Protein AF-C7N8B3-F1 (afdb_monomer_lite)

Structure (mmCIF, N/CA/C/O backbone):
data_AF-C7N8B3-F1
#
_entry.id   AF-C7N8B3-F1
#
loop_
_atom_site.group_PDB
_atom_site.id
_atom_site.type_symbol
_atom_site.label_atom_id
_atom_site.label_alt_id
_atom_site.label_comp_id
_atom_site.label_asym_id
_atom_site.label_entity_id
_atom_site.label_seq_id
_atom_site.pdbx_PDB_ins_code
_atom_site.Cartn_x
_atom_site.Cartn_y
_atom_site.Cartn_z
_atom_site.occupancy
_atom_site.B_iso_or_equiv
_atom_site.auth_seq_id
_atom_site.auth_comp_id
_atom_site.auth_asym_id
_atom_site.auth_atom_id
_atom_site.pdbx_PDB_model_num
ATOM 1 N N . MET A 1 1 ? -10.077 21.447 42.966 1.00 84.06 1 MET A N 1
ATOM 2 C CA . MET A 1 1 ? -11.022 21.024 44.030 1.00 84.06 1 MET A CA 1
ATOM 3 C C . MET A 1 1 ? -11.261 19.522 43.947 1.00 84.06 1 MET A C 1
ATOM 5 O O . MET A 1 1 ? -11.443 19.021 42.843 1.00 84.06 1 MET A O 1
ATOM 9 N N . PHE A 1 2 ? -11.291 18.834 45.088 1.00 90.62 2 PHE A N 1
ATOM 10 C CA . PHE A 1 2 ? -11.513 17.386 45.203 1.00 90.62 2 PHE A CA 1
ATOM 11 C C . PHE A 1 2 ? -12.181 17.050 46.548 1.00 90.62 2 PHE A C 1
ATOM 13 O O . PHE A 1 2 ? -12.388 17.957 47.366 1.00 90.62 2 PHE A O 1
ATOM 20 N N . PHE A 1 3 ? -12.588 15.799 46.755 1.00 92.62 3 PHE A N 1
ATOM 21 C CA . PHE A 1 3 ? -13.233 15.376 47.999 1.00 92.62 3 PHE A CA 1
ATOM 22 C C . PHE A 1 3 ? -12.246 15.286 49.170 1.00 92.62 3 PHE A C 1
ATOM 24 O O . PHE A 1 3 ? -11.036 15.208 48.999 1.00 92.62 3 PHE A O 1
ATOM 31 N N . ASN A 1 4 ? -12.758 15.326 50.403 1.00 94.12 4 ASN A N 1
ATOM 32 C CA . ASN A 1 4 ? -11.918 15.017 51.561 1.00 94.12 4 ASN A CA 1
ATOM 33 C C . ASN A 1 4 ? -11.632 13.504 51.626 1.00 94.12 4 ASN A C 1
ATOM 35 O O . ASN A 1 4 ? -12.292 12.709 50.957 1.00 94.12 4 ASN A O 1
ATOM 39 N N . GLU A 1 5 ? -10.670 13.106 52.456 1.00 93.75 5 GLU A N 1
ATOM 40 C CA . GLU A 1 5 ? -10.237 11.707 52.588 1.00 93.75 5 GLU A CA 1
ATOM 41 C C . GLU A 1 5 ? -11.397 10.752 52.919 1.00 93.75 5 GLU A C 1
ATOM 43 O O . GLU A 1 5 ? -11.528 9.698 52.307 1.00 93.75 5 GLU A O 1
ATOM 48 N N . HIS A 1 6 ? -12.301 11.151 53.820 1.00 95.31 6 HIS A N 1
ATOM 49 C CA . HIS A 1 6 ? -13.446 10.325 54.205 1.00 95.31 6 HIS A CA 1
ATOM 50 C C . HIS A 1 6 ? -14.384 10.026 53.026 1.00 95.31 6 HIS A C 1
ATOM 52 O O . HIS A 1 6 ? -14.780 8.880 52.828 1.00 95.31 6 HIS A O 1
ATOM 58 N N . LEU A 1 7 ? -14.724 11.046 52.236 1.00 95.56 7 LEU A N 1
ATOM 59 C CA . LEU A 1 7 ? -15.580 10.892 51.061 1.00 95.56 7 LEU A CA 1
ATOM 60 C C . LEU A 1 7 ? -14.865 10.171 49.912 1.00 95.56 7 LEU A C 1
ATOM 62 O O . LEU A 1 7 ? -15.511 9.429 49.181 1.00 95.56 7 LEU A O 1
ATOM 66 N N . SER A 1 8 ? -13.550 10.355 49.775 1.00 94.00 8 SER A N 1
ATOM 67 C CA . SER A 1 8 ? -12.739 9.649 48.774 1.00 94.00 8 SER A CA 1
ATOM 68 C C . SER A 1 8 ? -12.709 8.147 49.053 1.00 94.00 8 SER A C 1
ATOM 70 O O . SER A 1 8 ? -12.985 7.357 48.157 1.00 94.00 8 SER A O 1
ATOM 72 N N . ASN A 1 9 ? -12.469 7.753 50.308 1.00 93.31 9 ASN A N 1
ATOM 73 C CA . ASN A 1 9 ? -12.498 6.346 50.714 1.00 93.31 9 ASN A CA 1
ATOM 74 C C . ASN A 1 9 ? -13.894 5.749 50.514 1.00 93.31 9 ASN A C 1
ATOM 76 O O . ASN A 1 9 ? -14.025 4.698 49.901 1.00 93.31 9 ASN A O 1
ATOM 80 N N . LYS A 1 10 ? -14.948 6.475 50.917 1.00 95.38 10 LYS A N 1
ATOM 81 C CA . LYS A 1 10 ? -16.336 6.052 50.683 1.00 95.38 10 LYS A CA 1
ATOM 82 C C . LYS A 1 10 ? -16.644 5.853 49.194 1.00 95.38 10 LYS A C 1
ATOM 84 O O . LYS A 1 10 ? -17.394 4.945 48.852 1.00 95.38 10 LYS A O 1
ATOM 89 N N . PHE A 1 11 ? -16.103 6.697 48.311 1.00 95.31 11 PHE A N 1
ATOM 90 C CA . PHE A 1 11 ? -16.275 6.534 46.868 1.00 95.31 11 PHE A CA 1
ATOM 91 C C . PHE A 1 11 ? -15.678 5.208 46.391 1.00 95.31 11 PHE A C 1
ATOM 93 O O . PHE A 1 11 ? -16.400 4.433 45.771 1.00 95.31 11 PHE A O 1
ATOM 100 N N . PHE A 1 12 ? -14.408 4.935 46.709 1.00 91.75 12 PHE A N 1
ATOM 101 C CA . PHE A 1 12 ? -13.728 3.705 46.285 1.00 91.75 12 PHE A CA 1
ATOM 102 C C . PHE A 1 12 ? -14.323 2.451 46.927 1.00 91.75 12 PHE A C 1
ATOM 104 O O . PHE A 1 12 ? -14.577 1.489 46.214 1.00 91.75 12 PHE A O 1
ATOM 111 N N . ASP A 1 13 ? -14.689 2.489 48.213 1.00 91.88 13 ASP A N 1
ATOM 112 C CA . ASP A 1 13 ? -15.360 1.367 48.885 1.00 91.88 13 ASP A CA 1
ATOM 113 C C . ASP A 1 13 ? -16.636 0.942 48.136 1.00 91.88 13 ASP A C 1
ATOM 115 O O . ASP A 1 13 ? -16.902 -0.248 47.956 1.00 91.88 13 ASP A O 1
ATOM 119 N N . ILE A 1 14 ? -17.430 1.910 47.664 1.00 94.88 14 ILE A N 1
ATOM 120 C CA . ILE A 1 14 ? -18.652 1.639 46.897 1.00 94.88 14 ILE A CA 1
ATOM 121 C C . ILE A 1 14 ? -18.320 1.250 45.450 1.00 94.88 14 ILE A C 1
ATOM 123 O O . ILE A 1 14 ? -18.903 0.300 44.925 1.00 94.88 14 ILE A O 1
ATOM 127 N N . PHE A 1 15 ? -17.421 1.994 44.800 1.00 92.44 15 PHE A N 1
ATOM 128 C CA . PHE A 1 15 ? -17.077 1.828 43.390 1.00 92.44 15 PHE A CA 1
ATOM 129 C C . PHE A 1 15 ? -16.398 0.484 43.133 1.00 92.44 15 PHE A C 1
ATOM 131 O O . PHE A 1 15 ? -16.897 -0.290 42.321 1.00 92.44 15 PHE A O 1
ATOM 138 N N . ASP A 1 16 ? -15.335 0.165 43.868 1.00 89.62 16 ASP A N 1
ATOM 139 C CA . ASP A 1 16 ? -14.557 -1.062 43.688 1.00 89.62 16 ASP A CA 1
ATOM 140 C C . ASP A 1 16 ? -15.414 -2.297 43.984 1.00 89.62 16 ASP A C 1
ATOM 142 O O . ASP A 1 16 ? -15.449 -3.236 43.193 1.00 89.62 16 ASP A O 1
ATOM 146 N N . THR A 1 17 ? -16.225 -2.256 45.046 1.00 92.00 17 THR A N 1
ATOM 147 C CA . THR A 1 17 ? -17.174 -3.336 45.364 1.00 92.00 17 THR A CA 1
ATOM 148 C C . THR A 1 17 ? -18.197 -3.563 44.246 1.00 92.00 17 THR A C 1
ATOM 150 O O . THR A 1 17 ? -18.572 -4.703 43.954 1.00 92.00 17 THR A O 1
ATOM 153 N N . LEU A 1 18 ? -18.683 -2.486 43.618 1.00 93.06 18 LEU A N 1
ATOM 154 C CA . LEU A 1 18 ? -19.597 -2.591 42.484 1.00 93.06 18 LEU A CA 1
ATOM 155 C C . LEU A 1 18 ? -18.888 -3.172 41.253 1.00 93.06 18 LEU A C 1
ATOM 157 O O . LEU A 1 18 ? -19.474 -4.019 40.578 1.00 93.06 18 LEU A O 1
ATOM 161 N N . MET A 1 19 ? -17.648 -2.755 40.981 1.00 91.12 19 MET A N 1
ATOM 162 C CA . MET A 1 19 ? -16.834 -3.290 39.884 1.00 91.12 19 MET A CA 1
ATOM 163 C C . MET A 1 19 ? -16.545 -4.781 40.069 1.00 91.12 19 MET A C 1
ATOM 165 O O . MET A 1 19 ? -16.698 -5.549 39.123 1.00 91.12 19 MET A O 1
ATOM 169 N N . ASP A 1 20 ? -16.234 -5.220 41.287 1.00 88.94 20 ASP A N 1
ATOM 170 C CA . ASP A 1 20 ? -16.000 -6.632 41.606 1.00 88.94 20 ASP A CA 1
ATOM 171 C C . ASP A 1 20 ? -17.229 -7.485 41.337 1.00 88.94 20 ASP A C 1
ATOM 173 O O . ASP A 1 20 ? -17.157 -8.531 40.685 1.00 88.94 20 ASP A O 1
ATOM 177 N N . TYR A 1 21 ? -18.386 -7.016 41.806 1.00 92.19 21 TYR A N 1
ATOM 178 C CA . TYR A 1 21 ? -19.643 -7.693 41.540 1.00 92.19 21 TYR A CA 1
ATOM 179 C C . TYR A 1 21 ? -19.945 -7.743 40.040 1.00 92.19 21 TYR A C 1
ATOM 181 O O . TYR A 1 21 ? -20.316 -8.797 39.523 1.00 92.19 21 TYR A O 1
ATOM 189 N N . ALA A 1 22 ? -19.778 -6.620 39.339 1.00 91.50 22 ALA A N 1
ATOM 190 C CA . ALA A 1 22 ? -20.023 -6.504 37.908 1.00 91.50 22 ALA A CA 1
ATOM 191 C C . ALA A 1 22 ? -19.121 -7.452 37.101 1.00 91.50 22 ALA A C 1
ATOM 193 O O . ALA A 1 22 ? -19.606 -8.186 36.240 1.00 91.50 22 ALA A O 1
ATOM 194 N N . ASN A 1 23 ? -17.837 -7.514 37.443 1.00 90.06 23 ASN A N 1
ATOM 195 C CA . ASN A 1 23 ? -16.858 -8.401 36.829 1.00 90.06 23 ASN A CA 1
ATOM 196 C C . ASN A 1 23 ? -17.221 -9.884 36.988 1.00 90.06 23 ASN A C 1
ATOM 198 O O . ASN A 1 23 ? -17.173 -10.638 36.014 1.00 90.06 23 ASN A O 1
ATOM 202 N N . VAL A 1 24 ? -17.639 -10.296 38.191 1.00 89.06 24 VAL A N 1
ATOM 203 C CA . VAL A 1 24 ? -18.102 -11.670 38.452 1.00 89.06 24 VAL A CA 1
ATOM 204 C C . VAL A 1 24 ? -19.410 -11.958 37.714 1.00 89.06 24 VAL A C 1
ATOM 206 O O . VAL A 1 24 ? -19.554 -13.020 37.111 1.00 89.06 24 VAL A O 1
ATOM 209 N N . ALA A 1 25 ? -20.360 -11.020 37.731 1.00 88.38 25 ALA A N 1
ATOM 210 C CA . ALA A 1 25 ? -21.661 -11.182 37.086 1.00 88.38 25 ALA A CA 1
ATOM 211 C C . ALA A 1 25 ? -21.559 -11.285 35.554 1.00 88.38 25 ALA A C 1
ATOM 213 O O . ALA A 1 25 ? -22.333 -12.019 34.941 1.00 88.38 25 ALA A O 1
ATOM 214 N N . MET A 1 26 ? -20.605 -10.574 34.944 1.00 88.62 26 MET A N 1
ATOM 215 C CA . MET A 1 26 ? -20.376 -10.557 33.493 1.00 88.62 26 MET A CA 1
ATOM 216 C C . MET A 1 26 ? -19.276 -11.524 33.035 1.00 88.62 26 MET A C 1
ATOM 218 O O . MET A 1 26 ? -19.086 -11.696 31.834 1.00 88.62 26 MET A O 1
ATOM 222 N N . ASN A 1 27 ? -18.588 -12.190 33.970 1.00 88.25 27 ASN A N 1
ATOM 223 C CA . ASN A 1 27 ? -17.526 -13.162 33.705 1.00 88.25 27 ASN A CA 1
ATOM 224 C C . ASN A 1 27 ? -16.408 -12.602 32.797 1.00 88.25 27 ASN A C 1
ATOM 226 O O . ASN A 1 27 ? -16.045 -13.220 31.796 1.00 88.25 27 ASN A O 1
ATOM 230 N N . MET A 1 28 ? -15.893 -11.416 33.134 1.00 86.19 28 MET A N 1
ATOM 231 C CA . MET A 1 28 ? -14.891 -10.713 32.320 1.00 86.19 28 MET A CA 1
ATOM 232 C C . MET A 1 28 ? -13.458 -11.135 32.664 1.00 86.19 28 MET A C 1
ATOM 234 O O . MET A 1 28 ? -12.797 -11.795 31.863 1.00 86.19 28 MET A O 1
ATOM 238 N N . TYR A 1 29 ? -12.984 -10.800 33.866 1.00 84.19 29 TYR A N 1
ATOM 239 C CA . TYR A 1 29 ? -11.612 -11.059 34.300 1.00 84.19 29 TYR A CA 1
ATOM 240 C C . TYR A 1 29 ? -11.585 -11.969 35.534 1.00 84.19 29 TYR A C 1
ATOM 242 O O . TYR A 1 29 ? -12.135 -11.598 36.571 1.00 84.19 29 TYR A O 1
ATOM 250 N N . PRO A 1 30 ? -10.922 -13.142 35.480 1.00 72.00 30 PRO A N 1
ATOM 251 C CA . PRO A 1 30 ? -10.812 -14.033 36.638 1.00 72.00 30 PRO A CA 1
ATOM 252 C C . PRO A 1 30 ? -10.072 -13.388 37.822 1.00 72.00 30 PRO A C 1
ATOM 254 O O . PRO A 1 30 ? -10.420 -13.647 38.969 1.00 72.00 30 PRO A O 1
ATOM 257 N N . ASP A 1 31 ? -9.103 -12.515 37.522 1.00 70.19 31 ASP A N 1
ATOM 258 C CA . ASP A 1 31 ? -8.183 -11.888 38.477 1.00 70.19 31 ASP A CA 1
ATOM 259 C C . ASP A 1 31 ? -8.236 -10.349 38.359 1.00 70.19 31 ASP A C 1
ATOM 261 O O . ASP A 1 31 ? -7.214 -9.702 38.129 1.00 70.19 31 ASP A O 1
ATOM 265 N N . LEU A 1 32 ? -9.435 -9.746 38.415 1.00 69.50 32 LEU A N 1
ATOM 266 C CA . LEU A 1 32 ? -9.564 -8.276 38.363 1.00 69.50 32 LEU A CA 1
ATOM 267 C C . LEU A 1 32 ? -8.854 -7.608 39.552 1.00 69.50 32 LEU A C 1
ATOM 269 O O . LEU A 1 32 ? -8.137 -6.627 39.368 1.00 69.50 32 LEU A O 1
ATOM 273 N N . ASN A 1 33 ? -9.013 -8.196 40.739 1.00 62.41 33 ASN A N 1
ATOM 274 C CA . ASN A 1 33 ? -8.334 -7.779 41.958 1.00 62.41 33 ASN A CA 1
ATOM 275 C C . ASN A 1 33 ? -7.364 -8.870 42.401 1.00 62.41 33 ASN A C 1
ATOM 277 O O . ASN A 1 33 ? -7.749 -10.034 42.539 1.00 62.41 33 ASN A O 1
ATOM 281 N N . ASP A 1 34 ? -6.113 -8.491 42.662 1.00 56.97 34 ASP A N 1
ATOM 282 C CA . ASP A 1 34 ? -5.147 -9.390 43.286 1.00 56.97 34 ASP A CA 1
ATOM 283 C C . ASP A 1 34 ? -5.683 -9.830 44.669 1.00 56.97 34 ASP A C 1
ATOM 285 O O . ASP A 1 34 ? -5.981 -8.968 45.504 1.00 56.97 34 ASP A O 1
ATOM 289 N N . PRO A 1 35 ? -5.783 -11.140 44.973 1.00 48.25 35 PRO A N 1
ATOM 290 C CA . PRO A 1 35 ? -6.189 -11.627 46.293 1.00 48.25 35 PRO A CA 1
ATOM 291 C C . PRO A 1 35 ? -5.292 -11.150 47.454 1.00 48.25 35 PRO A C 1
ATOM 293 O O . PRO A 1 35 ? -5.669 -11.316 48.615 1.00 48.25 35 PRO A O 1
ATOM 296 N N . THR A 1 36 ? -4.122 -10.555 47.182 1.00 52.69 36 THR A N 1
ATOM 297 C CA . THR A 1 36 ? -3.272 -9.901 48.194 1.00 52.69 36 THR A CA 1
ATOM 298 C C . THR A 1 36 ? -3.659 -8.446 48.508 1.00 52.69 36 THR A C 1
ATOM 300 O O . THR A 1 36 ? -3.164 -7.893 49.494 1.00 52.69 36 THR A O 1
ATOM 303 N N . GLY A 1 37 ? -4.542 -7.825 47.714 1.00 52.91 37 GLY A N 1
ATOM 304 C CA . GLY A 1 37 ? -5.018 -6.448 47.894 1.00 52.91 37 GLY A CA 1
ATOM 305 C C . GLY A 1 37 ? -3.982 -5.356 47.595 1.00 52.91 37 GLY A C 1
ATOM 306 O O . GLY A 1 37 ? -4.180 -4.212 47.997 1.00 52.91 37 GLY A O 1
ATOM 307 N N . GLN A 1 38 ? -2.859 -5.690 46.944 1.00 50.53 38 GLN A N 1
ATOM 308 C CA . GLN A 1 38 ? -1.759 -4.745 46.698 1.00 50.53 38 GLN A CA 1
ATOM 309 C C . GLN A 1 38 ? -1.814 -4.027 45.342 1.00 50.53 38 GLN A C 1
ATOM 311 O O . GLN A 1 38 ? -1.095 -3.042 45.169 1.00 50.53 38 GLN A O 1
ATOM 316 N N . TYR A 1 39 ? -2.641 -4.478 44.393 1.00 53.44 39 TYR A N 1
ATOM 317 C CA . TYR A 1 39 ? -2.699 -3.907 43.046 1.00 53.44 39 TYR A CA 1
ATOM 318 C C . TYR A 1 39 ? -4.111 -4.000 42.447 1.00 53.44 39 TYR A C 1
ATOM 320 O O . TYR A 1 39 ? -4.681 -5.089 42.380 1.00 53.44 39 TYR A O 1
ATOM 328 N N . ILE A 1 40 ? -4.650 -2.857 42.007 1.00 64.06 40 ILE A N 1
ATOM 329 C CA . ILE A 1 40 ? -5.876 -2.756 41.202 1.00 64.06 40 ILE A CA 1
ATOM 330 C C . ILE A 1 40 ? -5.445 -2.426 39.772 1.00 64.06 40 ILE A C 1
ATOM 332 O O . ILE A 1 40 ? -4.790 -1.406 39.544 1.00 64.06 40 ILE A O 1
ATOM 336 N N . ASP A 1 41 ? -5.808 -3.275 38.812 1.00 71.44 41 ASP A N 1
ATOM 337 C CA . ASP A 1 41 ? -5.590 -3.004 37.390 1.00 71.44 41 ASP A CA 1
ATOM 338 C C . ASP A 1 41 ? -6.639 -1.992 36.901 1.00 71.44 41 ASP A C 1
ATOM 340 O O . ASP A 1 41 ? -7.762 -2.341 36.532 1.00 71.44 41 ASP A O 1
ATOM 344 N N . THR A 1 42 ? -6.279 -0.707 36.942 1.00 68.19 42 THR A N 1
ATOM 345 C CA . THR A 1 42 ? -7.176 0.411 36.607 1.00 68.19 42 THR A CA 1
ATOM 346 C C . THR A 1 42 ? -7.696 0.342 35.168 1.00 68.19 42 THR A C 1
ATOM 348 O O . THR A 1 42 ? -8.812 0.788 34.901 1.00 68.19 42 THR A O 1
ATOM 351 N N . GLN A 1 43 ? -6.930 -0.239 34.237 1.00 69.94 43 GLN A N 1
ATOM 352 C CA . GLN A 1 43 ? -7.372 -0.401 32.852 1.00 69.94 43 GLN A CA 1
ATOM 353 C C . GLN A 1 43 ? -8.487 -1.446 32.762 1.00 69.94 43 GLN A C 1
ATOM 355 O O . GLN A 1 43 ? -9.560 -1.153 32.234 1.00 69.94 43 GLN A O 1
ATOM 360 N N . ARG A 1 44 ? -8.284 -2.632 33.349 1.00 79.25 44 ARG A N 1
ATOM 361 C CA . ARG A 1 44 ? -9.327 -3.672 33.396 1.00 79.25 44 ARG A CA 1
ATOM 362 C C . ARG A 1 44 ? -10.560 -3.212 34.163 1.00 79.25 44 ARG A C 1
ATOM 364 O O . ARG A 1 44 ? -11.679 -3.501 33.751 1.00 79.25 44 ARG A O 1
ATOM 371 N N . GLN A 1 45 ? -10.376 -2.467 35.254 1.00 78.00 45 GLN A N 1
ATOM 372 C CA . GLN A 1 45 ? -11.493 -1.905 36.011 1.00 78.00 45 GLN A CA 1
ATOM 373 C C . GLN A 1 45 ? -12.304 -0.912 35.162 1.00 78.00 45 GLN A C 1
ATOM 375 O O . GLN A 1 45 ? -13.532 -0.930 35.211 1.00 78.00 45 GLN A O 1
ATOM 380 N N . SER A 1 46 ? -11.640 -0.102 34.328 1.00 74.94 46 SER A N 1
ATOM 381 C CA . SER A 1 46 ? -12.307 0.789 33.370 1.00 74.94 46 SER A CA 1
ATOM 382 C C . SER A 1 46 ? -13.111 0.021 32.317 1.00 74.94 46 SER A C 1
ATOM 384 O O . SER A 1 46 ? -14.212 0.438 31.971 1.00 74.94 46 SER A O 1
ATOM 386 N N . GLU A 1 47 ? -12.595 -1.099 31.813 1.00 80.94 47 GLU A N 1
ATOM 387 C CA . GLU A 1 47 ? -13.304 -1.937 30.836 1.00 80.94 47 GLU A CA 1
ATOM 388 C C . GLU A 1 47 ? -14.540 -2.608 31.453 1.00 80.94 47 GLU A C 1
ATOM 390 O O . GLU A 1 47 ? -15.599 -2.660 30.827 1.00 80.94 47 GLU A O 1
ATOM 395 N N . VAL A 1 48 ? -14.434 -3.073 32.704 1.00 85.56 48 VAL A N 1
ATOM 396 C CA . VAL A 1 48 ? -15.578 -3.590 33.475 1.00 85.56 48 VAL A CA 1
ATOM 397 C C . VAL A 1 48 ? -16.618 -2.499 33.710 1.00 85.56 48 VAL A C 1
ATOM 399 O O . VAL A 1 48 ? -17.813 -2.757 33.557 1.00 85.56 48 VAL A O 1
ATOM 402 N N . ALA A 1 49 ? -16.182 -1.284 34.052 1.00 85.38 49 ALA A N 1
ATOM 403 C CA . ALA A 1 49 ? -17.068 -0.141 34.227 1.00 85.38 49 ALA A CA 1
ATOM 404 C C . ALA A 1 49 ? -17.832 0.165 32.932 1.00 85.38 49 ALA A C 1
ATOM 406 O O . ALA A 1 49 ? -19.056 0.254 32.966 1.00 85.38 49 ALA A O 1
ATOM 407 N N . ASP A 1 50 ? -17.140 0.244 31.791 1.00 82.56 50 ASP A N 1
ATOM 408 C CA . ASP A 1 50 ? -17.761 0.469 30.481 1.00 82.56 50 ASP A CA 1
ATOM 409 C C . ASP A 1 50 ? -18.849 -0.577 30.182 1.00 82.56 50 ASP A C 1
ATOM 411 O O . ASP A 1 50 ? -19.977 -0.214 29.846 1.00 82.56 50 ASP A O 1
ATOM 415 N N . GLN A 1 51 ? -18.566 -1.864 30.412 1.00 85.56 51 GLN A N 1
ATOM 416 C CA . GLN A 1 51 ? -19.564 -2.929 30.247 1.00 85.56 51 GLN A CA 1
ATOM 417 C C . GLN A 1 51 ? -20.732 -2.814 31.236 1.00 85.56 51 GLN A C 1
ATOM 419 O O . GLN A 1 51 ? -21.878 -3.103 30.880 1.00 85.56 51 GLN A O 1
ATOM 424 N N . LEU A 1 52 ? -20.476 -2.388 32.475 1.00 89.56 52 LEU A N 1
ATOM 425 C CA . LEU A 1 52 ? -21.523 -2.180 33.474 1.00 89.56 52 LEU A CA 1
ATOM 426 C C . LEU A 1 52 ? -22.477 -1.051 33.064 1.00 89.56 52 LEU A C 1
ATOM 428 O O . LEU A 1 52 ? -23.689 -1.189 33.244 1.00 89.56 52 LEU A O 1
ATOM 432 N N . TRP A 1 53 ? -21.949 0.048 32.517 1.00 87.75 53 TRP A N 1
ATOM 433 C CA . TRP A 1 53 ? -22.748 1.199 32.087 1.00 87.75 53 TRP A CA 1
ATOM 434 C C . TRP A 1 53 ? -23.707 0.845 30.948 1.00 87.75 53 TRP A C 1
ATOM 436 O O . TRP A 1 53 ? -24.846 1.313 30.953 1.00 87.75 53 TRP A O 1
ATOM 446 N N . ASP A 1 54 ? -23.300 -0.054 30.051 1.00 82.44 54 ASP A N 1
ATOM 447 C CA . ASP A 1 54 ? -24.151 -0.575 28.975 1.00 82.44 54 ASP A CA 1
ATOM 448 C C . ASP A 1 54 ? -25.175 -1.616 29.473 1.00 82.44 54 ASP A C 1
ATOM 450 O O . ASP A 1 54 ? -26.209 -1.850 28.843 1.00 82.44 54 ASP A O 1
ATOM 454 N N . ASN A 1 55 ? -24.936 -2.214 30.645 1.00 84.19 55 ASN A N 1
ATOM 455 C CA . ASN A 1 55 ? -25.746 -3.287 31.221 1.00 84.19 55 ASN A CA 1
ATOM 456 C C . ASN A 1 55 ? -26.312 -2.914 32.601 1.00 84.19 55 ASN A C 1
ATOM 458 O O . ASN A 1 55 ? -26.162 -3.653 33.579 1.00 84.19 55 ASN A O 1
ATOM 462 N N . ILE A 1 56 ? -27.057 -1.805 32.684 1.00 85.94 56 ILE A N 1
ATOM 463 C CA . ILE A 1 56 ? -27.643 -1.286 33.940 1.00 85.94 56 ILE A CA 1
ATOM 464 C C . ILE A 1 56 ? -28.480 -2.307 34.742 1.00 85.94 56 ILE A C 1
ATOM 466 O O . ILE A 1 56 ? -28.671 -2.142 35.949 1.00 85.94 56 ILE A O 1
ATOM 470 N N . GLY A 1 57 ? -28.962 -3.382 34.107 1.00 88.50 57 GLY A N 1
ATOM 471 C CA . GLY A 1 57 ? -29.650 -4.487 34.783 1.00 88.50 57 GLY A CA 1
ATOM 472 C C . GLY A 1 57 ? -28.774 -5.227 35.805 1.00 88.50 57 GLY A C 1
ATOM 473 O O . GLY A 1 57 ? -29.296 -5.738 36.797 1.00 88.50 57 GLY A O 1
ATOM 474 N N . VAL A 1 58 ? -27.449 -5.235 35.623 1.00 90.88 58 VAL A N 1
ATOM 475 C CA . VAL A 1 58 ? -26.488 -5.782 36.596 1.00 90.88 58 VAL A CA 1
ATOM 476 C C . VAL A 1 58 ? -26.486 -4.942 37.878 1.00 90.88 58 VAL A C 1
ATOM 478 O O . VAL A 1 58 ? -26.512 -5.501 38.977 1.00 90.88 58 VAL A O 1
ATOM 481 N N . MET A 1 59 ? -26.571 -3.610 37.766 1.00 92.00 59 MET A N 1
ATOM 482 C CA . MET A 1 59 ? -26.715 -2.732 38.936 1.00 92.00 59 MET A CA 1
ATOM 483 C C . MET A 1 59 ? -28.030 -2.984 39.678 1.00 92.00 59 MET A C 1
ATOM 485 O O . MET A 1 59 ? -28.046 -3.000 40.908 1.00 92.00 59 MET A O 1
ATOM 489 N N . ASP A 1 60 ? -29.134 -3.222 38.960 1.00 93.00 60 ASP A N 1
ATOM 490 C CA . ASP A 1 60 ? -30.417 -3.560 39.591 1.00 93.00 60 ASP A CA 1
ATOM 491 C C . ASP A 1 60 ? -30.329 -4.859 40.404 1.00 93.00 60 ASP A C 1
ATOM 493 O O . ASP A 1 60 ? -30.877 -4.943 41.506 1.00 93.00 60 ASP A O 1
ATOM 497 N N . GLN A 1 61 ? -29.601 -5.863 39.912 1.00 93.19 61 GLN A N 1
ATOM 498 C CA . GLN A 1 61 ? -29.348 -7.092 40.666 1.00 93.19 61 GLN A CA 1
ATOM 499 C C . GLN A 1 61 ? -28.500 -6.833 41.914 1.00 93.19 61 GLN A C 1
ATOM 501 O O . GLN A 1 61 ? -28.870 -7.303 42.993 1.00 93.19 61 GLN A O 1
ATOM 506 N N . PHE A 1 62 ? -27.422 -6.052 41.796 1.00 95.31 62 PHE A N 1
ATOM 507 C CA . PHE A 1 62 ? -26.578 -5.669 42.930 1.00 95.31 62 PHE A CA 1
ATOM 508 C C . PHE A 1 62 ? -27.388 -4.959 44.021 1.00 95.31 62 PHE A C 1
ATOM 510 O O . PHE A 1 62 ? -27.349 -5.349 45.186 1.00 95.31 62 PHE A O 1
ATOM 517 N N . ILE A 1 63 ? -28.197 -3.965 43.641 1.00 94.44 63 ILE A N 1
ATOM 518 C CA . ILE A 1 63 ? -29.024 -3.184 44.571 1.00 94.44 63 ILE A CA 1
ATOM 519 C C . ILE A 1 63 ? -30.070 -4.062 45.273 1.00 94.44 63 ILE A C 1
ATOM 521 O O . ILE A 1 63 ? -30.333 -3.874 46.462 1.00 94.44 63 ILE A O 1
ATOM 525 N N . ASN A 1 64 ? -30.688 -5.000 44.550 1.00 93.62 64 ASN A N 1
ATOM 526 C CA . ASN A 1 64 ? -31.754 -5.850 45.088 1.00 93.62 64 ASN A CA 1
ATOM 527 C C . ASN A 1 64 ? -31.229 -6.975 45.987 1.00 93.62 64 ASN A C 1
ATOM 529 O O . ASN A 1 64 ? -31.883 -7.328 46.968 1.00 93.62 64 ASN A O 1
ATOM 533 N N . THR A 1 65 ? -30.076 -7.555 45.648 1.00 93.75 65 THR A N 1
ATOM 534 C CA . THR A 1 65 ? -29.468 -8.655 46.415 1.00 93.75 65 THR A CA 1
ATOM 535 C C . THR A 1 65 ? -28.579 -8.157 47.551 1.00 93.75 65 THR A C 1
ATOM 537 O O . THR A 1 65 ? -28.417 -8.867 48.540 1.00 93.75 65 THR A O 1
ATOM 540 N N . ASN A 1 66 ? -28.057 -6.932 47.430 1.00 94.56 66 ASN A N 1
ATOM 541 C CA . ASN A 1 66 ? -27.151 -6.270 48.365 1.00 94.56 66 ASN A CA 1
ATOM 542 C C . ASN A 1 66 ? -26.053 -7.205 48.918 1.00 94.56 66 ASN A C 1
ATOM 544 O O . ASN A 1 66 ? -25.950 -7.390 50.135 1.00 94.56 66 ASN A O 1
ATOM 548 N N . PRO A 1 67 ? -25.238 -7.820 48.043 1.00 91.06 67 PRO A N 1
ATOM 549 C CA . PRO A 1 67 ? -24.276 -8.843 48.448 1.00 91.06 67 PRO A CA 1
ATOM 550 C C . PRO A 1 67 ? -23.181 -8.284 49.368 1.00 91.06 67 PRO A C 1
ATOM 552 O O . PRO A 1 67 ? -22.634 -9.022 50.182 1.00 91.06 67 PRO A O 1
ATOM 555 N N . ALA A 1 68 ? -22.903 -6.981 49.275 1.00 90.19 68 ALA A N 1
ATOM 556 C CA . ALA A 1 68 ? -21.910 -6.282 50.085 1.00 90.19 68 ALA A CA 1
ATOM 557 C C . ALA A 1 68 ? -22.444 -5.778 51.440 1.00 90.19 68 ALA A C 1
ATOM 559 O O . ALA A 1 68 ? -21.682 -5.254 52.248 1.00 90.19 68 ALA A O 1
ATOM 560 N N . GLY A 1 69 ? -23.748 -5.920 51.712 1.00 93.00 69 GLY A N 1
ATOM 561 C CA . GLY A 1 69 ? -24.351 -5.458 52.965 1.00 93.00 69 GLY A CA 1
ATOM 562 C C . GLY A 1 69 ? -24.386 -3.934 53.129 1.00 93.00 69 GLY A C 1
ATOM 563 O O . GLY A 1 69 ? -24.424 -3.450 54.260 1.00 93.00 69 GLY A O 1
ATOM 564 N N . PHE A 1 70 ? -24.407 -3.185 52.024 1.00 96.44 70 PHE A N 1
ATOM 565 C CA . PHE A 1 70 ? -24.470 -1.725 52.014 1.00 96.44 70 PHE A CA 1
ATOM 566 C C . PHE A 1 70 ? -25.708 -1.188 52.730 1.00 96.44 70 PHE A C 1
ATOM 568 O O . PHE A 1 70 ? -26.806 -1.757 52.674 1.00 96.44 70 PHE A O 1
ATOM 575 N N . ASN A 1 71 ? -25.526 -0.061 53.410 1.00 96.25 71 ASN A N 1
ATOM 576 C CA . ASN A 1 71 ? -26.596 0.664 54.066 1.00 96.25 71 ASN A CA 1
ATOM 577 C C . ASN A 1 71 ? -27.468 1.414 53.038 1.00 96.25 71 ASN A C 1
ATOM 579 O O . ASN A 1 71 ? -27.214 1.425 51.834 1.00 96.25 71 ASN A O 1
ATOM 583 N N . ARG A 1 72 ? -28.550 2.044 53.510 1.00 94.56 72 ARG A N 1
ATOM 584 C CA . ARG A 1 72 ? -29.506 2.721 52.622 1.00 94.56 72 ARG A CA 1
ATOM 585 C C . ARG A 1 72 ? -28.869 3.851 51.807 1.00 94.56 72 ARG A C 1
ATOM 587 O O . ARG A 1 72 ? -29.219 4.003 50.645 1.00 94.56 72 ARG A O 1
ATOM 594 N N . GLU A 1 73 ? -27.976 4.618 52.417 1.00 95.12 73 GLU A N 1
ATOM 595 C CA . GLU A 1 73 ? -27.305 5.756 51.792 1.00 95.12 73 GLU A CA 1
ATOM 596 C C . GLU A 1 73 ? -26.327 5.295 50.704 1.00 95.12 73 GLU A C 1
ATOM 598 O O . GLU A 1 73 ? -26.353 5.815 49.594 1.00 95.12 73 GLU A O 1
ATOM 603 N N . GLU A 1 74 ? -25.540 4.255 50.978 1.00 96.75 74 GLU A N 1
ATOM 604 C CA . GLU A 1 74 ? -24.639 3.622 50.002 1.00 96.75 74 GLU A CA 1
ATOM 605 C C . GLU A 1 74 ? -25.414 3.031 48.815 1.00 96.75 74 GLU A C 1
ATOM 607 O O . GLU A 1 74 ? -25.063 3.258 47.658 1.00 96.75 74 GLU A O 1
ATOM 612 N N . LEU A 1 75 ? -26.532 2.345 49.073 1.00 96.56 75 LEU A N 1
ATOM 613 C CA . LEU A 1 75 ? -27.407 1.847 48.008 1.00 96.56 75 LEU A CA 1
ATOM 614 C C . LEU A 1 75 ? -28.061 2.979 47.203 1.00 96.56 75 LEU A C 1
ATOM 616 O O . LEU A 1 75 ? -28.291 2.816 46.006 1.00 96.56 75 LEU A O 1
ATOM 620 N N . ASP A 1 76 ? -28.375 4.115 47.830 1.00 95.44 76 ASP A N 1
ATOM 621 C CA . ASP A 1 76 ? -28.896 5.297 47.135 1.00 95.44 76 ASP A CA 1
ATOM 622 C C . ASP A 1 76 ? -27.823 5.944 46.236 1.00 95.44 76 ASP A C 1
ATOM 624 O O . ASP A 1 76 ? -28.150 6.389 45.133 1.00 95.44 76 ASP A O 1
ATOM 628 N N . ILE A 1 77 ? -26.543 5.908 46.633 1.00 96.88 77 ILE A N 1
ATOM 629 C CA . ILE A 1 77 ? -25.411 6.302 45.775 1.00 96.88 77 ILE A CA 1
ATOM 630 C C . ILE A 1 77 ? -25.333 5.385 44.550 1.00 96.88 77 ILE A C 1
ATOM 632 O O . ILE A 1 77 ? -25.383 5.883 43.424 1.00 96.88 77 ILE A O 1
ATOM 636 N N . VAL A 1 78 ? -25.323 4.061 44.737 1.00 96.12 78 VAL A N 1
ATOM 637 C CA . VAL A 1 78 ? -25.282 3.108 43.611 1.00 96.12 78 VAL A CA 1
ATOM 638 C C . VAL A 1 78 ? -26.494 3.288 42.692 1.00 96.12 78 VAL A C 1
ATOM 640 O O . VAL A 1 78 ? -26.348 3.322 41.474 1.00 96.12 78 VAL A O 1
ATOM 643 N N . ARG A 1 79 ? -27.699 3.499 43.242 1.00 95.44 79 ARG A N 1
ATOM 644 C CA . ARG A 1 79 ? -28.893 3.825 42.437 1.00 95.44 79 ARG A CA 1
ATOM 645 C C . ARG A 1 79 ? -28.703 5.085 41.600 1.00 95.44 79 ARG A C 1
ATOM 647 O O . ARG A 1 79 ? -29.144 5.113 40.453 1.00 95.44 79 ARG A O 1
ATOM 654 N N . SER A 1 80 ? -28.074 6.120 42.155 1.00 96.12 80 SER A N 1
ATOM 655 C CA . SER A 1 80 ? -27.843 7.381 41.446 1.00 96.12 80 SER A CA 1
ATOM 656 C C . SER A 1 80 ? -26.890 7.224 40.254 1.00 96.12 80 SER A C 1
ATOM 658 O O . SER A 1 80 ? -27.069 7.893 39.235 1.00 96.12 80 SER A O 1
ATOM 660 N N . TRP A 1 81 ? -25.947 6.279 40.324 1.00 95.50 81 TRP A N 1
ATOM 661 C CA . TRP A 1 81 ? -25.011 5.978 39.237 1.00 95.50 81 TRP A CA 1
ATOM 662 C C . TRP A 1 81 ? -25.668 5.309 38.027 1.00 95.50 81 TRP A C 1
ATOM 664 O O . TRP A 1 81 ? -25.094 5.328 36.948 1.00 95.50 81 TRP A O 1
ATOM 674 N N . LYS A 1 82 ? -26.919 4.838 38.130 1.00 92.69 82 LYS A N 1
ATOM 675 C CA . LYS A 1 82 ? -27.696 4.410 36.950 1.00 92.69 82 LYS A CA 1
ATOM 676 C C . LYS A 1 82 ? -27.935 5.538 35.939 1.00 92.69 82 LYS A C 1
ATOM 678 O O . LYS A 1 82 ? -28.329 5.265 34.814 1.00 92.69 82 LYS A O 1
ATOM 683 N N . SER A 1 83 ? -27.760 6.797 36.350 1.00 93.31 83 SER A N 1
ATOM 684 C CA . SER A 1 83 ? -27.839 7.976 35.473 1.00 93.31 83 SER A CA 1
ATOM 685 C C . SER A 1 83 ? -26.468 8.409 34.937 1.00 93.31 83 SER A C 1
ATOM 687 O O . SER A 1 83 ? -26.315 9.566 34.554 1.00 93.31 83 SER A O 1
ATOM 689 N N . VAL A 1 84 ? -25.464 7.526 34.977 1.00 93.62 84 VAL A N 1
ATOM 690 C CA . VAL A 1 84 ? -24.114 7.776 34.456 1.00 93.62 84 VAL A CA 1
ATOM 691 C C . VAL A 1 84 ? -24.152 8.338 33.032 1.00 93.62 84 VAL A C 1
ATOM 693 O O . VAL A 1 84 ? -24.955 7.916 32.201 1.00 93.62 84 VAL A O 1
ATOM 696 N N . LEU A 1 85 ? -23.265 9.293 32.754 1.00 93.56 85 LEU A N 1
ATOM 697 C CA . LEU A 1 85 ? -23.000 9.777 31.400 1.00 93.56 85 LEU A CA 1
ATOM 698 C C . LEU A 1 85 ? -21.590 9.334 31.008 1.00 93.56 85 LEU A C 1
ATOM 700 O O . LEU A 1 85 ? -20.612 9.944 31.439 1.00 93.56 85 LEU A O 1
ATOM 704 N N . SER A 1 86 ? -21.491 8.241 30.253 1.00 89.25 86 SER A N 1
ATOM 705 C CA . SER A 1 86 ? -20.230 7.643 29.803 1.00 89.25 86 SER A CA 1
ATOM 706 C C . SER A 1 86 ? -19.966 7.909 28.321 1.00 89.25 86 SER A C 1
ATOM 708 O O . SER A 1 86 ? -20.896 8.006 27.511 1.00 89.25 86 SER A O 1
ATOM 710 N N . GLY A 1 87 ? -18.691 8.056 27.961 1.00 85.50 87 GLY A N 1
ATOM 711 C CA . GLY A 1 87 ? -18.241 8.192 26.576 1.00 85.50 87 GLY A CA 1
ATOM 712 C C . GLY A 1 87 ? -17.095 9.187 26.403 1.00 85.50 87 GLY A C 1
ATOM 713 O O . GLY A 1 87 ? -16.341 9.474 27.335 1.00 85.50 87 GLY A O 1
ATOM 714 N N . ASN A 1 88 ? -16.971 9.706 25.182 1.00 87.31 88 ASN A N 1
ATOM 715 C CA . ASN A 1 88 ? -15.981 10.722 24.840 1.00 87.31 88 ASN A CA 1
ATOM 716 C C . ASN A 1 88 ? -16.418 12.093 25.368 1.00 87.31 88 ASN A C 1
ATOM 718 O O . ASN A 1 88 ? -17.587 12.468 25.279 1.00 87.31 88 ASN A O 1
ATOM 722 N N . LEU A 1 89 ? -15.468 12.851 25.907 1.00 92.25 89 LEU A N 1
ATOM 723 C CA . LEU A 1 89 ? -15.694 14.164 26.496 1.00 92.25 89 LEU A CA 1
ATOM 724 C C . LEU A 1 89 ? -14.465 15.060 26.339 1.00 92.25 89 LEU A C 1
ATOM 726 O O . LEU A 1 89 ? -13.347 14.591 26.119 1.00 92.25 89 LEU A O 1
ATOM 730 N N . PHE A 1 90 ? -14.667 16.367 26.488 1.00 93.94 90 PHE A N 1
ATOM 731 C CA . PHE A 1 90 ? -13.566 17.322 26.587 1.00 93.94 90 PHE A CA 1
ATOM 732 C C . PHE A 1 90 ? -13.394 17.781 28.029 1.00 93.94 90 PHE A C 1
ATOM 734 O O . PHE A 1 90 ? -14.369 18.124 28.695 1.00 93.94 90 PHE A O 1
ATOM 741 N N . VAL A 1 91 ? -12.153 17.840 28.502 1.00 94.06 91 VAL A N 1
ATOM 742 C CA . VAL A 1 91 ? -11.802 18.349 29.828 1.00 94.06 91 VAL A CA 1
ATOM 743 C C . VAL A 1 91 ? -11.029 19.647 29.674 1.00 94.06 91 VAL A C 1
ATOM 745 O O . VAL A 1 91 ? -10.029 19.710 28.961 1.00 94.06 91 VAL A O 1
ATOM 748 N N . VAL A 1 92 ? -11.478 20.684 30.374 1.00 94.00 92 VAL A N 1
ATOM 749 C CA . VAL A 1 92 ? -10.761 21.948 30.507 1.00 94.00 92 VAL A CA 1
ATOM 750 C C . VAL A 1 92 ? -10.343 22.127 31.957 1.00 94.00 92 VAL A C 1
ATOM 752 O O . VAL A 1 92 ? -11.179 22.212 32.862 1.00 94.00 92 VAL A O 1
ATOM 755 N N . THR A 1 93 ? -9.033 22.174 32.183 1.00 89.56 93 THR A N 1
ATOM 756 C CA . THR A 1 93 ? -8.445 22.286 33.519 1.00 89.56 93 THR A CA 1
ATOM 757 C C . THR A 1 93 ? -7.773 23.644 33.707 1.00 89.56 93 THR A C 1
ATOM 759 O O . THR A 1 93 ? -7.172 24.217 32.796 1.00 89.56 93 THR A O 1
ATOM 762 N N . GLN A 1 94 ? -7.899 24.193 34.917 1.00 81.00 94 GLN A N 1
ATOM 763 C CA . GLN A 1 94 ? -7.173 25.382 35.359 1.00 81.00 94 GLN A CA 1
ATOM 764 C C . GLN A 1 94 ? -6.766 25.185 36.826 1.00 81.00 94 GLN A C 1
ATOM 766 O O . GLN A 1 94 ? -7.640 24.872 37.641 1.00 81.00 94 GLN A O 1
ATOM 771 N N . PRO A 1 95 ? -5.487 25.394 37.193 1.00 76.38 95 PRO A N 1
ATOM 772 C CA . PRO A 1 95 ? -5.040 25.243 38.575 1.00 76.38 95 PRO A CA 1
ATOM 773 C C . PRO A 1 95 ? -5.883 26.068 39.557 1.00 76.38 95 PRO A C 1
ATOM 775 O O . PRO A 1 95 ? -6.132 27.257 39.336 1.00 76.38 95 PRO A O 1
ATOM 778 N N . GLY A 1 96 ? -6.332 25.442 40.649 1.00 74.75 96 GLY A N 1
ATOM 779 C CA . GLY A 1 96 ? -7.128 26.098 41.692 1.00 74.75 96 GLY A CA 1
ATOM 780 C C . GLY A 1 96 ? -8.599 26.361 41.339 1.00 74.75 96 GLY A C 1
ATOM 781 O O . GLY A 1 96 ? -9.302 27.004 42.124 1.00 74.75 96 GLY A O 1
ATOM 782 N N . ARG A 1 97 ? -9.098 25.868 40.197 1.00 80.75 97 ARG A N 1
ATOM 783 C CA . ARG A 1 97 ? -10.524 25.900 39.822 1.00 80.75 97 ARG A CA 1
ATOM 784 C C . ARG A 1 97 ? -11.089 24.478 39.682 1.00 80.75 97 ARG A C 1
ATOM 786 O O . ARG A 1 97 ? -10.320 23.536 39.506 1.00 80.75 97 ARG A O 1
ATOM 793 N N . PRO A 1 98 ? -12.416 24.277 39.808 1.00 81.12 98 PRO A N 1
ATOM 794 C CA . PRO A 1 98 ? -13.041 23.021 39.396 1.00 81.12 98 PRO A CA 1
ATOM 795 C C . PRO A 1 98 ? -12.724 22.736 37.926 1.00 81.12 98 PRO A C 1
ATOM 797 O O . PRO A 1 98 ? -12.705 23.666 37.116 1.00 81.12 98 PRO A O 1
ATOM 800 N N . ALA A 1 99 ? -12.476 21.473 37.586 1.00 92.88 99 ALA A N 1
ATOM 801 C CA . ALA A 1 99 ? -12.325 21.094 36.189 1.00 92.88 99 ALA A CA 1
ATOM 802 C C . ALA A 1 99 ? -13.683 21.171 35.493 1.00 92.88 99 ALA A C 1
ATOM 804 O O . ALA A 1 99 ? -14.717 20.880 36.100 1.00 92.88 99 ALA A O 1
ATOM 805 N N . VAL A 1 100 ? -13.678 21.578 34.229 1.00 96.12 100 VAL A N 1
ATOM 806 C CA . VAL A 1 100 ? -14.893 21.715 33.432 1.00 96.12 100 VAL A CA 1
ATOM 807 C C . VAL A 1 100 ? -14.918 20.615 32.388 1.00 96.12 100 VAL A C 1
ATOM 809 O O . VAL A 1 100 ? -14.021 20.540 31.554 1.00 96.12 100 VAL A O 1
ATOM 812 N N . PHE A 1 101 ? -15.928 19.756 32.451 1.00 96.94 101 PHE A N 1
ATOM 813 C CA . PHE A 1 101 ? -16.118 18.673 31.495 1.00 96.94 101 PHE A CA 1
ATOM 814 C C . PHE A 1 101 ? -17.226 19.080 30.528 1.00 96.94 101 PHE A C 1
ATOM 816 O O . PHE A 1 101 ? -18.268 19.589 30.950 1.00 96.94 101 PHE A O 1
ATOM 823 N N . LEU A 1 102 ? -16.999 18.868 29.237 1.00 96.75 102 LEU A N 1
ATOM 824 C CA . LEU A 1 102 ? -17.997 19.021 28.192 1.00 96.75 102 LEU A CA 1
ATOM 825 C C . LEU A 1 102 ? -18.346 17.639 27.673 1.00 96.75 102 LEU A C 1
ATOM 827 O O . LEU A 1 102 ? -17.486 16.936 27.145 1.00 96.75 102 LEU A O 1
ATOM 831 N N . TYR A 1 103 ? -19.608 17.275 27.840 1.00 93.56 103 TYR A N 1
ATOM 832 C CA . TYR A 1 103 ? -20.162 16.021 27.364 1.00 93.56 103 TYR A CA 1
ATOM 833 C C . TYR A 1 103 ? -21.412 16.345 26.557 1.00 93.56 103 TYR A C 1
ATOM 835 O O . TYR A 1 103 ? -22.301 17.046 27.055 1.00 93.56 103 TYR A O 1
ATOM 843 N N . GLU A 1 104 ? -21.453 15.877 25.310 1.00 88.56 104 GLU A N 1
ATOM 844 C CA . GLU A 1 104 ? -22.423 16.333 24.312 1.00 88.56 104 GLU A CA 1
ATOM 845 C C . GLU A 1 104 ? -22.423 17.877 24.221 1.00 88.56 104 GLU A C 1
ATOM 847 O O . GLU A 1 104 ? -21.386 18.501 23.999 1.00 88.56 104 GLU A O 1
ATOM 852 N N . ASP A 1 105 ? -23.572 18.517 24.440 1.00 83.62 105 ASP A N 1
ATOM 853 C CA . ASP A 1 105 ? -23.786 19.965 24.421 1.00 83.62 105 ASP A CA 1
ATOM 854 C C . ASP A 1 105 ? -23.924 20.563 25.837 1.00 83.62 105 ASP A C 1
ATOM 856 O O . ASP A 1 105 ? -24.566 21.604 26.039 1.00 83.62 105 ASP A O 1
ATOM 860 N N . ARG A 1 106 ? -23.381 19.885 26.857 1.00 94.06 106 ARG A N 1
ATOM 861 C CA . ARG A 1 106 ? -23.544 20.254 28.270 1.00 94.06 106 ARG A CA 1
ATOM 862 C C . ARG A 1 106 ? -22.211 20.440 28.974 1.00 94.06 106 ARG A C 1
ATOM 864 O O . ARG A 1 106 ? -21.233 19.751 28.706 1.00 94.06 106 ARG A O 1
ATOM 871 N N . VAL A 1 107 ? -22.208 21.389 29.909 1.00 97.44 107 VAL A N 1
ATOM 872 C CA . VAL A 1 107 ? -21.027 21.810 30.666 1.00 97.44 107 VAL A CA 1
ATOM 873 C C . VAL A 1 107 ? -21.202 21.426 32.131 1.00 97.44 107 VAL A C 1
ATOM 875 O O . VAL A 1 107 ? -22.193 21.802 32.764 1.00 97.44 107 VAL A O 1
ATOM 878 N N . PHE A 1 108 ? -20.219 20.714 32.672 1.00 97.69 108 PHE A N 1
ATOM 879 C CA . PHE A 1 108 ? -20.213 20.188 34.032 1.00 97.69 108 PHE A CA 1
ATOM 880 C C . PHE A 1 108 ? -19.018 20.735 34.809 1.00 97.69 108 PHE A C 1
ATOM 882 O O . PHE A 1 108 ? -17.894 20.697 34.318 1.00 97.69 108 PHE A O 1
ATOM 889 N N . GLU A 1 109 ? -19.238 21.197 36.039 1.00 96.56 109 GLU A N 1
ATOM 890 C CA . GLU A 1 109 ? -18.146 21.390 37.000 1.00 96.56 109 GLU A CA 1
ATOM 891 C C . GLU A 1 109 ? -17.916 20.089 37.759 1.00 96.56 109 GLU A C 1
ATOM 893 O O . GLU A 1 109 ? -18.795 19.617 38.484 1.00 96.56 109 GLU A O 1
ATOM 898 N N . VAL A 1 110 ? -16.720 19.530 37.605 1.00 95.31 110 VAL A N 1
ATOM 899 C CA . VAL A 1 110 ? -16.373 18.197 38.091 1.00 95.31 110 VAL A CA 1
ATOM 900 C C . VAL A 1 110 ? -15.361 18.293 39.226 1.00 95.31 110 VAL A C 1
ATOM 902 O O . VAL A 1 110 ? -14.354 19.005 39.149 1.00 95.31 110 VAL A O 1
ATOM 905 N N . TYR A 1 111 ? -15.653 17.574 40.307 1.00 93.19 111 TYR A N 1
ATOM 906 C CA . TYR A 1 111 ? -14.777 17.416 41.460 1.00 93.19 111 TYR A CA 1
ATOM 907 C C . TYR A 1 111 ? -13.865 16.208 41.275 1.00 93.19 111 TYR A C 1
ATOM 909 O O . TYR A 1 111 ? -14.315 15.134 40.871 1.00 93.19 111 TYR A O 1
ATOM 917 N N . GLY A 1 112 ? -12.593 16.394 41.627 1.00 92.06 112 GLY A N 1
ATOM 918 C CA . GLY A 1 112 ? -11.642 15.298 41.759 1.00 92.06 112 GLY A CA 1
ATOM 919 C C . GLY A 1 112 ? -12.011 14.331 42.884 1.00 92.06 112 GLY A C 1
ATOM 920 O O . GLY A 1 112 ? -12.661 14.744 43.850 1.00 92.06 112 GLY A O 1
ATOM 921 N N . ILE A 1 113 ? -11.596 13.066 42.761 1.00 92.06 113 ILE A N 1
ATOM 922 C CA . ILE A 1 113 ? -11.832 12.055 43.800 1.00 92.06 113 ILE A CA 1
ATOM 923 C C . ILE A 1 113 ? -10.806 12.244 44.924 1.00 92.06 113 ILE A C 1
ATOM 925 O O . ILE A 1 113 ? -11.124 12.874 45.927 1.00 92.06 113 ILE A O 1
ATOM 929 N N . THR A 1 114 ? -9.568 11.791 44.722 1.00 89.94 114 THR A N 1
ATOM 930 C CA . THR A 1 114 ? -8.456 11.873 45.691 1.00 89.94 114 THR A CA 1
ATOM 931 C C . THR A 1 114 ? -7.634 13.150 45.587 1.00 89.94 114 THR A C 1
ATOM 933 O O . THR A 1 114 ? -7.072 13.612 46.578 1.00 89.94 114 THR A O 1
ATOM 936 N N . GLU A 1 115 ? -7.557 13.726 44.393 1.00 90.31 115 GLU A N 1
ATOM 937 C CA . GLU A 1 115 ? -6.756 14.905 44.079 1.00 90.31 115 GLU A CA 1
ATOM 938 C C . GLU A 1 115 ? -7.426 15.743 42.983 1.00 90.31 115 GLU A C 1
ATOM 940 O O . GLU A 1 115 ? -8.462 15.365 42.437 1.00 90.31 115 GLU A O 1
ATOM 945 N N . GLU A 1 116 ? -6.885 16.924 42.676 1.00 90.06 116 GLU A N 1
ATOM 946 C CA . GLU A 1 116 ? -7.429 17.762 41.602 1.00 90.06 116 GLU A CA 1
ATOM 947 C C . GLU A 1 116 ? -7.285 17.081 40.237 1.00 90.06 116 GLU A C 1
ATOM 949 O O . GLU A 1 116 ? -6.232 16.546 39.920 1.00 90.06 116 GLU A O 1
ATOM 954 N N . VAL A 1 117 ? -8.308 17.188 39.382 1.00 89.25 117 VAL A N 1
ATOM 955 C CA . VAL A 1 117 ? -8.274 16.606 38.026 1.00 89.25 117 VAL A CA 1
ATOM 956 C C . VAL A 1 117 ? -7.060 17.098 37.224 1.00 89.25 117 VAL A C 1
ATOM 958 O O . VAL A 1 117 ? -6.463 16.330 36.485 1.00 89.25 117 VAL A O 1
ATOM 961 N N . SER A 1 118 ? -6.639 18.355 37.406 1.00 86.88 118 SER A N 1
ATOM 962 C CA . SER A 1 118 ? -5.441 18.898 36.747 1.00 86.88 118 SER A CA 1
ATOM 963 C C . SER A 1 118 ? -4.139 18.181 37.120 1.00 86.88 118 SER A C 1
ATOM 965 O O . SER A 1 118 ? -3.173 18.295 36.373 1.00 86.88 118 SER A O 1
ATOM 967 N N . SER A 1 119 ? -4.093 17.494 38.265 1.00 85.88 119 SER A N 1
ATOM 968 C CA . SER A 1 119 ? -2.906 16.790 38.765 1.00 85.88 119 SER A CA 1
ATOM 969 C C . SER A 1 119 ? -2.745 15.383 38.181 1.00 85.88 119 SER A C 1
ATOM 971 O O . SER A 1 119 ? -1.619 14.904 38.088 1.00 85.88 119 SER A O 1
ATOM 973 N N . ILE A 1 120 ? -3.842 14.756 37.737 1.00 81.06 120 ILE A N 1
ATOM 974 C CA . ILE A 1 120 ? -3.843 13.408 37.134 1.00 81.06 120 ILE A CA 1
ATOM 975 C C . ILE A 1 120 ? -3.824 13.416 35.600 1.00 81.06 120 ILE A C 1
ATOM 977 O O . ILE A 1 120 ? -3.723 12.366 34.976 1.00 81.06 120 ILE A O 1
ATOM 981 N N . THR A 1 121 ? -3.950 14.591 34.984 1.00 80.88 121 THR A N 1
ATOM 982 C CA . THR A 1 121 ? -3.888 14.783 33.524 1.00 80.88 121 THR A CA 1
ATOM 983 C C . THR A 1 121 ? -2.497 15.220 33.060 1.00 80.88 121 THR A C 1
ATOM 985 O O . THR A 1 121 ? -1.715 15.710 33.872 1.00 80.88 121 THR A O 1
ATOM 988 N N . SER A 1 122 ? -2.211 15.168 31.752 1.00 75.44 122 SER A N 1
ATOM 989 C CA . SER A 1 122 ? -0.924 15.572 31.138 1.00 75.44 122 SER A CA 1
ATOM 990 C C . SER A 1 122 ? -0.450 17.016 31.400 1.00 75.44 122 SER A C 1
ATOM 992 O O . SER A 1 122 ? 0.652 17.396 31.001 1.00 75.44 122 SER A O 1
ATOM 994 N N . GLY A 1 123 ? -1.267 17.848 32.053 1.00 72.44 123 GLY A N 1
ATOM 995 C CA . GLY A 1 123 ? -0.998 19.264 32.315 1.00 72.44 123 GLY A CA 1
ATOM 996 C C . GLY A 1 123 ? -1.448 20.199 31.187 1.00 72.44 123 GLY A C 1
ATOM 997 O O . GLY A 1 123 ? -1.345 21.421 31.326 1.00 72.44 123 GLY A O 1
ATOM 998 N N . ALA A 1 124 ? -1.984 19.659 30.087 1.00 78.31 124 ALA A N 1
ATOM 999 C CA . ALA A 1 124 ? -2.646 20.449 29.059 1.00 78.31 124 ALA A CA 1
ATOM 1000 C C . ALA A 1 124 ? -3.934 21.101 29.597 1.00 78.31 124 ALA A C 1
ATOM 1002 O O . ALA A 1 124 ? -4.651 20.551 30.429 1.00 78.31 124 ALA A O 1
ATOM 1003 N N . THR A 1 125 ? -4.254 22.294 29.090 1.00 87.19 125 THR A N 1
ATOM 1004 C CA . THR A 1 125 ? -5.455 23.035 29.520 1.00 87.19 125 THR A CA 1
ATOM 1005 C C . THR A 1 125 ? -6.741 22.535 28.869 1.00 87.19 125 THR A C 1
ATOM 1007 O O . THR A 1 125 ? -7.812 22.803 29.400 1.00 87.19 125 THR A O 1
ATOM 1010 N N . HIS A 1 126 ? -6.647 21.860 27.718 1.00 91.56 126 HIS A N 1
ATOM 1011 C CA . HIS A 1 126 ? -7.771 21.309 26.959 1.00 91.56 126 HIS A CA 1
ATOM 1012 C C . HIS A 1 126 ? -7.402 19.902 26.514 1.00 91.56 126 HIS A C 1
ATOM 1014 O O . HIS A 1 126 ? -6.400 19.732 25.820 1.00 91.56 126 HIS A O 1
ATOM 1020 N N . ILE A 1 127 ? -8.213 18.929 26.903 1.00 88.62 127 ILE A N 1
ATOM 1021 C CA . ILE A 1 127 ? -7.922 17.508 26.748 1.00 88.62 127 ILE A CA 1
ATOM 1022 C C . ILE A 1 127 ? -9.145 16.833 26.132 1.00 88.62 127 ILE A C 1
ATOM 1024 O O . ILE A 1 127 ? -10.270 17.109 26.549 1.00 88.62 127 ILE A O 1
ATOM 1028 N N . ALA A 1 128 ? -8.936 15.959 25.150 1.00 84.25 128 ALA A N 1
ATOM 1029 C CA . ALA A 1 128 ? -9.937 14.975 24.751 1.00 84.25 128 ALA A CA 1
ATOM 1030 C C . ALA A 1 128 ? -9.727 13.713 25.588 1.00 84.25 128 ALA A C 1
ATOM 1032 O O . ALA A 1 128 ? -8.605 13.220 25.695 1.00 84.25 128 ALA A O 1
ATOM 1033 N N . ALA A 1 129 ? -10.789 13.211 26.203 1.00 85.19 129 ALA A N 1
ATOM 1034 C CA . ALA A 1 129 ? -10.713 12.044 27.063 1.00 85.19 129 ALA A CA 1
ATOM 1035 C C . ALA A 1 129 ? -11.939 11.150 26.892 1.00 85.19 129 ALA A C 1
ATOM 1037 O O . ALA A 1 129 ? -13.006 11.599 26.472 1.00 85.19 129 ALA A O 1
ATOM 1038 N N . ARG A 1 130 ? -11.795 9.890 27.286 1.00 84.06 130 ARG A N 1
ATOM 1039 C CA . ARG A 1 130 ? -12.908 8.974 27.521 1.00 84.06 130 ARG A CA 1
ATOM 1040 C C . ARG A 1 130 ? -13.093 8.795 29.023 1.00 84.06 130 ARG A C 1
ATOM 1042 O O . ARG A 1 130 ? -12.120 8.628 29.759 1.00 84.06 130 ARG A O 1
ATOM 1049 N N . GLY A 1 131 ? -14.336 8.845 29.485 1.00 87.31 131 GLY A N 1
ATOM 1050 C CA . GLY A 1 131 ? -14.649 8.650 30.895 1.00 87.31 131 GLY A CA 1
ATOM 1051 C C . GLY A 1 131 ? -16.145 8.622 31.177 1.00 87.31 131 GLY A C 1
ATOM 1052 O O . GLY A 1 131 ? -16.976 8.705 30.274 1.00 87.31 131 GLY A O 1
ATOM 1053 N N . ALA A 1 132 ? -16.478 8.518 32.460 1.00 91.19 132 ALA A N 1
ATOM 1054 C CA . ALA A 1 132 ? -17.850 8.502 32.950 1.00 91.19 132 ALA A CA 1
ATOM 1055 C C . ALA A 1 132 ? -18.071 9.633 33.951 1.00 91.19 132 ALA A C 1
ATOM 1057 O O . ALA A 1 132 ? -17.257 9.805 34.850 1.00 91.19 132 ALA A O 1
ATOM 1058 N N . LEU A 1 133 ? -19.164 10.387 33.826 1.00 95.75 133 LEU A N 1
ATOM 1059 C CA . LEU A 1 133 ? -19.597 11.377 34.814 1.00 95.75 133 LEU A CA 1
ATOM 1060 C C . LEU A 1 133 ? -20.619 10.759 35.767 1.00 95.75 133 LEU A C 1
ATOM 1062 O O . LEU A 1 133 ? -21.598 10.148 35.331 1.00 95.75 133 LEU A O 1
ATOM 1066 N N . LEU A 1 134 ? -20.406 10.965 37.066 1.00 95.81 134 LEU A N 1
ATOM 1067 C CA . LEU A 1 134 ? -21.207 10.377 38.134 1.00 95.81 134 LEU A CA 1
ATOM 1068 C C . LEU A 1 134 ? -21.674 11.433 39.147 1.00 95.81 134 LEU A C 1
ATOM 1070 O O . LEU A 1 134 ? -20.908 12.327 39.521 1.00 95.81 134 LEU A O 1
ATOM 1074 N N . PRO A 1 135 ? -22.909 11.322 39.660 1.00 97.00 135 PRO A N 1
ATOM 1075 C CA . PRO A 1 135 ? -23.333 12.056 40.840 1.00 97.00 135 PRO A CA 1
ATOM 1076 C C . PRO A 1 135 ? -22.762 11.386 42.100 1.00 97.00 135 PRO A C 1
ATOM 1078 O O . PRO A 1 135 ? -22.908 10.182 42.297 1.00 97.00 135 PRO A O 1
ATOM 1081 N N . PHE A 1 136 ? -22.136 12.160 42.984 1.00 96.69 136 PHE A N 1
ATOM 1082 C CA . PHE A 1 136 ? -21.636 11.657 44.267 1.00 96.69 136 PHE A CA 1
ATOM 1083 C C . PHE A 1 136 ? -21.667 12.763 45.324 1.00 96.69 136 PHE A C 1
ATOM 1085 O O . PHE A 1 136 ? -21.149 13.857 45.101 1.00 96.69 136 PHE A O 1
ATOM 1092 N N . GLU A 1 137 ? -22.313 12.496 46.463 1.00 94.44 137 GLU A N 1
ATOM 1093 C CA . GLU A 1 137 ? -22.288 13.355 47.662 1.00 94.44 137 GLU A CA 1
ATOM 1094 C C . GLU A 1 137 ? -22.562 14.845 47.379 1.00 94.44 137 GLU A C 1
ATOM 1096 O O . GLU A 1 137 ? -21.839 15.760 47.777 1.00 94.44 137 GLU A O 1
ATOM 1101 N N . GLY A 1 138 ? -23.630 15.100 46.615 1.00 94.44 138 GLY A N 1
ATOM 1102 C CA . GLY A 1 138 ? -24.074 16.449 46.259 1.00 94.44 138 GLY A CA 1
ATOM 1103 C C . GLY A 1 138 ? -23.278 17.121 45.133 1.00 94.44 138 GLY A C 1
ATOM 1104 O O . GLY A 1 138 ? -23.658 18.213 44.704 1.00 94.44 138 GLY A O 1
ATOM 1105 N N . LYS A 1 139 ? -22.232 16.482 44.605 1.00 95.88 139 LYS A N 1
ATOM 1106 C CA . LYS A 1 139 ? -21.357 16.985 43.534 1.00 95.88 139 LYS A CA 1
ATOM 1107 C C . LYS A 1 139 ? -21.409 16.092 42.291 1.00 95.88 139 LYS A C 1
ATOM 1109 O O . LYS A 1 139 ? -22.010 15.020 42.308 1.00 95.88 139 LYS A O 1
ATOM 1114 N N . VAL A 1 140 ? -20.797 16.567 41.210 1.00 96.56 140 VAL A N 1
ATOM 1115 C CA . VAL A 1 140 ? -20.497 15.767 40.016 1.00 96.56 140 VAL A CA 1
ATOM 1116 C C . VAL A 1 140 ? -19.021 15.386 40.070 1.00 96.56 140 VAL A C 1
ATOM 1118 O O . VAL A 1 140 ? -18.176 16.237 40.346 1.00 96.56 140 VAL A O 1
ATOM 1121 N N . THR A 1 141 ? -18.716 14.116 39.842 1.00 95.00 141 THR A N 1
ATOM 1122 C CA . THR A 1 141 ? -17.357 13.567 39.769 1.00 95.00 141 THR A CA 1
ATOM 1123 C C . THR A 1 141 ? -17.234 12.659 38.541 1.00 95.00 141 THR A C 1
ATOM 1125 O O . THR A 1 141 ? -18.158 12.615 37.726 1.00 95.00 141 THR A O 1
ATOM 1128 N N . TYR A 1 142 ? -16.107 11.971 38.378 1.00 91.38 142 TYR A N 1
ATOM 1129 C CA . TYR A 1 142 ? -15.891 11.004 37.303 1.00 91.38 142 TYR A CA 1
ATOM 1130 C C . TYR A 1 142 ? -15.739 9.575 37.846 1.00 91.38 142 TYR A C 1
ATOM 1132 O O . TYR A 1 142 ? -15.477 9.375 39.028 1.00 91.38 142 TYR A O 1
ATOM 1140 N N . GLY A 1 143 ? -15.952 8.569 37.000 1.00 80.44 143 GLY A N 1
ATOM 1141 C CA . GLY A 1 143 ? -15.916 7.154 37.370 1.00 80.44 143 GLY A CA 1
ATOM 1142 C C . GLY A 1 143 ? -14.510 6.575 37.395 1.00 80.44 143 GLY A C 1
ATOM 1143 O O . GLY A 1 143 ? -14.205 5.814 36.491 1.00 80.44 143 GLY A O 1
ATOM 1144 N N . ALA A 1 144 ? -13.709 6.942 38.407 1.00 71.31 144 ALA A N 1
ATOM 1145 C CA . ALA A 1 144 ? -12.365 6.450 38.787 1.00 71.31 144 ALA A CA 1
ATOM 1146 C C . ALA A 1 144 ? -11.254 6.430 37.708 1.00 71.31 144 ALA A C 1
ATOM 1148 O O . ALA A 1 144 ? -10.107 6.734 38.025 1.00 71.31 144 ALA A O 1
ATOM 1149 N N . ALA A 1 145 ? -11.574 6.151 36.448 1.00 76.62 145 ALA A N 1
ATOM 1150 C CA . ALA A 1 145 ? -10.719 6.222 35.279 1.00 76.62 145 ALA A CA 1
ATOM 1151 C C . ALA A 1 145 ? -11.103 7.420 34.395 1.00 76.62 145 ALA A C 1
ATOM 1153 O O . ALA A 1 145 ? -12.277 7.698 34.130 1.00 76.62 145 ALA A O 1
ATOM 1154 N N . LEU A 1 146 ? -10.080 8.132 33.928 1.00 82.38 146 LEU A N 1
ATOM 1155 C CA . LEU A 1 146 ? -10.182 9.196 32.937 1.00 82.38 146 LEU A CA 1
ATOM 1156 C C . LEU A 1 146 ? -9.054 8.980 31.928 1.00 82.38 146 LEU A C 1
ATOM 1158 O O . LEU A 1 146 ? -7.892 9.242 32.232 1.00 82.38 146 LEU A O 1
ATOM 1162 N N . LEU A 1 147 ? -9.392 8.448 30.755 1.00 79.50 147 LEU A N 1
ATOM 1163 C CA . LEU A 1 147 ? -8.419 8.044 29.744 1.00 79.50 147 LEU A CA 1
ATOM 1164 C C . LEU A 1 147 ? -8.183 9.197 28.771 1.00 79.50 147 LEU A C 1
ATOM 1166 O O . LEU A 1 147 ? -9.034 9.496 27.933 1.00 79.50 147 LEU A O 1
ATOM 1170 N N . GLU A 1 148 ? -7.036 9.856 28.899 1.00 79.06 148 GLU A N 1
ATOM 1171 C CA . GLU A 1 148 ? -6.605 10.903 27.974 1.00 79.06 148 GLU A CA 1
ATOM 1172 C C . GLU A 1 148 ? -6.294 10.308 26.594 1.00 79.06 148 GLU A C 1
ATOM 1174 O O . GLU A 1 148 ? -5.552 9.333 26.468 1.00 79.06 148 GLU A O 1
ATOM 1179 N N . MET A 1 149 ? -6.872 10.895 25.546 1.00 75.69 149 MET A N 1
ATOM 1180 C CA . MET A 1 149 ? -6.581 10.517 24.166 1.00 75.69 149 MET A CA 1
ATOM 1181 C C . MET A 1 149 ? -5.307 11.241 23.703 1.00 75.69 149 MET A C 1
ATOM 1183 O O . MET A 1 149 ? -5.188 12.442 23.957 1.00 75.69 149 MET A O 1
ATOM 1187 N N . PRO A 1 150 ? -4.377 10.577 22.988 1.00 70.00 150 PRO A N 1
ATOM 1188 C CA . PRO A 1 150 ? -3.132 11.188 22.515 1.00 70.00 150 PRO A CA 1
ATOM 1189 C C . PRO A 1 150 ? -3.382 12.103 21.300 1.00 70.00 150 PRO A C 1
ATOM 1191 O O . PRO A 1 150 ? -2.911 11.842 20.197 1.00 70.00 150 PRO A O 1
ATOM 1194 N N . LEU A 1 151 ? -4.167 13.166 21.491 1.00 72.19 151 LEU A N 1
ATOM 1195 C CA . LEU A 1 151 ? -4.624 14.077 20.443 1.00 72.19 151 LEU A CA 1
ATOM 1196 C C . LEU A 1 151 ? -4.368 15.535 20.837 1.00 72.19 151 LEU A C 1
ATOM 1198 O O . LEU A 1 151 ? -4.932 16.037 21.812 1.00 72.19 151 LEU A O 1
ATOM 1202 N N . GLU A 1 152 ? -3.588 16.260 20.031 1.00 74.12 152 GLU A N 1
ATOM 1203 C CA . GLU A 1 152 ? -3.488 17.712 20.176 1.00 74.12 152 GLU A CA 1
ATOM 1204 C C . GLU A 1 152 ? -4.706 18.398 19.542 1.00 74.12 152 GLU A C 1
ATOM 1206 O O . GLU A 1 152 ? -4.931 18.331 18.335 1.00 74.12 152 GLU A O 1
ATOM 1211 N N . LEU A 1 153 ? -5.500 19.095 20.361 1.00 67.69 153 LEU A N 1
ATOM 1212 C CA . LEU A 1 153 ? -6.687 19.791 19.864 1.00 67.69 153 LEU A CA 1
ATOM 1213 C C . LEU A 1 153 ? -6.314 21.046 19.043 1.00 67.69 153 LEU A C 1
ATOM 1215 O O . LEU A 1 153 ? -5.600 21.917 19.566 1.00 67.69 153 LEU A O 1
ATOM 1219 N N . PRO A 1 154 ? -6.852 21.207 17.816 1.00 76.19 154 PRO A N 1
ATOM 1220 C CA . PRO A 1 154 ? -6.700 22.416 17.010 1.00 76.19 154 PRO A CA 1
ATOM 1221 C C . PRO A 1 154 ? -7.159 23.689 17.732 1.00 76.19 154 PRO A C 1
ATOM 1223 O O . PRO A 1 154 ? -8.040 23.664 18.602 1.00 76.19 154 PRO A O 1
ATOM 1226 N N . VAL A 1 155 ? -6.586 24.832 17.345 1.00 70.88 155 VAL A N 1
ATOM 1227 C CA . VAL A 1 155 ? -6.869 26.147 17.951 1.00 70.88 155 VAL A CA 1
ATOM 1228 C C . VAL A 1 155 ? -8.354 26.508 17.837 1.00 70.88 155 VAL A C 1
ATOM 1230 O O . VAL A 1 155 ? -8.942 27.032 18.785 1.00 70.88 155 VAL A O 1
ATOM 1233 N N . GLU A 1 156 ? -8.983 26.178 16.714 1.00 71.62 156 GLU A N 1
ATOM 1234 C CA . GLU A 1 156 ? -10.392 26.441 16.426 1.00 71.62 156 GLU A CA 1
ATOM 1235 C C . GLU A 1 156 ? -11.314 25.655 17.367 1.00 71.62 156 GLU A C 1
ATOM 1237 O O . GLU A 1 156 ? -12.294 26.209 17.878 1.00 71.62 156 GLU A O 1
ATOM 1242 N N . ILE A 1 157 ? -10.969 24.394 17.653 1.00 78.19 157 ILE A N 1
ATOM 1243 C CA . ILE A 1 157 ? -11.708 23.543 18.594 1.00 78.19 157 ILE A CA 1
ATOM 1244 C C . ILE A 1 157 ? -11.565 24.101 20.009 1.00 78.19 157 ILE A C 1
ATOM 1246 O O . ILE A 1 157 ? -12.571 24.346 20.673 1.00 78.19 157 ILE A O 1
ATOM 1250 N N . LYS A 1 158 ? -10.338 24.411 20.452 1.00 83.94 158 LYS A N 1
ATOM 1251 C CA . LYS A 1 158 ? -10.088 25.041 21.763 1.00 83.94 158 LYS A CA 1
ATOM 1252 C C . LYS A 1 158 ? -10.895 26.341 21.923 1.00 83.94 158 LYS A C 1
ATOM 1254 O O . LYS A 1 158 ? -11.516 26.572 22.960 1.00 83.94 158 LYS A O 1
ATOM 1259 N N . ALA A 1 159 ? -10.951 27.183 20.890 1.00 80.25 159 ALA A N 1
ATOM 1260 C CA . ALA A 1 159 ? -11.744 28.414 20.902 1.00 80.25 159 ALA A CA 1
ATOM 1261 C C . ALA A 1 159 ? -13.262 28.155 20.951 1.00 80.25 159 ALA A C 1
ATOM 1263 O O . ALA A 1 159 ? -14.003 28.906 21.591 1.00 80.25 159 ALA A O 1
ATOM 1264 N N . HIS A 1 160 ? -13.755 27.109 20.284 1.00 86.19 160 HIS A N 1
ATOM 1265 C CA . HIS A 1 160 ? -15.157 26.700 20.366 1.00 86.19 160 HIS A CA 1
ATOM 1266 C C . HIS A 1 160 ? -15.534 26.187 21.765 1.00 86.19 160 HIS A C 1
ATOM 1268 O O . HIS A 1 160 ? -16.546 26.629 22.314 1.00 86.19 160 HIS A O 1
ATOM 1274 N N . LEU A 1 161 ? -14.699 25.340 22.375 1.00 89.50 161 LEU A N 1
ATOM 1275 C CA . LEU A 1 161 ? -14.912 24.838 23.737 1.00 89.50 161 LEU A CA 1
ATOM 1276 C C . LEU A 1 161 ? -14.991 25.993 24.742 1.00 89.50 161 LEU A C 1
ATOM 1278 O O . LEU A 1 161 ? -15.962 26.087 25.490 1.00 89.50 161 LEU A O 1
ATOM 1282 N N . ASN A 1 162 ? -14.045 26.937 24.696 1.00 92.88 162 ASN A N 1
ATOM 1283 C CA . ASN A 1 162 ? -14.064 28.104 25.585 1.00 92.88 162 ASN A CA 1
ATOM 1284 C C . ASN A 1 162 ? -15.333 28.948 25.427 1.00 92.88 162 ASN A C 1
ATOM 1286 O O . ASN A 1 162 ? -15.951 29.309 26.426 1.00 92.88 162 ASN A O 1
ATOM 1290 N N . ARG A 1 163 ? -15.778 29.213 24.190 1.00 92.56 163 ARG A N 1
ATOM 1291 C CA . ARG A 1 163 ? -17.034 29.947 23.947 1.00 92.56 163 ARG A CA 1
ATOM 1292 C C . ARG A 1 163 ? -18.247 29.226 24.529 1.00 92.56 163 ARG A C 1
ATOM 1294 O O . ARG A 1 163 ? -19.107 29.881 25.116 1.00 92.56 163 ARG A O 1
ATOM 1301 N N . THR A 1 164 ? -18.297 27.904 24.388 1.00 92.94 164 THR A N 1
ATOM 1302 C CA . THR A 1 164 ? -19.374 27.061 24.925 1.00 92.94 164 THR A CA 1
ATOM 1303 C C . THR A 1 164 ? -19.404 27.120 26.451 1.00 92.94 164 THR A C 1
ATOM 1305 O O . THR A 1 164 ? -20.454 27.363 27.043 1.00 92.94 164 THR A O 1
ATOM 1308 N N . ILE A 1 165 ? -18.238 27.009 27.093 1.00 94.25 165 ILE A N 1
ATOM 1309 C CA . ILE A 1 165 ? -18.092 27.159 28.545 1.00 94.25 165 ILE A CA 1
ATOM 1310 C C . ILE A 1 165 ? -18.550 28.556 28.986 1.00 94.25 165 ILE A C 1
ATOM 1312 O O . ILE A 1 165 ? -19.416 28.686 29.849 1.00 94.25 165 ILE A O 1
ATOM 1316 N N . GLU A 1 166 ? -18.016 29.617 28.378 1.00 94.31 166 GLU A N 1
ATOM 1317 C CA . GLU A 1 166 ? -18.366 31.005 28.704 1.00 94.31 166 GLU A CA 1
ATOM 1318 C C . GLU A 1 166 ? -19.859 31.296 28.527 1.00 94.31 166 GLU A C 1
ATOM 1320 O O . GLU A 1 166 ? -20.443 32.057 29.301 1.00 94.31 166 GLU A O 1
ATOM 1325 N N . GLN A 1 167 ? -20.489 30.732 27.497 1.00 94.12 167 GLN A N 1
ATOM 1326 C CA . GLN A 1 167 ? -21.928 30.837 27.292 1.00 94.12 167 GLN A CA 1
ATOM 1327 C C . GLN A 1 167 ? -22.697 30.128 28.409 1.00 94.12 167 GLN A C 1
ATOM 1329 O O . GLN A 1 167 ? -23.560 30.751 29.025 1.00 94.12 167 GLN A O 1
ATOM 1334 N N . ALA A 1 168 ? -22.328 28.890 28.748 1.00 95.56 168 ALA A N 1
ATOM 1335 C CA . ALA A 1 168 ? -22.991 28.139 29.809 1.00 95.56 168 ALA A CA 1
ATOM 1336 C C . ALA A 1 168 ? -22.891 28.836 31.176 1.00 95.56 168 ALA A C 1
ATOM 1338 O O . ALA A 1 168 ? -23.857 28.880 31.943 1.00 95.56 168 ALA A O 1
ATOM 1339 N N . TYR A 1 169 ? -21.742 29.448 31.482 1.00 94.44 169 TYR A N 1
ATOM 1340 C CA . TYR A 1 169 ? -21.584 30.266 32.687 1.00 94.44 169 TYR A CA 1
ATOM 1341 C C . TYR A 1 169 ? -22.451 31.527 32.659 1.00 94.44 169 TYR A C 1
ATOM 1343 O O . TYR A 1 169 ? -23.069 31.850 33.675 1.00 94.44 169 TYR A O 1
ATOM 1351 N N . ARG A 1 170 ? -22.527 32.229 31.520 1.00 96.00 170 ARG A N 1
ATOM 1352 C CA . ARG A 1 170 ? -23.363 33.433 31.362 1.00 96.00 170 ARG A CA 1
ATOM 1353 C C . ARG A 1 170 ? -24.854 33.134 31.497 1.00 96.00 170 ARG A C 1
ATOM 1355 O O . ARG A 1 170 ? -25.572 33.913 32.116 1.00 96.00 170 ARG A O 1
ATOM 1362 N N . GLU A 1 171 ? -25.304 32.017 30.940 1.00 95.94 171 GLU A N 1
ATOM 1363 C CA . GLU A 1 171 ? -26.705 31.580 30.962 1.00 95.94 171 GLU A CA 1
ATOM 1364 C C . GLU A 1 171 ? -27.064 30.797 32.236 1.00 95.94 171 GLU A C 1
ATOM 1366 O O . GLU A 1 171 ? -28.226 30.465 32.459 1.00 95.94 171 GLU A O 1
ATOM 1371 N N . ASN A 1 172 ? -26.077 30.538 33.101 1.00 93.94 172 ASN A N 1
ATOM 1372 C CA . ASN A 1 172 ? -26.203 29.741 34.318 1.00 93.94 172 ASN A CA 1
ATOM 1373 C C . ASN A 1 172 ? -26.767 28.325 34.074 1.00 93.94 172 ASN A C 1
ATOM 1375 O O . ASN A 1 172 ? -27.550 27.809 34.872 1.00 93.94 172 ASN A O 1
ATOM 1379 N N . THR A 1 173 ? -26.343 27.694 32.979 1.00 95.94 173 THR A N 1
ATOM 1380 C CA . THR A 1 173 ? -26.737 26.332 32.577 1.00 95.94 173 THR A CA 1
ATOM 1381 C C . THR A 1 173 ? -25.710 25.265 32.965 1.00 95.94 173 THR A C 1
ATOM 1383 O O . THR A 1 173 ? -25.943 24.080 32.743 1.00 95.94 173 THR A O 1
ATOM 1386 N N . VAL A 1 174 ? -24.588 25.659 33.580 1.00 97.06 174 VAL A N 1
ATOM 1387 C CA . VAL A 1 174 ? -23.555 24.731 34.070 1.00 97.06 174 VAL A CA 1
ATOM 1388 C C . VAL A 1 174 ? -24.110 23.822 35.172 1.00 97.06 174 VAL A C 1
ATOM 1390 O O . VAL A 1 174 ? -24.674 24.299 36.164 1.00 97.06 174 VAL A O 1
ATOM 1393 N N . ILE A 1 175 ? -23.883 22.518 35.026 1.00 97.81 175 ILE A N 1
ATOM 1394 C CA . ILE A 1 175 ? -24.290 21.478 35.973 1.00 97.81 175 ILE A CA 1
ATOM 1395 C C . ILE A 1 175 ? -23.187 21.306 37.024 1.00 97.81 175 ILE A C 1
ATOM 1397 O O . ILE A 1 175 ? -22.057 20.954 36.699 1.00 97.81 175 ILE A O 1
ATOM 1401 N N . ARG A 1 176 ? -23.504 21.572 38.295 1.00 95.12 176 ARG A N 1
ATOM 1402 C CA . ARG A 1 176 ? -22.519 21.636 39.396 1.00 95.12 176 ARG A CA 1
ATOM 1403 C C . ARG A 1 176 ? -22.832 20.712 40.569 1.00 95.12 176 ARG A C 1
ATOM 1405 O O . ARG A 1 176 ? -21.978 20.477 41.423 1.00 95.12 176 ARG A O 1
ATOM 1412 N N . THR A 1 177 ? -24.073 20.239 40.668 1.00 96.88 177 THR A N 1
ATOM 1413 C CA . THR A 1 177 ? -24.534 19.410 41.788 1.00 96.88 177 THR A CA 1
ATOM 1414 C C . THR A 1 177 ? -25.079 18.076 41.307 1.00 96.88 177 THR A C 1
ATOM 1416 O O . THR A 1 177 ? -25.613 17.976 40.203 1.00 96.88 177 THR A O 1
ATOM 1419 N N . ALA A 1 178 ? -25.020 17.064 42.175 1.00 96.19 178 ALA A N 1
ATOM 1420 C CA . ALA A 1 178 ? -25.617 15.754 41.914 1.00 96.19 178 ALA A CA 1
ATOM 1421 C C . ALA A 1 178 ? -27.111 15.863 41.553 1.00 96.19 178 ALA A C 1
ATOM 1423 O O . ALA A 1 178 ? -27.593 15.167 40.668 1.00 96.19 178 ALA A O 1
ATOM 1424 N N . GLN A 1 179 ? -27.846 16.784 42.186 1.00 96.44 179 GLN A N 1
ATOM 1425 C CA . GLN A 1 179 ? -29.263 17.005 41.888 1.00 96.44 179 GLN A CA 1
ATOM 1426 C C . GLN A 1 179 ? -29.483 17.577 40.479 1.00 96.44 179 GLN A C 1
ATOM 1428 O O . GLN A 1 179 ? -30.388 17.133 39.778 1.00 96.44 179 GLN A O 1
ATOM 1433 N N . GLN A 1 180 ? -28.667 18.551 40.060 1.00 97.44 180 GLN A N 1
ATOM 1434 C CA . GLN A 1 180 ? -28.727 19.094 38.699 1.00 97.44 180 GLN A CA 1
ATOM 1435 C C . GLN A 1 180 ? -28.358 18.028 37.667 1.00 97.44 180 GLN A C 1
ATOM 1437 O O . GLN A 1 180 ? -29.016 17.928 36.637 1.00 97.44 180 GLN A O 1
ATOM 1442 N N . PHE A 1 181 ? -27.348 17.211 37.971 1.00 97.62 181 PHE A N 1
ATOM 1443 C CA . PHE A 1 181 ? -26.931 16.095 37.132 1.00 97.62 181 PHE A CA 1
ATOM 1444 C C . PHE A 1 181 ? -28.069 15.090 36.938 1.00 97.62 181 PHE A C 1
ATOM 1446 O O . PHE A 1 181 ? -28.456 14.825 35.807 1.00 97.62 181 PHE A O 1
ATOM 1453 N N . LEU A 1 182 ? -28.672 14.606 38.028 1.00 96.62 182 LEU A N 1
ATOM 1454 C CA . LEU A 1 182 ? -29.775 13.640 37.979 1.00 96.62 182 LEU A CA 1
ATOM 1455 C C . LEU A 1 182 ? -31.008 14.183 37.241 1.00 96.62 182 LEU A C 1
ATOM 1457 O O . LEU A 1 182 ? -31.717 13.424 36.588 1.00 96.62 182 LEU A O 1
ATOM 1461 N N . ALA A 1 183 ? -31.265 15.491 37.325 1.00 95.81 183 ALA A N 1
ATOM 1462 C CA . ALA A 1 183 ? -32.347 16.132 36.582 1.00 95.81 183 ALA A CA 1
ATOM 1463 C C . ALA A 1 183 ? -32.048 16.268 35.077 1.00 95.81 183 ALA A C 1
ATOM 1465 O O . ALA A 1 183 ? -32.974 16.213 34.271 1.00 95.81 183 ALA A O 1
ATOM 1466 N N . ALA A 1 184 ? -30.783 16.462 34.695 1.00 94.81 184 ALA A N 1
ATOM 1467 C CA . ALA A 1 184 ? -30.383 16.694 33.308 1.00 94.81 184 ALA A CA 1
ATOM 1468 C C . ALA A 1 184 ? -30.065 15.400 32.540 1.00 94.81 184 ALA A C 1
ATOM 1470 O O . ALA A 1 184 ? -30.366 15.317 31.350 1.00 94.81 184 ALA A O 1
ATOM 1471 N N . ALA A 1 185 ? -29.477 14.401 33.205 1.00 94.31 185 ALA A N 1
ATOM 1472 C CA . ALA A 1 185 ? -28.941 13.196 32.576 1.00 94.31 185 ALA A CA 1
ATOM 1473 C C . ALA A 1 185 ? -29.951 12.450 31.679 1.00 94.31 185 ALA A C 1
ATOM 1475 O O . ALA A 1 185 ? -29.586 12.165 30.539 1.00 94.31 185 ALA A O 1
ATOM 1476 N N . PRO A 1 186 ? -31.221 12.215 32.082 1.00 91.50 186 PRO A N 1
ATOM 1477 C CA . PRO A 1 186 ? -32.181 11.520 31.221 1.00 91.50 186 PRO A CA 1
ATOM 1478 C C . PRO A 1 186 ? -32.405 12.219 29.874 1.00 91.50 186 PRO A C 1
ATOM 1480 O O . PRO A 1 186 ? -32.408 11.562 28.840 1.00 91.50 186 PRO A O 1
ATOM 1483 N N . GLY A 1 187 ? -32.526 13.552 29.874 1.00 92.12 187 GLY A N 1
ATOM 1484 C CA . GLY A 1 187 ? -32.731 14.324 28.646 1.00 92.12 187 GLY A CA 1
ATOM 1485 C C . GLY A 1 187 ? -31.484 14.397 27.761 1.00 92.12 187 GLY A C 1
ATOM 1486 O O . GLY A 1 187 ? -31.604 14.492 26.544 1.00 92.12 187 GLY A O 1
ATOM 1487 N N . ILE A 1 188 ? -30.287 14.328 28.352 1.00 93.50 188 ILE A N 1
ATOM 1488 C CA . ILE A 1 188 ? -29.023 14.255 27.601 1.00 93.50 188 ILE A CA 1
ATOM 1489 C C . ILE A 1 188 ? -28.921 12.905 26.886 1.00 93.50 188 ILE A C 1
ATOM 1491 O O . ILE A 1 188 ? -28.635 12.870 25.692 1.00 93.50 188 ILE A O 1
ATOM 1495 N N . VAL A 1 189 ? -29.207 11.812 27.601 1.00 88.69 189 VAL A N 1
ATOM 1496 C CA . VAL A 1 189 ? -29.201 10.454 27.041 1.00 88.69 189 VAL A CA 1
ATOM 1497 C C . VAL A 1 189 ? -30.261 10.309 25.951 1.00 88.69 189 VAL A C 1
ATOM 1499 O O . VAL A 1 189 ? -29.950 9.814 24.875 1.00 88.69 189 VAL A O 1
ATOM 1502 N N . GLU A 1 190 ? -31.486 10.787 26.183 1.00 89.25 190 GLU A N 1
ATOM 1503 C CA . GLU A 1 190 ? -32.561 10.754 25.183 1.00 89.25 190 GLU A CA 1
ATOM 1504 C C . GLU A 1 190 ? -32.191 11.544 23.920 1.00 89.25 190 GLU A C 1
ATOM 1506 O O . GLU A 1 190 ? -32.368 11.045 22.811 1.00 89.25 190 GLU A O 1
ATOM 1511 N N . ALA A 1 191 ? -31.607 12.739 24.068 1.00 87.75 191 ALA A N 1
ATOM 1512 C CA . ALA A 1 191 ? -31.149 13.531 22.929 1.00 87.75 191 ALA A CA 1
ATOM 1513 C C . ALA A 1 191 ? -30.019 12.838 22.152 1.00 87.75 191 ALA A C 1
ATOM 1515 O O . ALA A 1 191 ? -30.011 12.896 20.923 1.00 87.75 191 ALA A O 1
ATOM 1516 N N . ARG A 1 192 ? -29.084 12.174 22.845 1.00 84.62 192 ARG A N 1
ATOM 1517 C CA . ARG A 1 192 ? -28.025 11.382 22.205 1.00 84.62 192 ARG A CA 1
ATOM 1518 C C . ARG A 1 192 ? -28.615 10.206 21.426 1.00 84.62 192 ARG A C 1
ATOM 1520 O O . ARG A 1 192 ? -28.362 10.110 20.233 1.00 84.62 192 ARG A O 1
ATOM 1527 N N . ILE A 1 193 ? -29.464 9.393 22.061 1.00 83.50 193 ILE A N 1
ATOM 1528 C CA . ILE A 1 193 ? -30.134 8.249 21.420 1.00 83.50 193 ILE A CA 1
ATOM 1529 C C . ILE A 1 193 ? -30.960 8.709 20.214 1.00 83.50 193 ILE A C 1
ATOM 1531 O O . ILE A 1 193 ? -30.937 8.059 19.177 1.00 83.50 193 ILE A O 1
ATOM 1535 N N . SER A 1 194 ? -31.676 9.835 20.318 1.00 83.25 194 SER A N 1
ATOM 1536 C CA . SER A 1 194 ? -32.444 10.388 19.196 1.00 83.25 194 SER A CA 1
ATOM 1537 C C . SER A 1 194 ? -31.537 10.792 18.036 1.00 83.25 194 SER A C 1
ATOM 1539 O O . SER A 1 194 ? -31.844 10.459 16.899 1.00 83.25 194 SER A O 1
ATOM 1541 N N . ARG A 1 195 ? -30.409 11.466 18.307 1.00 81.06 195 ARG A N 1
ATOM 1542 C CA . ARG A 1 195 ? -29.423 11.814 17.270 1.00 81.06 195 ARG A CA 1
ATOM 1543 C C . ARG A 1 195 ? -28.807 10.574 16.626 1.00 81.06 195 ARG A C 1
ATOM 1545 O O . ARG A 1 195 ? -28.677 10.536 15.411 1.00 81.06 195 ARG A O 1
ATOM 1552 N N . GLU A 1 196 ? -28.444 9.573 17.423 1.00 76.06 196 GLU A N 1
ATOM 1553 C CA . GLU A 1 196 ? -27.905 8.297 16.934 1.00 76.06 196 GLU A CA 1
ATOM 1554 C C . GLU A 1 196 ? -28.939 7.549 16.080 1.00 76.06 196 GLU A C 1
ATOM 1556 O O . GLU A 1 196 ? -28.605 7.040 15.015 1.00 76.06 196 GLU A O 1
ATOM 1561 N N . ALA A 1 197 ? -30.209 7.536 16.493 1.00 76.75 197 ALA A N 1
ATOM 1562 C CA . ALA A 1 197 ? -31.296 6.934 15.729 1.00 76.75 197 ALA A CA 1
ATOM 1563 C C . ALA A 1 197 ? -31.597 7.701 14.431 1.00 76.75 197 ALA A C 1
ATOM 1565 O O . ALA A 1 197 ? -31.832 7.076 13.402 1.00 76.75 197 ALA A O 1
ATOM 1566 N N . GLU A 1 198 ? -31.580 9.036 14.456 1.00 76.19 198 GLU A N 1
ATOM 1567 C CA . GLU A 1 198 ? -31.713 9.875 13.258 1.00 76.19 198 GLU A CA 1
ATOM 1568 C C . GLU A 1 198 ? -30.555 9.647 12.284 1.00 76.19 198 GLU A C 1
ATOM 1570 O O . GLU A 1 198 ? -30.800 9.500 11.091 1.00 76.19 198 GLU A O 1
ATOM 1575 N N . ALA A 1 199 ? -29.318 9.556 12.783 1.00 65.50 199 ALA A N 1
ATOM 1576 C CA . ALA A 1 199 ? -28.153 9.217 11.971 1.00 65.50 199 ALA A CA 1
ATOM 1577 C C . ALA A 1 199 ? -28.293 7.819 11.355 1.00 65.50 199 ALA A C 1
ATOM 1579 O O . ALA A 1 199 ? -28.145 7.670 10.150 1.00 65.50 199 ALA A O 1
ATOM 1580 N N . MET A 1 200 ? -28.691 6.817 12.144 1.00 67.06 200 MET A N 1
ATOM 1581 C CA . MET A 1 200 ? -28.913 5.455 11.654 1.00 67.06 200 MET A CA 1
ATOM 1582 C C . MET A 1 200 ? -30.047 5.379 10.618 1.00 67.06 200 MET A C 1
ATOM 1584 O O . MET A 1 200 ? -29.962 4.618 9.659 1.00 67.06 200 MET A O 1
ATOM 1588 N N . LEU A 1 201 ? -31.118 6.160 10.790 1.00 73.62 201 LEU A N 1
ATOM 1589 C CA . LEU A 1 201 ? -32.196 6.263 9.805 1.00 73.62 201 LEU A CA 1
ATOM 1590 C C . LEU A 1 201 ? -31.735 6.964 8.526 1.00 73.62 201 LEU A C 1
ATOM 1592 O O . LEU A 1 201 ? -32.125 6.529 7.448 1.00 73.62 201 LEU A O 1
ATOM 1596 N N . ALA A 1 202 ? -30.921 8.015 8.639 1.00 64.75 202 ALA A N 1
ATOM 1597 C CA . ALA A 1 202 ? -30.334 8.698 7.492 1.00 64.75 202 ALA A CA 1
ATOM 1598 C C . ALA A 1 202 ? -29.381 7.772 6.720 1.00 64.75 202 ALA A C 1
ATOM 1600 O O . ALA A 1 202 ? -29.463 7.715 5.496 1.00 64.75 202 ALA A O 1
ATOM 1601 N N . ASP A 1 203 ? -28.554 6.999 7.428 1.00 58.91 203 ASP A N 1
ATOM 1602 C CA . ASP A 1 203 ? -27.674 5.983 6.845 1.00 58.91 203 ASP A CA 1
ATOM 1603 C C . ASP A 1 203 ? -28.496 4.906 6.118 1.00 58.91 203 ASP A C 1
ATOM 1605 O O . ASP A 1 203 ? -28.229 4.600 4.959 1.00 58.91 203 ASP A O 1
ATOM 1609 N N . LEU A 1 204 ? -29.569 4.398 6.738 1.00 65.62 204 LEU A N 1
ATOM 1610 C CA . LEU A 1 204 ? -30.453 3.402 6.123 1.00 65.62 204 LEU A CA 1
ATOM 1611 C C . LEU A 1 204 ? -31.221 3.957 4.907 1.00 65.62 204 LEU A C 1
ATOM 1613 O O . LEU A 1 204 ? -31.365 3.275 3.893 1.00 65.62 204 LEU A O 1
ATOM 1617 N N . GLU A 1 205 ? -31.741 5.186 4.986 1.00 66.38 205 GLU A N 1
ATOM 1618 C CA . GLU A 1 205 ? -32.423 5.847 3.865 1.00 66.38 205 GLU A CA 1
ATOM 1619 C C . GLU A 1 205 ? -31.459 6.066 2.691 1.00 66.38 205 GLU A C 1
ATOM 1621 O O . GLU A 1 205 ? -31.833 5.853 1.533 1.00 66.38 205 GLU A O 1
ATOM 1626 N N . PHE A 1 206 ? -30.207 6.408 2.997 1.00 57.00 206 PHE A N 1
ATOM 1627 C CA . PHE A 1 206 ? -29.131 6.527 2.027 1.00 57.00 206 PHE A CA 1
ATOM 1628 C C . PHE A 1 206 ? -28.742 5.175 1.408 1.00 57.00 206 PHE A C 1
ATOM 1630 O O . PHE A 1 206 ? -28.629 5.082 0.188 1.00 57.00 206 PHE A O 1
ATOM 1637 N N . GLU A 1 207 ? -28.599 4.105 2.194 1.00 60.25 207 GLU A N 1
ATOM 1638 C CA . GLU A 1 207 ? -28.350 2.747 1.681 1.00 60.25 207 GLU A CA 1
ATOM 1639 C C . GLU A 1 207 ? -29.460 2.281 0.730 1.00 60.25 207 GLU A C 1
ATOM 1641 O O . GLU A 1 207 ? -29.200 1.637 -0.290 1.00 60.25 207 GLU A O 1
ATOM 1646 N N . MET A 1 208 ? -30.711 2.626 1.043 1.00 62.75 208 MET A N 1
ATOM 1647 C CA . MET A 1 208 ? -31.863 2.280 0.216 1.00 62.75 208 MET A CA 1
ATOM 1648 C C . MET A 1 208 ? -31.965 3.121 -1.064 1.00 62.75 208 MET A C 1
ATOM 1650 O O . MET A 1 208 ? -32.497 2.628 -2.060 1.00 62.75 208 MET A O 1
ATOM 1654 N N . ASN A 1 209 ? -31.480 4.366 -1.051 1.00 64.00 209 ASN A N 1
ATOM 1655 C CA . ASN A 1 209 ? -31.497 5.292 -2.186 1.00 64.00 209 ASN A CA 1
ATOM 1656 C C . ASN A 1 209 ? -30.181 6.090 -2.273 1.00 64.00 209 ASN A C 1
ATOM 1658 O O . ASN A 1 209 ? -30.178 7.296 -2.008 1.00 64.00 209 ASN A O 1
ATOM 1662 N N . PRO A 1 210 ? -29.063 5.458 -2.666 1.00 59.69 210 PRO A N 1
ATOM 1663 C CA . PRO A 1 210 ? -27.787 6.154 -2.721 1.00 59.69 210 PRO A CA 1
ATOM 1664 C C . PRO A 1 210 ? -27.847 7.262 -3.778 1.00 59.69 210 PRO A C 1
ATOM 1666 O O . PRO A 1 210 ? -28.286 7.024 -4.909 1.00 59.69 210 PRO A O 1
ATOM 1669 N N . GLU A 1 211 ? -27.398 8.474 -3.432 1.00 60.53 211 GLU A N 1
ATOM 1670 C CA . GLU A 1 211 ? -27.219 9.531 -4.433 1.00 60.53 211 GLU A CA 1
ATOM 1671 C C . GLU A 1 211 ? -26.296 9.011 -5.540 1.00 60.53 211 GLU A C 1
ATOM 1673 O O . GLU A 1 211 ? -25.240 8.435 -5.277 1.00 60.53 211 GLU A O 1
ATOM 1678 N N . SER A 1 212 ? -26.697 9.210 -6.796 1.00 63.66 212 SER A N 1
ATOM 1679 C CA . SER A 1 212 ? -25.960 8.682 -7.946 1.00 63.66 212 SER A CA 1
ATOM 1680 C C . SER A 1 212 ? -24.623 9.388 -8.196 1.00 63.66 212 SER A C 1
ATOM 1682 O O . SER A 1 212 ? -23.871 8.931 -9.047 1.00 63.66 212 SER A O 1
ATOM 1684 N N . GLN A 1 213 ? -24.370 10.526 -7.536 1.00 70.81 213 GLN A N 1
ATOM 1685 C CA . GLN A 1 213 ? -23.172 11.343 -7.711 1.00 70.81 213 GLN A CA 1
ATOM 1686 C C . GLN A 1 213 ? -22.832 12.087 -6.414 1.00 70.81 213 GLN A C 1
ATOM 1688 O O . GLN A 1 213 ? -23.653 12.846 -5.906 1.00 70.81 213 GLN A O 1
ATOM 1693 N N . VAL A 1 214 ? -21.600 11.932 -5.928 1.00 76.62 214 VAL A N 1
ATOM 1694 C CA . VAL A 1 214 ? -21.053 12.699 -4.795 1.00 76.62 214 VAL A CA 1
ATOM 1695 C C . VAL A 1 214 ? -21.031 14.209 -5.111 1.00 76.62 214 VAL A C 1
ATOM 1697 O O . VAL A 1 214 ? -20.554 14.603 -6.184 1.00 76.62 214 VAL A O 1
ATOM 1700 N N . PRO A 1 215 ? -21.483 15.090 -4.198 1.00 77.31 215 PRO A N 1
ATOM 1701 C CA . PRO A 1 215 ? -21.420 16.538 -4.389 1.00 77.31 215 PRO A CA 1
ATOM 1702 C C . PRO A 1 215 ? -20.013 17.040 -4.744 1.00 77.31 215 PRO A C 1
ATOM 1704 O O . PRO A 1 215 ? -19.030 16.662 -4.118 1.00 77.31 215 PRO A O 1
ATOM 1707 N N . GLY A 1 216 ? -19.912 17.921 -5.743 1.00 80.44 216 GLY A N 1
ATOM 1708 C CA . GLY A 1 216 ? -18.622 18.458 -6.210 1.00 80.44 216 GLY A CA 1
ATOM 1709 C C . GLY A 1 216 ? -17.865 17.557 -7.194 1.00 80.44 216 GLY A C 1
ATOM 1710 O O . GLY A 1 216 ? -16.793 17.941 -7.660 1.00 80.44 216 GLY A O 1
ATOM 1711 N N . THR A 1 217 ? -18.440 16.410 -7.562 1.00 87.38 217 THR A N 1
ATOM 1712 C CA . THR A 1 217 ? -17.884 15.494 -8.565 1.00 87.38 217 THR A CA 1
ATOM 1713 C C . THR A 1 217 ? -18.806 15.357 -9.780 1.00 87.38 217 THR A C 1
ATOM 1715 O O . THR A 1 217 ? -19.990 15.706 -9.726 1.00 87.38 217 THR A O 1
ATOM 1718 N N . HIS A 1 218 ? -18.269 14.839 -10.881 1.00 89.69 218 HIS A N 1
ATOM 1719 C CA . HIS A 1 218 ? -19.009 14.407 -12.062 1.00 89.69 218 HIS A CA 1
ATOM 1720 C C . HIS A 1 218 ? -18.563 13.012 -12.503 1.00 89.69 218 HIS A C 1
ATOM 1722 O O . HIS A 1 218 ? -17.492 12.522 -12.146 1.00 89.69 218 HIS A O 1
ATOM 1728 N N . ARG A 1 219 ? -19.403 12.371 -13.316 1.00 92.19 219 ARG A N 1
ATOM 1729 C CA . ARG A 1 219 ? -19.092 11.077 -13.917 1.00 92.19 219 ARG A CA 1
ATOM 1730 C C . ARG A 1 219 ? -18.015 11.244 -14.987 1.00 92.19 219 ARG A C 1
ATOM 1732 O O . ARG A 1 219 ? -18.281 11.883 -16.006 1.00 92.19 219 ARG A O 1
ATOM 1739 N N . GLY A 1 220 ? -16.837 10.668 -14.763 1.00 90.25 220 GLY A N 1
ATOM 1740 C CA . GLY A 1 220 ? -15.683 10.814 -15.645 1.00 90.25 220 GLY A CA 1
ATOM 1741 C C . GLY A 1 220 ? -15.807 10.052 -16.966 1.00 90.25 220 GLY A C 1
ATOM 1742 O O . GLY A 1 220 ? -16.616 9.132 -17.120 1.00 90.25 220 GLY A O 1
ATOM 1743 N N . ALA A 1 221 ? -14.961 10.407 -17.933 1.00 91.31 221 ALA A N 1
ATOM 1744 C CA . ALA A 1 221 ? -14.910 9.782 -19.257 1.00 91.31 221 ALA A CA 1
ATOM 1745 C C . ALA A 1 221 ? -14.601 8.270 -19.247 1.00 91.31 221 ALA A C 1
ATOM 1747 O O . ALA A 1 221 ? -14.968 7.566 -20.192 1.00 91.31 221 ALA A O 1
ATOM 1748 N N . LEU A 1 222 ? -13.943 7.765 -18.197 1.00 91.25 222 LEU A N 1
ATOM 1749 C CA . LEU A 1 222 ? -13.622 6.343 -18.030 1.00 91.25 222 LEU A CA 1
ATOM 1750 C C . LEU A 1 222 ? -14.716 5.544 -17.310 1.00 91.25 222 LEU A C 1
ATOM 1752 O O . LEU A 1 222 ? -14.680 4.314 -17.310 1.00 91.25 222 LEU A O 1
ATOM 1756 N N . ALA A 1 223 ? -15.719 6.214 -16.741 1.00 92.25 223 ALA A N 1
ATOM 1757 C CA . ALA A 1 223 ? -16.742 5.574 -15.930 1.00 92.25 223 ALA A CA 1
ATOM 1758 C C . ALA A 1 223 ? -17.540 4.517 -16.711 1.00 92.25 223 ALA A C 1
ATOM 1760 O O . ALA A 1 223 ? -18.221 4.812 -17.704 1.00 92.25 223 ALA A O 1
ATOM 1761 N N . GLY A 1 224 ? -17.550 3.286 -16.198 1.00 88.12 224 GLY A N 1
ATOM 1762 C CA . GLY A 1 224 ? -18.216 2.132 -16.810 1.00 88.12 224 GLY A CA 1
ATOM 1763 C C . GLY A 1 224 ? -17.423 1.459 -17.936 1.00 88.12 224 GLY A C 1
ATOM 1764 O O . GLY A 1 224 ? -17.957 0.565 -18.591 1.00 88.12 224 GLY A O 1
ATOM 1765 N N . LEU A 1 225 ? -16.176 1.874 -18.182 1.00 91.25 225 LEU A N 1
ATOM 1766 C CA . LEU A 1 225 ? -15.234 1.124 -19.008 1.00 91.25 225 LEU A CA 1
ATOM 1767 C C . LEU A 1 225 ? -14.422 0.176 -18.123 1.00 91.25 225 LEU A C 1
ATOM 1769 O O . LEU A 1 225 ? -13.971 0.553 -17.047 1.00 91.25 225 LEU A O 1
ATOM 1773 N N . GLU A 1 226 ? -14.171 -1.039 -18.606 1.00 82.94 226 GLU A N 1
ATOM 1774 C CA . GLU A 1 226 ? -13.371 -2.043 -17.896 1.00 82.94 226 GLU A CA 1
ATOM 1775 C C . GLU A 1 226 ? -12.308 -2.657 -18.816 1.00 82.94 226 GLU A C 1
ATOM 1777 O O . GLU A 1 226 ? -12.422 -2.605 -20.047 1.00 82.94 226 GLU A O 1
ATOM 1782 N N . GLY A 1 227 ? -11.262 -3.230 -18.213 1.00 79.25 227 GLY A N 1
ATOM 1783 C CA . GLY A 1 227 ? -10.206 -3.973 -18.907 1.00 79.25 227 GLY A CA 1
ATOM 1784 C C . GLY A 1 227 ? -9.620 -3.231 -20.114 1.00 79.25 227 GLY A C 1
ATOM 1785 O O . GLY A 1 227 ? -9.256 -2.055 -20.035 1.00 79.25 227 GLY A O 1
ATOM 1786 N N . ASP A 1 228 ? -9.564 -3.918 -21.256 1.00 77.00 228 ASP A N 1
ATOM 1787 C CA . ASP A 1 228 ? -8.986 -3.392 -22.498 1.00 77.00 228 ASP A CA 1
ATOM 1788 C C . ASP A 1 228 ? -9.716 -2.152 -23.032 1.00 77.00 228 ASP A C 1
ATOM 1790 O O . ASP A 1 228 ? -9.094 -1.298 -23.668 1.00 77.00 228 ASP A O 1
ATOM 1794 N N . ALA A 1 229 ? -11.020 -2.009 -22.768 1.00 84.75 229 ALA A N 1
ATOM 1795 C CA . ALA A 1 229 ? -11.783 -0.843 -23.210 1.00 84.75 229 ALA A CA 1
ATOM 1796 C C . ALA A 1 229 ? -11.359 0.417 -22.445 1.00 84.75 229 ALA A C 1
ATOM 1798 O O . ALA A 1 229 ? -11.123 1.459 -23.065 1.00 84.75 229 ALA A O 1
ATOM 1799 N N . ARG A 1 230 ? -11.191 0.306 -21.118 1.00 85.62 230 ARG A N 1
ATOM 1800 C CA . ARG A 1 230 ? -10.662 1.392 -20.277 1.00 85.62 230 ARG A CA 1
ATOM 1801 C C . ARG A 1 230 ? -9.227 1.725 -20.673 1.00 85.62 230 ARG A C 1
ATOM 1803 O O . ARG A 1 230 ? -8.925 2.891 -20.911 1.00 85.62 230 ARG A O 1
ATOM 1810 N N . ARG A 1 231 ? -8.375 0.705 -20.852 1.00 75.62 231 ARG A N 1
ATOM 1811 C CA . ARG A 1 231 ? -6.979 0.874 -21.300 1.00 75.62 231 ARG A CA 1
ATOM 1812 C C . ARG A 1 231 ? -6.892 1.588 -2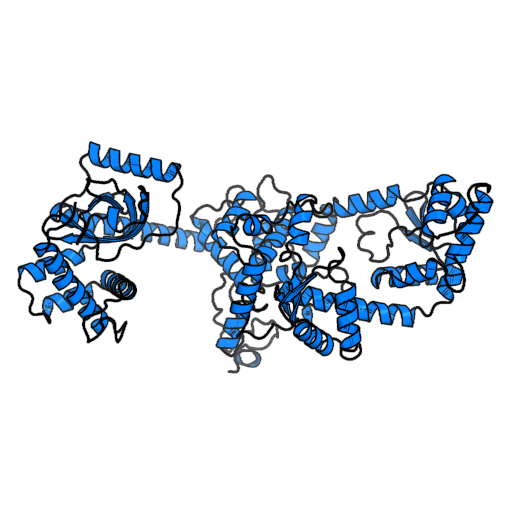2.648 1.00 75.62 231 ARG A C 1
ATOM 1814 O O . ARG A 1 231 ? -6.119 2.521 -22.804 1.00 75.62 231 ARG A O 1
ATOM 1821 N N . THR A 1 232 ? -7.719 1.205 -23.618 1.00 76.12 232 THR A N 1
ATOM 1822 C CA . THR A 1 232 ? -7.749 1.850 -24.941 1.00 76.12 232 THR A CA 1
ATOM 1823 C C . THR A 1 232 ? -8.179 3.316 -24.846 1.00 76.12 232 THR A C 1
ATOM 1825 O O . THR A 1 232 ? -7.614 4.173 -25.527 1.00 76.12 232 THR A O 1
ATOM 1828 N N . ALA A 1 233 ? -9.172 3.623 -24.003 1.00 81.12 233 ALA A N 1
ATOM 1829 C CA . ALA A 1 233 ? -9.622 4.993 -23.772 1.00 81.12 233 ALA A CA 1
ATOM 1830 C C . ALA A 1 233 ? -8.545 5.843 -23.084 1.00 81.12 233 ALA A C 1
ATOM 1832 O O . ALA A 1 233 ? -8.331 6.983 -23.499 1.00 81.12 233 ALA A O 1
ATOM 1833 N N . LEU A 1 234 ? -7.834 5.275 -22.106 1.00 75.44 234 LEU A N 1
ATOM 1834 C CA . LEU A 1 234 ? -6.650 5.874 -21.498 1.00 75.44 234 LEU A CA 1
ATOM 1835 C C . LEU A 1 234 ? -5.577 6.143 -22.547 1.00 75.44 234 LEU A C 1
ATOM 1837 O O . LEU A 1 234 ? -5.261 7.295 -22.783 1.00 75.44 234 LEU A O 1
ATOM 1841 N N . LEU A 1 235 ? -5.081 5.133 -23.262 1.00 69.06 235 LEU A N 1
ATOM 1842 C CA . LEU A 1 235 ? -4.004 5.303 -24.248 1.00 69.06 235 LEU A CA 1
ATOM 1843 C C . LEU A 1 235 ? -4.331 6.359 -25.315 1.00 69.06 235 LEU A C 1
ATOM 1845 O O . LEU A 1 235 ? -3.465 7.134 -25.710 1.00 69.06 235 LEU A O 1
ATOM 1849 N N . LYS A 1 236 ? -5.595 6.444 -25.745 1.00 70.94 236 LYS A N 1
ATOM 1850 C CA . LYS A 1 236 ? -6.052 7.424 -26.741 1.00 70.94 236 LYS A CA 1
ATOM 1851 C C . LYS A 1 236 ? -6.049 8.874 -26.240 1.00 70.94 236 LYS A C 1
ATOM 1853 O O . LYS A 1 236 ? -5.895 9.782 -27.053 1.00 70.94 236 LYS A O 1
ATOM 1858 N N . ASN A 1 237 ? -6.301 9.103 -24.952 1.00 68.56 237 ASN A N 1
ATOM 1859 C CA . ASN A 1 237 ? -6.501 10.449 -24.398 1.00 68.56 237 ASN A CA 1
ATOM 1860 C C . ASN A 1 237 ? -5.369 10.886 -23.452 1.00 68.56 237 ASN A C 1
ATOM 1862 O O . ASN A 1 237 ? -5.076 12.074 -23.354 1.00 68.56 237 ASN A O 1
ATOM 1866 N N . TYR A 1 238 ? -4.719 9.929 -22.793 1.00 56.88 238 TYR A N 1
ATOM 1867 C CA . TYR A 1 238 ? -3.666 10.107 -21.801 1.00 56.88 238 TYR A CA 1
ATOM 1868 C C . TYR A 1 238 ? -2.271 10.146 -22.413 1.00 56.88 238 TYR A C 1
ATOM 1870 O O . TYR A 1 238 ? -1.451 10.866 -21.853 1.00 56.88 238 TYR A O 1
ATOM 1878 N N . GLY A 1 239 ? -2.002 9.430 -23.523 1.00 53.53 239 GLY A N 1
ATOM 1879 C CA . GLY A 1 239 ? -0.677 9.211 -24.145 1.00 53.53 239 GLY A CA 1
ATOM 1880 C C . GLY A 1 239 ? 0.056 10.483 -24.595 1.00 53.53 239 GLY A C 1
ATOM 1881 O O . GLY A 1 239 ? 0.345 10.705 -25.763 1.00 53.53 239 GLY A O 1
ATOM 1882 N N . THR A 1 240 ? 0.277 11.415 -23.674 1.00 50.59 240 THR A N 1
ATOM 1883 C CA . THR A 1 240 ? 0.419 12.831 -23.979 1.00 50.59 240 THR A CA 1
ATOM 1884 C C . THR A 1 240 ? 1.350 13.587 -23.037 1.00 50.59 240 THR A C 1
ATOM 1886 O O . THR A 1 240 ? 1.663 14.732 -23.347 1.00 50.59 240 THR A O 1
ATOM 1889 N N . SER A 1 241 ? 1.840 13.007 -21.938 1.00 46.94 241 SER A N 1
ATOM 1890 C CA . SER A 1 241 ? 2.947 13.596 -21.165 1.00 46.94 241 SER A CA 1
ATOM 1891 C C . SER A 1 241 ? 4.236 12.812 -21.400 1.00 46.94 241 SER A C 1
ATOM 1893 O O . SER A 1 241 ? 5.178 13.363 -21.968 1.00 46.94 241 SER A O 1
ATOM 1895 N N . ASN A 1 242 ? 4.257 11.518 -21.071 1.00 48.28 242 ASN A N 1
ATOM 1896 C CA . ASN A 1 242 ? 5.424 10.668 -21.289 1.00 48.28 242 ASN A CA 1
ATOM 1897 C C . ASN A 1 242 ? 5.630 10.364 -22.779 1.00 48.28 242 ASN A C 1
ATOM 1899 O O . ASN A 1 242 ? 6.711 10.604 -23.303 1.00 48.28 242 ASN A O 1
ATOM 1903 N N . ASP A 1 243 ? 4.574 9.999 -23.508 1.00 54.31 243 ASP A N 1
ATOM 1904 C CA . ASP A 1 243 ? 4.662 9.767 -24.956 1.00 54.31 243 ASP A CA 1
ATOM 1905 C C . ASP A 1 243 ? 4.957 11.045 -25.737 1.00 54.31 243 ASP A C 1
ATOM 1907 O O . ASP A 1 243 ? 5.706 11.002 -26.707 1.00 54.31 243 ASP A O 1
ATOM 1911 N N . LYS A 1 244 ? 4.459 12.217 -25.305 1.00 56.78 244 LYS A N 1
ATOM 1912 C CA . LYS A 1 244 ? 4.879 13.494 -25.914 1.00 56.78 244 LYS A CA 1
ATOM 1913 C C . LYS A 1 244 ? 6.341 13.790 -25.644 1.00 56.78 244 LYS A C 1
ATOM 1915 O O . LYS A 1 244 ? 7.007 14.253 -26.562 1.00 56.78 244 LYS A O 1
ATOM 1920 N N . ARG A 1 245 ? 6.841 13.527 -24.433 1.00 59.97 245 ARG A N 1
ATOM 1921 C CA . ARG A 1 245 ? 8.257 13.703 -24.090 1.00 59.97 245 ARG A CA 1
ATOM 1922 C C . ARG A 1 245 ? 9.150 12.715 -24.819 1.00 59.97 245 ARG A C 1
ATOM 1924 O O . ARG A 1 245 ? 10.212 13.116 -25.274 1.00 59.97 245 ARG A O 1
ATOM 1931 N N . ILE A 1 246 ? 8.740 11.458 -24.961 1.00 62.44 246 ILE A N 1
ATOM 1932 C CA . ILE A 1 246 ? 9.492 10.460 -25.719 1.00 62.44 246 ILE A CA 1
ATOM 1933 C C . ILE A 1 246 ? 9.416 10.802 -27.202 1.00 62.44 246 ILE A C 1
ATOM 1935 O O . ILE A 1 246 ? 10.454 10.869 -27.839 1.00 62.44 246 ILE A O 1
ATOM 1939 N N . ALA A 1 247 ? 8.251 11.161 -27.743 1.00 67.62 247 ALA A N 1
ATOM 1940 C CA . ALA A 1 247 ? 8.127 11.672 -29.107 1.00 67.62 247 ALA A CA 1
ATOM 1941 C C . ALA A 1 247 ? 8.952 12.951 -29.334 1.00 67.62 247 ALA A C 1
ATOM 1943 O O . ALA A 1 247 ? 9.521 13.130 -30.406 1.00 67.62 247 ALA A O 1
ATOM 1944 N N . GLU A 1 248 ? 9.047 13.850 -28.355 1.00 69.31 248 GLU A N 1
ATOM 1945 C CA . GLU A 1 248 ? 9.910 15.033 -28.401 1.00 69.31 248 GLU A CA 1
ATOM 1946 C C . GLU A 1 248 ? 11.390 14.653 -28.335 1.00 69.31 248 GLU A C 1
ATOM 1948 O O . GLU A 1 248 ? 12.173 15.150 -29.142 1.00 69.31 248 GLU A O 1
ATOM 1953 N N . ALA A 1 249 ? 11.781 13.736 -27.451 1.00 67.94 249 ALA A N 1
ATOM 1954 C CA . ALA A 1 249 ? 13.140 13.213 -27.371 1.00 67.94 249 ALA A CA 1
ATOM 1955 C C . ALA A 1 249 ? 13.529 12.513 -28.677 1.00 67.94 249 ALA A C 1
ATOM 1957 O O . ALA A 1 249 ? 14.613 12.742 -29.202 1.00 67.94 249 ALA A O 1
ATOM 1958 N N . VAL A 1 250 ? 12.624 11.732 -29.253 1.00 73.62 250 VAL A N 1
ATOM 1959 C CA . VAL A 1 250 ? 12.761 11.089 -30.556 1.00 73.62 250 VAL A CA 1
ATOM 1960 C C . VAL A 1 250 ? 12.971 12.147 -31.645 1.00 73.62 250 VAL A C 1
ATOM 1962 O O . VAL A 1 250 ? 13.979 12.086 -32.337 1.00 73.62 250 VAL A O 1
ATOM 1965 N N . ARG A 1 251 ? 12.094 13.160 -31.750 1.00 74.00 251 ARG A N 1
ATOM 1966 C CA . ARG A 1 251 ? 12.234 14.274 -32.717 1.00 74.00 251 ARG A CA 1
ATOM 1967 C C . ARG A 1 251 ? 13.520 15.081 -32.517 1.00 74.00 251 ARG A C 1
ATOM 1969 O O . ARG A 1 251 ? 14.088 15.596 -33.473 1.00 74.00 251 ARG A O 1
ATOM 1976 N N . THR A 1 252 ? 13.973 15.220 -31.275 1.00 75.00 252 THR A N 1
ATOM 1977 C CA . THR A 1 252 ? 15.198 15.960 -30.938 1.00 75.00 252 THR A CA 1
ATOM 1978 C C . THR A 1 252 ? 16.448 15.168 -31.319 1.00 75.00 252 THR A C 1
ATOM 1980 O O . THR A 1 252 ? 17.442 15.755 -31.735 1.00 75.00 252 THR A O 1
ATOM 1983 N N . ASN A 1 253 ? 16.393 13.838 -31.212 1.00 74.56 253 ASN A N 1
ATOM 1984 C CA . ASN A 1 253 ? 17.520 12.942 -31.476 1.00 74.56 253 ASN A CA 1
ATOM 1985 C C . ASN A 1 253 ? 17.489 12.295 -32.876 1.00 74.56 253 ASN A C 1
ATOM 1987 O O . ASN A 1 253 ? 18.336 11.460 -33.190 1.00 74.56 253 ASN A O 1
ATOM 1991 N N . THR A 1 254 ? 16.542 12.669 -33.738 1.00 81.94 254 THR A N 1
ATOM 1992 C CA . THR A 1 254 ? 16.518 12.279 -35.156 1.00 81.94 254 THR A CA 1
ATOM 1993 C C . THR A 1 254 ? 17.387 13.193 -36.010 1.00 81.94 254 THR A C 1
ATOM 1995 O O . THR A 1 254 ? 17.266 14.418 -35.963 1.00 81.94 254 THR A O 1
ATOM 1998 N N . PHE A 1 255 ? 18.202 12.604 -36.882 1.00 81.75 255 PHE A N 1
ATOM 1999 C CA . PHE A 1 255 ? 18.987 13.361 -37.842 1.00 81.75 255 PHE A CA 1
ATOM 2000 C C . PHE A 1 255 ? 18.123 13.904 -38.994 1.00 81.75 255 PHE A C 1
ATOM 2002 O O . PHE A 1 255 ? 17.333 13.157 -39.5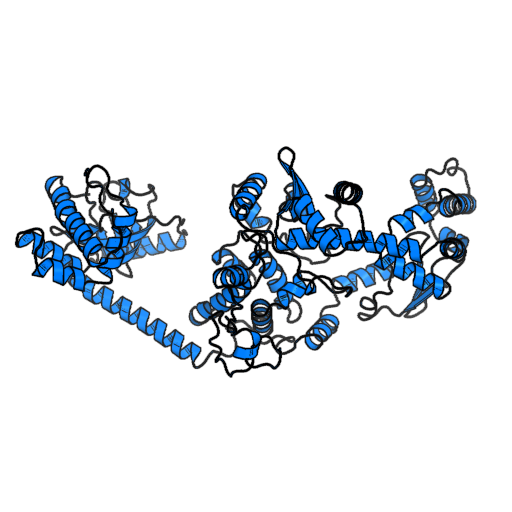86 1.00 81.75 255 PHE A O 1
ATOM 2009 N N . PRO A 1 256 ? 18.300 15.186 -39.371 1.00 72.62 256 PRO A N 1
ATOM 2010 C CA . PRO A 1 256 ? 17.686 15.740 -40.567 1.00 72.62 256 PRO A CA 1
ATOM 2011 C C . PRO A 1 256 ? 18.440 15.280 -41.823 1.00 72.62 256 PRO A C 1
ATOM 2013 O O . PRO A 1 256 ? 19.670 15.303 -41.867 1.00 72.62 256 PRO A O 1
ATOM 2016 N N . GLY A 1 257 ? 17.705 14.939 -42.883 1.00 77.06 257 GLY A N 1
ATOM 2017 C CA . GLY A 1 257 ? 18.276 14.612 -44.194 1.00 77.06 257 GLY A CA 1
ATOM 2018 C C . GLY A 1 257 ? 18.021 13.169 -44.639 1.00 77.06 257 GLY A C 1
ATOM 2019 O O . GLY A 1 257 ? 17.251 12.453 -44.006 1.00 77.06 257 GLY A O 1
ATOM 2020 N N . PRO A 1 258 ? 18.615 12.741 -45.769 1.00 85.69 258 PRO A N 1
ATOM 2021 C CA . PRO A 1 258 ? 18.372 11.410 -46.312 1.00 85.69 258 PRO A CA 1
ATOM 2022 C C . PRO A 1 258 ? 18.932 10.331 -45.383 1.00 85.69 258 PRO A C 1
ATOM 2024 O O . PRO A 1 258 ? 20.079 10.437 -44.946 1.00 85.69 258 PRO A O 1
ATOM 2027 N N . VAL A 1 259 ? 18.148 9.272 -45.168 1.00 90.56 259 VAL A N 1
ATOM 2028 C CA . VAL A 1 259 ? 18.545 8.080 -44.403 1.00 90.56 259 VAL A CA 1
ATOM 2029 C C . VAL A 1 259 ? 19.932 7.599 -44.851 1.00 90.56 259 VAL A C 1
ATOM 2031 O O . VAL A 1 259 ? 20.155 7.373 -46.044 1.00 90.56 259 VAL A O 1
ATOM 2034 N N . GLN A 1 260 ? 20.866 7.473 -43.904 1.00 91.88 260 GLN A N 1
ATOM 2035 C CA . GLN A 1 260 ? 22.204 6.913 -44.122 1.00 91.88 260 GLN A CA 1
ATOM 2036 C C . GLN A 1 260 ? 22.318 5.572 -43.396 1.00 91.88 260 GLN A C 1
ATOM 2038 O O . GLN A 1 260 ? 21.842 5.454 -42.273 1.00 91.88 260 GLN A O 1
ATOM 2043 N N . THR A 1 261 ? 22.968 4.589 -44.021 1.00 93.75 261 THR A N 1
ATOM 2044 C CA . THR A 1 261 ? 23.281 3.280 -43.409 1.00 93.75 261 THR A CA 1
ATOM 2045 C C . THR A 1 261 ? 24.780 3.050 -43.219 1.00 93.75 261 THR A C 1
ATOM 2047 O O . THR A 1 261 ? 25.169 2.230 -42.401 1.00 93.75 261 THR A O 1
ATOM 2050 N N . ASP A 1 262 ? 25.618 3.807 -43.925 1.00 95.50 262 ASP A N 1
ATOM 2051 C CA . ASP A 1 262 ? 27.081 3.772 -43.834 1.00 95.50 262 ASP A CA 1
ATOM 2052 C C . ASP A 1 262 ? 27.548 4.434 -42.529 1.00 95.50 262 ASP A C 1
ATOM 2054 O O . ASP A 1 262 ? 27.292 5.626 -42.303 1.00 95.50 262 ASP A O 1
ATOM 2058 N N . LEU A 1 263 ? 28.216 3.667 -41.662 1.00 94.81 263 LEU A N 1
ATOM 2059 C CA . LEU A 1 263 ? 28.638 4.121 -40.337 1.00 94.81 263 LEU A CA 1
ATOM 2060 C C . LEU A 1 263 ? 29.567 5.331 -40.427 1.00 94.81 263 LEU A C 1
ATOM 2062 O O . LEU A 1 263 ? 29.418 6.272 -39.648 1.00 94.81 263 LEU A O 1
ATOM 2066 N N . PHE A 1 264 ? 30.491 5.359 -41.389 1.00 95.31 264 PHE A N 1
ATOM 2067 C CA . PHE A 1 264 ? 31.409 6.486 -41.542 1.00 95.31 264 PHE A CA 1
ATOM 2068 C C . PHE A 1 264 ? 30.667 7.788 -41.854 1.00 95.31 264 PHE A C 1
ATOM 2070 O O . PHE A 1 264 ? 30.925 8.820 -41.229 1.00 95.31 264 PHE A O 1
ATOM 2077 N N . LYS A 1 265 ? 29.696 7.762 -42.773 1.00 93.69 265 LYS A N 1
ATOM 2078 C CA . LYS A 1 265 ? 28.857 8.930 -43.083 1.00 93.69 265 LYS A CA 1
ATOM 2079 C C . LYS A 1 265 ? 28.045 9.387 -41.880 1.00 93.69 265 LYS A C 1
ATOM 2081 O O . LYS A 1 265 ? 27.940 10.595 -41.682 1.00 93.69 265 LYS A O 1
ATOM 2086 N N . ILE A 1 266 ? 27.519 8.450 -41.091 1.00 91.19 266 ILE A N 1
ATOM 2087 C CA . ILE A 1 266 ? 26.771 8.714 -39.854 1.00 91.19 266 ILE A CA 1
ATOM 2088 C C . ILE A 1 266 ? 27.669 9.386 -38.808 1.00 91.19 266 ILE A C 1
ATOM 2090 O O . ILE A 1 266 ? 27.344 10.463 -38.314 1.00 91.19 266 ILE A O 1
ATOM 2094 N N . VAL A 1 267 ? 28.836 8.810 -38.513 1.00 90.81 267 VAL A N 1
ATOM 2095 C CA . VAL A 1 267 ? 29.816 9.362 -37.559 1.00 90.81 267 VAL A CA 1
ATOM 2096 C C . VAL A 1 267 ? 30.280 10.751 -38.004 1.00 90.81 267 VAL A C 1
ATOM 2098 O O . VAL A 1 267 ? 30.425 11.667 -37.196 1.00 90.81 267 VAL A O 1
ATOM 2101 N N . MET A 1 268 ? 30.433 10.963 -39.312 1.00 92.69 268 MET A N 1
ATOM 2102 C CA . MET A 1 268 ? 30.791 12.259 -39.885 1.00 92.69 268 MET A CA 1
ATOM 2103 C C . MET A 1 268 ? 29.706 13.338 -39.747 1.00 92.69 268 MET A C 1
ATOM 2105 O O . MET A 1 268 ? 30.010 14.511 -40.007 1.00 92.69 268 MET A O 1
ATOM 2109 N N . MET A 1 269 ? 28.488 13.000 -39.307 1.00 87.00 269 MET A N 1
ATOM 2110 C CA . MET A 1 269 ? 27.443 13.976 -38.966 1.00 87.00 269 MET A CA 1
ATOM 2111 C C . MET A 1 269 ? 27.726 14.682 -37.632 1.00 87.00 269 MET A C 1
ATOM 2113 O O . MET A 1 269 ? 27.388 15.858 -37.499 1.00 87.00 269 MET A O 1
ATOM 2117 N N . ALA A 1 270 ? 28.407 14.022 -36.688 1.00 86.12 270 ALA A N 1
ATOM 2118 C CA . ALA A 1 270 ? 28.802 14.605 -35.401 1.00 86.12 270 ALA A CA 1
ATOM 2119 C C . ALA A 1 270 ? 29.788 15.770 -35.586 1.00 86.12 270 ALA A C 1
ATOM 2121 O O . ALA A 1 270 ? 30.488 15.842 -36.599 1.00 86.12 270 ALA A O 1
ATOM 2122 N N . THR A 1 271 ? 29.884 16.716 -34.652 1.00 89.19 271 THR A N 1
ATOM 2123 C CA . THR A 1 271 ? 30.884 17.790 -34.760 1.00 89.19 271 THR A CA 1
ATOM 2124 C C . THR A 1 271 ? 32.295 17.255 -34.499 1.00 89.19 271 THR A C 1
ATOM 2126 O O . THR A 1 271 ? 32.484 16.159 -33.981 1.00 89.19 271 THR A O 1
ATOM 2129 N N . LYS A 1 272 ? 33.335 18.018 -34.872 1.00 89.62 272 LYS A N 1
ATOM 2130 C CA . LYS A 1 272 ? 34.712 17.618 -34.533 1.00 89.62 272 LYS A CA 1
ATOM 2131 C C . LYS A 1 272 ? 34.896 17.507 -33.012 1.00 89.62 272 LYS A C 1
ATOM 2133 O O . LYS A 1 272 ? 35.601 16.615 -32.569 1.00 89.62 272 LYS A O 1
ATOM 2138 N N . TYR A 1 273 ? 34.251 18.395 -32.258 1.00 89.38 273 TYR A N 1
ATOM 2139 C CA . TYR A 1 273 ? 34.270 18.381 -30.800 1.00 89.38 273 TYR A CA 1
ATOM 2140 C C . TYR A 1 273 ? 33.649 17.091 -30.252 1.00 89.38 273 TYR A C 1
ATOM 2142 O O . TYR A 1 273 ? 34.314 16.385 -29.510 1.00 89.38 273 TYR A O 1
ATOM 2150 N N . ASP A 1 274 ? 32.459 16.707 -30.722 1.00 88.69 274 ASP A N 1
ATOM 2151 C CA . ASP A 1 274 ? 31.805 15.463 -30.283 1.00 88.69 274 ASP A CA 1
ATOM 2152 C C . ASP A 1 274 ? 32.682 14.229 -30.554 1.00 88.69 274 ASP A C 1
ATOM 2154 O O . ASP A 1 274 ? 32.789 13.337 -29.720 1.00 88.69 274 ASP A O 1
ATOM 2158 N N . LEU A 1 275 ? 33.368 14.182 -31.702 1.00 90.00 275 LEU A N 1
ATOM 2159 C CA . LEU A 1 275 ? 34.303 13.095 -32.019 1.00 90.00 275 LEU A CA 1
ATOM 2160 C C . LEU A 1 275 ? 35.528 13.073 -31.094 1.00 90.00 275 LEU A C 1
ATOM 2162 O O . LEU A 1 275 ? 35.998 12.000 -30.728 1.00 90.00 275 LEU A O 1
ATOM 2166 N N . GLU A 1 276 ? 36.042 14.239 -30.698 1.00 88.56 276 GLU A N 1
ATOM 2167 C CA . GLU A 1 276 ? 37.107 14.339 -29.694 1.00 88.56 276 GLU A CA 1
ATOM 2168 C C . GLU A 1 276 ? 36.610 13.876 -28.309 1.00 88.56 276 GLU A C 1
ATOM 2170 O O . GLU A 1 276 ? 37.368 13.245 -27.569 1.00 88.56 276 GLU A O 1
ATOM 2175 N N . ASP A 1 277 ? 35.340 14.115 -27.975 1.00 90.25 277 ASP A N 1
ATOM 2176 C CA . ASP A 1 277 ? 34.685 13.625 -26.756 1.00 90.25 277 ASP A CA 1
ATOM 2177 C C . ASP A 1 277 ? 34.549 12.100 -26.757 1.00 90.25 277 ASP A C 1
ATOM 2179 O O . ASP A 1 277 ? 34.905 11.462 -25.764 1.00 90.25 277 ASP A O 1
ATOM 2183 N N . TYR A 1 278 ? 34.152 11.502 -27.883 1.00 89.38 278 TYR A N 1
ATOM 2184 C CA . TYR A 1 278 ? 34.153 10.046 -28.039 1.00 89.38 278 TYR A CA 1
ATOM 2185 C C . TYR A 1 278 ? 35.561 9.459 -27.937 1.00 89.38 278 TYR A C 1
ATOM 2187 O O . TYR A 1 278 ? 35.747 8.460 -27.251 1.00 89.38 278 TYR A O 1
ATOM 2195 N N . CYS A 1 279 ? 36.583 10.099 -28.516 1.00 89.94 279 CYS A N 1
ATOM 2196 C CA . CYS A 1 279 ? 37.962 9.655 -28.312 1.00 89.94 279 CYS A CA 1
ATOM 2197 C C . CYS A 1 279 ? 38.377 9.678 -26.836 1.00 89.94 279 CYS A C 1
ATOM 2199 O O . CYS A 1 279 ? 39.072 8.769 -26.392 1.00 89.94 279 CYS A O 1
ATOM 2201 N N . ARG A 1 280 ? 37.953 10.689 -26.063 1.00 91.31 280 ARG A N 1
ATOM 2202 C CA . ARG A 1 280 ? 38.193 10.724 -24.611 1.00 91.31 280 ARG A CA 1
ATOM 2203 C C . ARG A 1 280 ? 37.472 9.588 -23.896 1.00 91.31 280 ARG A C 1
ATOM 2205 O O . ARG A 1 280 ? 38.097 8.925 -23.075 1.00 91.31 280 ARG A O 1
ATOM 2212 N N . ALA A 1 281 ? 36.198 9.367 -24.216 1.00 86.81 281 ALA A N 1
ATOM 2213 C CA . ALA A 1 281 ? 35.388 8.311 -23.616 1.00 86.81 281 ALA A CA 1
ATOM 2214 C C . ALA A 1 281 ? 35.942 6.911 -23.922 1.00 86.81 281 ALA A C 1
ATOM 2216 O O . ALA A 1 281 ? 35.964 6.058 -23.043 1.00 86.81 281 ALA A O 1
ATOM 2217 N N . PHE A 1 282 ? 36.444 6.696 -25.140 1.00 87.88 282 PHE A N 1
ATOM 2218 C CA . PHE A 1 282 ? 36.994 5.414 -25.588 1.00 87.88 282 PHE A CA 1
ATOM 2219 C C . PHE A 1 282 ? 38.489 5.251 -25.260 1.00 87.88 282 PHE A C 1
ATOM 2221 O O . PHE A 1 282 ? 39.090 4.242 -25.600 1.00 87.88 282 PHE A O 1
ATOM 2228 N N . GLY A 1 283 ? 39.129 6.241 -24.624 1.00 90.88 283 GLY A N 1
ATOM 2229 C CA . GLY A 1 283 ? 40.555 6.173 -24.281 1.00 90.88 283 GLY A CA 1
ATOM 2230 C C . GLY A 1 283 ? 41.511 6.236 -25.483 1.00 90.88 283 GLY A C 1
ATOM 2231 O O . GLY A 1 283 ? 42.692 5.910 -25.358 1.00 90.88 283 GLY A O 1
ATOM 2232 N N . ILE A 1 284 ? 41.034 6.691 -26.642 1.00 93.00 284 ILE A N 1
ATOM 2233 C CA . ILE A 1 284 ? 41.820 6.804 -27.873 1.00 93.00 284 ILE A CA 1
ATOM 2234 C C . ILE A 1 284 ? 42.854 7.922 -27.711 1.00 93.00 284 ILE A C 1
ATOM 2236 O O . ILE A 1 284 ? 42.530 9.047 -27.338 1.00 93.00 284 ILE A O 1
ATOM 2240 N N . MET A 1 285 ? 44.115 7.653 -28.052 1.00 93.94 285 MET A N 1
ATOM 2241 C CA . MET A 1 285 ? 45.214 8.619 -27.930 1.00 93.94 285 MET A CA 1
ATOM 2242 C C . MET A 1 285 ? 45.619 9.217 -29.286 1.00 93.94 285 MET A C 1
ATOM 2244 O O . MET A 1 285 ? 45.459 8.613 -30.341 1.00 93.94 285 MET A O 1
ATOM 2248 N N . GLY A 1 286 ? 46.195 10.426 -29.277 1.00 92.69 286 GLY A N 1
ATOM 2249 C CA . GLY A 1 286 ? 46.813 11.024 -30.474 1.00 92.69 286 GLY A CA 1
ATOM 2250 C C . GLY A 1 286 ? 45.858 11.698 -31.475 1.00 92.69 286 GLY A C 1
ATOM 2251 O O . GLY A 1 286 ? 46.296 12.079 -32.564 1.00 92.69 286 GLY A O 1
ATOM 2252 N N . TYR A 1 287 ? 44.590 11.910 -31.114 1.00 92.81 287 TYR A N 1
ATOM 2253 C CA . TYR A 1 287 ? 43.569 12.511 -31.985 1.00 92.81 287 TYR A CA 1
ATOM 2254 C C . TYR A 1 287 ? 43.637 14.051 -32.088 1.00 92.81 287 TYR A C 1
ATOM 2256 O O . TYR A 1 287 ? 43.197 14.620 -33.082 1.00 92.81 287 TYR A O 1
ATOM 2264 N N . SER A 1 288 ? 44.239 14.765 -31.126 1.00 88.12 288 SER A N 1
ATOM 2265 C CA . SER A 1 288 ? 44.098 16.236 -30.998 1.00 88.12 288 SER A CA 1
ATOM 2266 C C . SER A 1 288 ? 44.622 17.061 -32.189 1.00 88.12 288 SER A C 1
ATOM 2268 O O . SER A 1 288 ? 44.254 18.221 -32.360 1.00 88.12 288 SER A O 1
ATOM 2270 N N . LYS A 1 289 ? 45.504 16.490 -33.023 1.00 90.69 289 LYS A N 1
ATOM 2271 C CA . LYS A 1 289 ? 46.051 17.141 -34.234 1.00 90.69 289 LYS A CA 1
ATOM 2272 C C . LYS A 1 289 ? 45.469 16.588 -35.540 1.00 90.69 289 LYS A C 1
ATOM 2274 O O . LYS A 1 289 ? 45.903 16.997 -36.616 1.00 90.69 289 LYS A O 1
ATOM 2279 N N . LYS A 1 290 ? 44.524 15.653 -35.461 1.00 93.94 290 LYS A N 1
ATOM 2280 C CA . LYS A 1 290 ? 43.930 14.971 -36.611 1.00 93.94 290 LYS A CA 1
ATOM 2281 C C . LYS A 1 290 ? 42.806 15.800 -37.236 1.00 93.94 290 LYS A C 1
ATOM 2283 O O . LYS A 1 290 ? 42.180 16.648 -36.585 1.00 93.94 290 LYS A O 1
ATOM 2288 N N . ARG A 1 291 ? 42.565 15.586 -38.534 1.00 95.62 291 ARG A N 1
ATOM 2289 C CA . ARG A 1 291 ? 41.380 16.122 -39.225 1.00 95.62 291 ARG A CA 1
ATOM 2290 C C . ARG A 1 291 ? 40.138 15.350 -38.785 1.00 95.62 291 ARG A C 1
ATOM 2292 O O . ARG A 1 291 ? 40.247 14.197 -38.399 1.00 95.62 291 ARG A O 1
ATOM 2299 N N . LYS A 1 292 ? 38.957 15.966 -38.897 1.00 95.88 292 LYS A N 1
ATOM 2300 C CA . LYS A 1 292 ? 37.675 15.367 -38.477 1.00 95.88 292 LYS A CA 1
ATOM 2301 C C . LYS A 1 292 ? 37.472 13.937 -39.009 1.00 95.88 292 LYS A C 1
ATOM 2303 O O . LYS A 1 292 ? 37.106 13.068 -38.238 1.00 95.88 292 LYS A O 1
ATOM 2308 N N . SER A 1 293 ? 37.765 13.700 -40.290 1.00 96.19 293 SER A N 1
ATOM 2309 C CA . SER A 1 293 ? 37.656 12.371 -40.911 1.00 96.19 293 SER A CA 1
ATOM 2310 C C . SER A 1 293 ? 38.615 11.346 -40.305 1.00 96.19 293 SER A C 1
ATOM 2312 O O . SER A 1 293 ? 38.210 10.229 -40.044 1.00 96.19 293 SER A O 1
ATOM 2314 N N . GLU A 1 294 ? 39.857 11.746 -40.018 1.00 96.50 294 GLU A N 1
ATOM 2315 C CA . GLU A 1 294 ? 40.844 10.867 -39.377 1.00 96.50 294 GLU A CA 1
ATOM 2316 C C . GLU A 1 294 ? 40.439 10.533 -37.932 1.00 96.50 294 GLU A C 1
ATOM 2318 O O . GLU A 1 294 ? 40.731 9.446 -37.458 1.00 96.50 294 GLU A O 1
ATOM 2323 N N . ILE A 1 295 ? 39.770 11.456 -37.227 1.00 96.31 295 ILE A N 1
ATOM 2324 C CA . ILE A 1 295 ? 39.217 11.192 -35.887 1.00 96.31 295 ILE A CA 1
ATOM 2325 C C . ILE A 1 295 ? 38.025 10.230 -35.992 1.00 96.31 295 ILE A C 1
ATOM 2327 O O . ILE A 1 295 ? 37.935 9.302 -35.199 1.00 96.31 295 ILE A O 1
ATOM 2331 N N . ALA A 1 296 ? 37.142 10.418 -36.979 1.00 94.94 296 ALA A N 1
ATOM 2332 C CA . ALA A 1 296 ? 36.017 9.516 -37.224 1.00 94.94 296 ALA A CA 1
ATOM 2333 C C . ALA A 1 296 ? 36.483 8.077 -37.502 1.00 94.94 296 ALA A C 1
ATOM 2335 O O . ALA A 1 296 ? 35.944 7.156 -36.900 1.00 94.94 296 ALA A O 1
ATOM 2336 N N . ASP A 1 297 ? 37.516 7.895 -38.334 1.00 96.88 297 ASP A N 1
ATOM 2337 C CA . ASP A 1 297 ? 38.127 6.580 -38.580 1.00 96.88 297 ASP A CA 1
ATOM 2338 C C . ASP A 1 297 ? 38.627 5.940 -37.277 1.00 96.88 297 ASP A C 1
ATOM 2340 O O . ASP A 1 297 ? 38.311 4.788 -36.999 1.00 96.88 297 ASP A O 1
ATOM 2344 N N . MET A 1 298 ? 39.346 6.705 -36.445 1.00 95.75 298 MET A N 1
ATOM 2345 C CA . MET A 1 298 ? 39.855 6.220 -35.155 1.00 95.75 298 MET A CA 1
ATOM 2346 C C . MET A 1 298 ? 38.720 5.804 -34.205 1.00 95.75 298 MET A C 1
ATOM 2348 O O . MET A 1 298 ? 38.822 4.777 -33.544 1.00 95.75 298 MET A O 1
ATOM 2352 N N . VAL A 1 299 ? 37.633 6.583 -34.140 1.00 94.56 299 VAL A N 1
ATOM 2353 C CA . VAL A 1 299 ? 36.451 6.261 -33.320 1.00 94.56 299 VAL A CA 1
ATOM 2354 C C . VAL A 1 299 ? 35.771 4.984 -33.812 1.00 94.56 299 VAL A C 1
ATOM 2356 O O . VAL A 1 299 ? 35.406 4.146 -32.995 1.00 94.56 299 VAL A O 1
ATOM 2359 N N . ILE A 1 300 ? 35.613 4.818 -35.128 1.00 96.00 300 ILE A N 1
ATOM 2360 C CA . ILE A 1 300 ? 34.986 3.629 -35.724 1.00 96.00 300 ILE A CA 1
ATOM 2361 C C . ILE A 1 300 ? 35.841 2.381 -35.502 1.00 96.00 300 ILE A C 1
ATOM 2363 O O . ILE A 1 300 ? 35.299 1.328 -35.170 1.00 96.00 300 ILE A O 1
ATOM 2367 N N . GLU A 1 301 ? 37.159 2.496 -35.676 1.00 95.19 301 GLU A N 1
ATOM 2368 C CA . GLU A 1 301 ? 38.107 1.398 -35.471 1.00 95.19 301 GLU A CA 1
ATOM 2369 C C . GLU A 1 301 ? 38.054 0.880 -34.030 1.00 95.19 301 GLU A C 1
ATOM 2371 O O . GLU A 1 301 ? 37.940 -0.327 -33.826 1.00 95.19 301 GLU A O 1
ATOM 2376 N N . GLU A 1 302 ? 38.047 1.784 -33.048 1.00 94.75 302 GLU A N 1
ATOM 2377 C CA . GLU A 1 302 ? 37.910 1.427 -31.634 1.00 94.75 302 GLU A CA 1
ATOM 2378 C C . GLU A 1 302 ? 36.513 0.870 -31.319 1.00 94.75 302 GLU A C 1
ATOM 2380 O O . GLU A 1 302 ? 36.371 -0.151 -30.652 1.00 94.75 302 GLU A O 1
ATOM 2385 N N . PHE A 1 303 ? 35.454 1.493 -31.846 1.00 94.38 303 PHE A N 1
ATOM 2386 C CA . PHE A 1 303 ? 34.077 1.060 -31.603 1.00 94.38 303 PHE A CA 1
ATOM 2387 C C . PHE A 1 303 ? 33.814 -0.370 -32.100 1.00 94.38 303 PHE A C 1
ATOM 2389 O O . PHE A 1 303 ? 33.167 -1.161 -31.409 1.00 94.38 303 PHE A O 1
ATOM 2396 N N . LEU A 1 304 ? 34.335 -0.709 -33.283 1.00 94.75 304 LEU A N 1
ATOM 2397 C CA . LEU A 1 304 ? 34.182 -2.014 -33.935 1.00 94.75 304 LEU A CA 1
ATOM 2398 C C . LEU A 1 304 ? 35.370 -2.958 -33.699 1.00 94.75 304 LEU A C 1
ATOM 2400 O O . LEU A 1 304 ? 35.497 -3.953 -34.431 1.00 94.75 304 LEU A O 1
ATOM 2404 N N . HIS A 1 305 ? 36.251 -2.659 -32.736 1.00 92.06 305 HIS A N 1
ATOM 2405 C CA . HIS A 1 305 ? 37.448 -3.461 -32.514 1.00 92.06 305 HIS A CA 1
ATOM 2406 C C . HIS A 1 305 ? 37.066 -4.939 -32.256 1.00 92.06 305 HIS A C 1
ATOM 2408 O O . HIS A 1 305 ? 36.213 -5.211 -31.409 1.00 92.06 305 HIS A O 1
ATOM 2414 N N . PRO A 1 306 ? 37.657 -5.925 -32.964 1.00 84.00 306 PRO A N 1
ATOM 2415 C CA . PRO A 1 306 ? 37.173 -7.309 -32.930 1.00 84.00 306 PRO A CA 1
ATOM 2416 C C . PRO A 1 306 ? 37.223 -7.989 -31.559 1.00 84.00 306 PRO A C 1
ATOM 2418 O O . PRO A 1 306 ? 36.413 -8.874 -31.308 1.00 84.00 306 PRO A O 1
ATOM 2421 N N . GLU A 1 307 ? 38.177 -7.603 -30.707 1.00 80.62 307 GLU A N 1
ATOM 2422 C CA . GLU A 1 307 ? 38.451 -8.277 -29.426 1.00 80.62 307 GLU A CA 1
ATOM 2423 C C . GLU A 1 307 ? 38.016 -7.477 -28.190 1.00 80.62 307 GLU A C 1
ATOM 2425 O O . GLU A 1 307 ? 37.859 -8.049 -27.119 1.00 80.62 307 GLU A O 1
ATOM 2430 N N . HIS A 1 308 ? 37.872 -6.158 -28.313 1.00 78.56 308 HIS A N 1
ATOM 2431 C CA . HIS A 1 308 ? 37.597 -5.256 -27.183 1.00 78.56 308 HIS A CA 1
ATOM 2432 C C . HIS A 1 308 ? 36.824 -4.007 -27.617 1.00 78.56 308 HIS A C 1
ATOM 2434 O O . HIS A 1 308 ? 36.910 -2.961 -26.984 1.00 78.56 308 HIS A O 1
ATOM 2440 N N . GLY A 1 309 ? 36.097 -4.104 -28.731 1.00 83.00 309 GLY A N 1
ATOM 2441 C CA . GLY A 1 309 ? 35.347 -2.979 -29.260 1.00 83.00 309 GLY A CA 1
ATOM 2442 C C . GLY A 1 309 ? 34.220 -2.571 -28.327 1.00 83.00 309 GLY A C 1
ATOM 2443 O O . GLY A 1 309 ? 33.532 -3.420 -27.755 1.00 83.00 309 GLY A O 1
ATOM 2444 N N . ILE A 1 310 ? 33.995 -1.262 -28.239 1.00 89.56 310 ILE A N 1
ATOM 2445 C CA . ILE A 1 310 ? 32.944 -0.657 -27.409 1.00 89.56 310 ILE A CA 1
ATOM 2446 C C . ILE A 1 310 ? 31.557 -1.243 -27.721 1.00 89.56 310 ILE A C 1
ATOM 2448 O O . ILE A 1 310 ? 30.716 -1.343 -26.829 1.00 89.56 310 ILE A O 1
ATOM 2452 N N . LEU A 1 311 ? 31.320 -1.686 -28.964 1.00 92.50 311 LEU A N 1
ATOM 2453 C CA . LEU A 1 311 ? 30.076 -2.349 -29.359 1.00 92.50 311 LEU A CA 1
ATOM 2454 C C . LEU A 1 311 ? 29.729 -3.553 -28.467 1.00 92.50 311 LEU A C 1
ATOM 2456 O O . LEU A 1 311 ? 28.565 -3.709 -28.107 1.00 92.50 311 LEU A O 1
ATOM 2460 N N . TYR A 1 312 ? 30.705 -4.390 -28.100 1.00 89.62 312 TYR A N 1
ATOM 2461 C CA . TYR A 1 312 ? 30.445 -5.578 -27.281 1.00 89.62 312 TYR A CA 1
ATOM 2462 C C . TYR A 1 312 ? 30.020 -5.197 -25.866 1.00 89.62 312 TYR A C 1
ATOM 2464 O O . TYR A 1 312 ? 29.020 -5.718 -25.381 1.00 89.62 312 TYR A O 1
ATOM 2472 N N . SER A 1 313 ? 30.698 -4.221 -25.255 1.00 88.31 313 SER A N 1
ATOM 2473 C CA . SER A 1 313 ? 30.311 -3.690 -23.944 1.00 88.31 313 SER A CA 1
ATOM 2474 C C . SER A 1 313 ? 28.905 -3.088 -23.973 1.00 88.31 313 SER A C 1
ATOM 2476 O O . SER A 1 313 ? 28.122 -3.309 -23.058 1.00 88.31 313 SER A O 1
ATOM 2478 N N . ILE A 1 314 ? 28.533 -2.387 -25.052 1.00 89.38 314 ILE A N 1
ATOM 2479 C CA . ILE A 1 314 ? 27.156 -1.897 -25.211 1.00 89.38 314 ILE A CA 1
ATOM 2480 C C . ILE A 1 314 ? 26.171 -3.068 -25.252 1.00 89.38 314 ILE A C 1
ATOM 2482 O O . ILE A 1 314 ? 25.164 -3.025 -24.552 1.00 89.38 314 ILE A O 1
ATOM 2486 N N . VAL A 1 315 ? 26.442 -4.105 -26.054 1.00 90.88 315 VAL A N 1
ATOM 2487 C CA . VAL A 1 315 ? 25.572 -5.289 -26.159 1.00 90.88 315 VAL A CA 1
ATOM 2488 C C . VAL A 1 315 ? 25.427 -5.996 -24.809 1.00 90.88 315 VAL A C 1
ATOM 2490 O O . VAL A 1 315 ? 24.314 -6.390 -24.457 1.00 90.88 315 VAL A O 1
ATOM 2493 N N . GLU A 1 316 ? 26.501 -6.123 -24.029 1.00 87.38 316 GLU A N 1
ATOM 2494 C CA . GLU A 1 316 ? 26.485 -6.697 -22.675 1.00 87.38 316 GLU A CA 1
ATOM 2495 C C . GLU A 1 316 ? 25.578 -5.912 -21.715 1.00 87.38 316 GLU A C 1
ATOM 2497 O O . GLU A 1 316 ? 24.808 -6.528 -20.976 1.00 87.38 316 GLU A O 1
ATOM 2502 N N . GLU A 1 317 ? 25.554 -4.583 -21.814 1.00 85.88 317 GLU A N 1
ATOM 2503 C CA . GLU A 1 317 ? 24.733 -3.704 -20.966 1.00 85.88 317 GLU A CA 1
ATOM 2504 C C . GLU A 1 317 ? 23.269 -3.556 -21.423 1.00 85.88 317 GLU A C 1
ATOM 2506 O O . GLU A 1 317 ? 22.432 -3.055 -20.672 1.00 85.88 317 GLU A O 1
ATOM 2511 N N . LEU A 1 318 ? 22.902 -3.996 -22.636 1.00 87.62 318 LEU A N 1
ATOM 2512 C CA . LEU A 1 318 ? 21.505 -3.906 -23.093 1.00 87.62 318 LEU A CA 1
ATOM 2513 C C . LEU A 1 318 ? 20.550 -4.704 -22.190 1.00 87.62 318 LEU A C 1
ATOM 2515 O O . LEU A 1 318 ? 20.830 -5.850 -21.830 1.00 87.62 318 LEU A O 1
ATOM 2519 N N . SER A 1 319 ? 19.359 -4.161 -21.928 1.00 85.75 319 SER A N 1
ATOM 2520 C CA . SER A 1 319 ? 18.264 -4.948 -21.350 1.00 85.75 319 SER A CA 1
ATOM 2521 C C . SER A 1 319 ? 17.814 -6.056 -22.313 1.00 85.75 319 SER A C 1
ATOM 2523 O O . SER A 1 319 ? 18.048 -5.970 -23.522 1.00 85.75 319 SER A O 1
ATOM 2525 N N . TYR A 1 320 ? 17.144 -7.091 -21.796 1.00 88.19 320 TYR A N 1
ATOM 2526 C CA . TYR A 1 320 ? 16.581 -8.167 -22.624 1.00 88.19 320 TYR A CA 1
ATOM 2527 C C . TYR A 1 320 ? 15.676 -7.620 -23.741 1.00 88.19 320 TYR A C 1
ATOM 2529 O O . TYR A 1 320 ? 15.858 -7.966 -24.908 1.00 88.19 320 TYR A O 1
ATOM 2537 N N . ASP A 1 321 ? 14.760 -6.709 -23.398 1.00 84.00 321 ASP A N 1
ATOM 2538 C CA . ASP A 1 321 ? 13.799 -6.142 -24.347 1.00 84.00 321 ASP A CA 1
ATOM 2539 C C . ASP A 1 321 ? 14.516 -5.325 -25.437 1.00 84.00 321 ASP A C 1
ATOM 2541 O O . ASP A 1 321 ? 14.274 -5.513 -26.631 1.00 84.00 321 ASP A O 1
ATOM 2545 N N . THR A 1 322 ? 15.501 -4.506 -25.049 1.00 86.44 322 THR A N 1
ATOM 2546 C CA . THR A 1 322 ? 16.299 -3.711 -25.995 1.00 86.44 322 THR A CA 1
ATOM 2547 C C . THR A 1 322 ? 17.142 -4.601 -26.911 1.00 86.44 322 THR A C 1
ATOM 2549 O O . THR A 1 322 ? 17.180 -4.388 -28.123 1.00 86.44 322 THR A O 1
ATOM 2552 N N . ALA A 1 323 ? 17.792 -5.630 -26.361 1.00 91.50 323 ALA A N 1
ATOM 2553 C CA . ALA A 1 323 ? 18.571 -6.599 -27.129 1.00 91.50 323 ALA A CA 1
ATOM 2554 C C . ALA A 1 323 ? 17.696 -7.371 -28.131 1.00 91.50 323 ALA A C 1
ATOM 2556 O O . ALA A 1 323 ? 18.109 -7.574 -29.275 1.00 91.50 323 ALA A O 1
ATOM 2557 N N . SER A 1 324 ? 16.472 -7.745 -27.739 1.00 90.06 324 SER A N 1
ATOM 2558 C CA . SER A 1 324 ? 15.510 -8.401 -28.631 1.00 90.06 324 SER A CA 1
ATOM 2559 C C . SER A 1 324 ? 15.143 -7.496 -29.810 1.00 90.06 324 SER A C 1
ATOM 2561 O O . SER A 1 324 ? 15.158 -7.946 -30.957 1.00 90.06 324 SER A O 1
ATOM 2563 N N . VAL A 1 325 ? 14.894 -6.205 -29.559 1.00 88.25 325 VAL A N 1
ATOM 2564 C CA . VAL A 1 325 ? 14.628 -5.220 -30.621 1.00 88.25 325 VAL A CA 1
ATOM 2565 C C . VAL A 1 325 ? 15.837 -5.055 -31.552 1.00 88.25 325 VAL A C 1
ATOM 2567 O O . VAL A 1 325 ? 15.668 -5.056 -32.771 1.00 88.25 325 VAL A O 1
ATOM 2570 N N . VAL A 1 326 ? 17.065 -4.970 -31.020 1.00 91.81 326 VAL A N 1
ATOM 2571 C CA . VAL A 1 326 ? 18.296 -4.875 -31.835 1.00 91.81 326 VAL A CA 1
ATOM 2572 C C . VAL A 1 326 ? 18.448 -6.085 -32.760 1.00 91.81 326 VAL A C 1
ATOM 2574 O O . VAL A 1 326 ? 18.690 -5.910 -33.960 1.00 91.81 326 VAL A O 1
ATOM 2577 N N . ARG A 1 327 ? 18.268 -7.303 -32.231 1.00 92.69 327 ARG A N 1
ATOM 2578 C CA . ARG A 1 327 ? 18.288 -8.545 -33.019 1.00 92.69 327 ARG A CA 1
ATOM 2579 C C . ARG A 1 327 ? 17.249 -8.499 -34.140 1.00 92.69 327 ARG A C 1
ATOM 2581 O O . ARG A 1 327 ? 17.575 -8.805 -35.287 1.00 92.69 327 ARG A O 1
ATOM 2588 N N . ASP A 1 328 ? 16.019 -8.096 -33.829 1.00 89.94 328 ASP A N 1
ATOM 2589 C CA . ASP A 1 328 ? 14.916 -8.075 -34.794 1.00 89.94 328 ASP A CA 1
ATOM 2590 C C . ASP A 1 328 ? 15.160 -7.068 -35.924 1.00 89.94 328 ASP A C 1
ATOM 2592 O O . ASP A 1 328 ? 14.921 -7.380 -37.094 1.00 89.94 328 ASP A O 1
ATOM 2596 N N . ILE A 1 329 ? 15.708 -5.888 -35.610 1.00 90.19 329 ILE A N 1
ATOM 2597 C CA . ILE A 1 329 ? 16.098 -4.894 -36.621 1.00 90.19 329 ILE A CA 1
ATOM 2598 C C . ILE A 1 329 ? 17.231 -5.438 -37.502 1.00 90.19 329 ILE A C 1
ATOM 2600 O O . ILE A 1 329 ? 17.177 -5.287 -38.726 1.00 90.19 329 ILE A O 1
ATOM 2604 N N . CYS A 1 330 ? 18.236 -6.106 -36.924 1.00 92.12 330 CYS A N 1
ATOM 2605 C CA . CYS A 1 330 ? 19.314 -6.737 -37.694 1.00 92.12 330 CYS A CA 1
ATOM 2606 C C . CYS A 1 330 ? 18.769 -7.802 -38.659 1.00 92.12 330 CYS A C 1
ATOM 2608 O O . CYS A 1 330 ? 19.109 -7.784 -39.848 1.00 92.12 330 CYS A O 1
ATOM 2610 N N . ALA A 1 331 ? 17.874 -8.670 -38.176 1.00 90.38 331 ALA A N 1
ATOM 2611 C CA . ALA A 1 331 ? 17.219 -9.711 -38.968 1.00 90.38 331 ALA A CA 1
ATOM 2612 C C . ALA A 1 331 ? 16.328 -9.136 -40.085 1.00 90.38 331 ALA A C 1
ATOM 2614 O O . ALA A 1 331 ? 16.239 -9.716 -41.168 1.00 90.38 331 ALA A O 1
ATOM 2615 N N . ALA A 1 332 ? 15.722 -7.965 -39.862 1.00 89.56 332 ALA A N 1
ATOM 2616 C CA . ALA A 1 332 ? 14.935 -7.231 -40.854 1.00 89.56 332 ALA A CA 1
ATOM 2617 C C . ALA A 1 332 ? 15.784 -6.457 -41.888 1.00 89.56 332 ALA A C 1
ATOM 2619 O O . ALA A 1 332 ? 15.237 -5.730 -42.717 1.00 89.56 332 ALA A O 1
ATOM 2620 N N . GLY A 1 333 ? 17.112 -6.611 -41.873 1.00 90.44 333 GLY A N 1
ATOM 2621 C CA . GLY A 1 333 ? 18.017 -5.964 -42.825 1.00 90.44 333 GLY A CA 1
ATOM 2622 C C . GLY A 1 333 ? 18.640 -4.660 -42.327 1.00 90.44 333 GLY A C 1
ATOM 2623 O O . GLY A 1 333 ? 19.194 -3.920 -43.133 1.00 90.44 333 GLY A O 1
ATOM 2624 N N . GLY A 1 334 ? 18.583 -4.382 -41.021 1.00 90.31 334 GLY A N 1
ATOM 2625 C CA . GLY A 1 334 ? 19.279 -3.259 -40.382 1.00 90.31 334 GLY A CA 1
ATOM 2626 C C . GLY A 1 334 ? 18.486 -1.964 -40.289 1.00 90.31 334 GLY A C 1
ATOM 2627 O O . GLY A 1 334 ? 19.028 -0.957 -39.848 1.00 90.31 334 GLY A O 1
ATOM 2628 N N . SER A 1 335 ? 17.213 -1.956 -40.684 1.00 89.31 335 SER A N 1
ATOM 2629 C CA . SER A 1 335 ? 16.377 -0.768 -40.521 1.00 89.31 335 SER A CA 1
ATOM 2630 C C . SER A 1 335 ? 14.928 -1.108 -40.206 1.00 89.31 335 SER A C 1
ATOM 2632 O O . SER A 1 335 ? 14.399 -2.131 -40.638 1.00 89.31 335 SER A O 1
ATOM 2634 N N . PHE A 1 336 ? 14.288 -0.217 -39.458 1.00 86.44 336 PHE A N 1
ATOM 2635 C CA . PHE A 1 336 ? 12.877 -0.280 -39.107 1.00 86.44 336 PHE A CA 1
ATOM 2636 C C . PHE A 1 336 ? 12.237 1.085 -39.358 1.00 86.44 336 PHE A C 1
ATOM 2638 O O . PHE A 1 336 ? 12.783 2.115 -38.965 1.00 86.44 336 PHE A O 1
ATOM 2645 N N . ARG A 1 337 ? 11.087 1.098 -40.038 1.00 85.75 337 ARG A N 1
ATOM 2646 C CA . ARG A 1 337 ? 10.356 2.316 -40.407 1.00 85.75 337 ARG A CA 1
ATOM 2647 C C . ARG A 1 337 ? 9.001 2.346 -39.720 1.00 85.75 337 ARG A C 1
ATOM 2649 O O . ARG A 1 337 ? 8.280 1.352 -39.747 1.00 85.75 337 ARG A O 1
ATOM 2656 N N . THR A 1 338 ? 8.647 3.504 -39.177 1.00 78.25 338 THR A N 1
ATOM 2657 C CA . THR A 1 338 ? 7.385 3.713 -38.463 1.00 78.25 338 THR A CA 1
ATOM 2658 C C . THR A 1 338 ? 7.023 5.195 -38.375 1.00 78.25 338 THR A C 1
ATOM 2660 O O . THR A 1 338 ? 7.903 6.050 -38.374 1.00 78.25 338 THR A O 1
ATOM 2663 N N . SER A 1 339 ? 5.738 5.513 -38.247 1.00 74.81 339 SER A N 1
ATOM 2664 C CA . SER A 1 339 ? 5.256 6.877 -38.004 1.00 74.81 339 SER A CA 1
ATOM 2665 C C . SER A 1 339 ? 5.263 7.215 -36.509 1.00 74.81 339 SER A C 1
ATOM 2667 O O . SER A 1 339 ? 4.881 6.370 -35.694 1.00 74.81 339 SER A O 1
ATOM 2669 N N . ILE A 1 340 ? 5.601 8.459 -36.141 1.00 67.62 340 ILE A N 1
ATOM 2670 C CA . ILE A 1 340 ? 5.456 8.950 -34.756 1.00 67.62 340 ILE A CA 1
ATOM 2671 C C . ILE A 1 340 ? 3.965 9.106 -34.451 1.00 67.62 340 ILE A C 1
ATOM 2673 O O . ILE A 1 340 ? 3.345 10.103 -34.816 1.00 67.62 340 ILE A O 1
ATOM 2677 N N . THR A 1 341 ? 3.385 8.109 -33.796 1.00 62.88 341 THR A N 1
ATOM 2678 C CA . THR A 1 341 ? 1.984 8.101 -33.356 1.00 62.88 341 THR A CA 1
ATOM 2679 C C . THR A 1 341 ? 1.910 7.614 -31.915 1.00 62.88 341 THR A C 1
ATOM 2681 O O . THR A 1 341 ? 2.827 6.936 -31.455 1.00 62.88 341 THR A O 1
ATOM 2684 N N . ASP A 1 342 ? 0.805 7.881 -31.223 1.00 52.50 342 ASP A N 1
ATOM 2685 C CA . ASP A 1 342 ? 0.596 7.383 -29.853 1.00 52.50 342 ASP A CA 1
ATOM 2686 C C . ASP A 1 342 ? 0.593 5.836 -29.814 1.00 52.50 342 ASP A C 1
ATOM 2688 O O . ASP A 1 342 ? 1.046 5.217 -28.861 1.00 52.50 342 ASP A O 1
ATOM 2692 N N . SER A 1 343 ? 0.201 5.178 -30.915 1.00 52.81 343 SER A N 1
ATOM 2693 C CA . SER A 1 343 ? 0.277 3.715 -31.066 1.00 52.81 343 SER A CA 1
ATOM 2694 C C . SER A 1 343 ? 1.700 3.176 -31.268 1.00 52.81 343 SER A C 1
ATOM 2696 O O . SER A 1 343 ? 1.918 1.980 -31.080 1.00 52.81 343 SER A O 1
ATOM 2698 N N . PHE A 1 344 ? 2.652 4.003 -31.707 1.00 56.84 344 PHE A N 1
ATOM 2699 C CA . PHE A 1 344 ? 4.024 3.567 -31.986 1.00 56.84 344 PHE A CA 1
ATOM 2700 C C . PHE A 1 344 ? 4.806 3.297 -30.696 1.00 56.84 344 PHE A C 1
ATOM 2702 O O . PHE A 1 344 ? 5.554 2.318 -30.641 1.00 56.84 344 PHE A O 1
ATOM 2709 N N . MET A 1 345 ? 4.558 4.095 -29.656 1.00 56.09 345 MET A N 1
ATOM 2710 C CA . MET A 1 345 ? 5.104 3.895 -28.310 1.00 56.09 345 MET A CA 1
ATOM 2711 C C . MET A 1 345 ? 4.728 2.521 -27.737 1.00 56.09 345 MET A C 1
ATOM 2713 O O . MET A 1 345 ? 5.574 1.833 -27.176 1.00 56.09 345 MET A O 1
ATOM 2717 N N . ASN A 1 346 ? 3.513 2.053 -28.027 1.00 50.62 346 ASN A N 1
ATOM 2718 C CA . ASN A 1 346 ? 2.980 0.776 -27.539 1.00 50.62 346 ASN A CA 1
ATOM 2719 C C . ASN A 1 346 ? 3.420 -0.445 -28.367 1.00 50.62 346 ASN A C 1
ATOM 2721 O O . ASN A 1 346 ? 2.989 -1.564 -28.108 1.00 50.62 346 ASN A O 1
ATOM 2725 N N . SER A 1 347 ? 4.226 -0.262 -29.419 1.00 55.66 347 SER A N 1
ATOM 2726 C CA . SER A 1 347 ? 4.562 -1.365 -30.332 1.00 55.66 347 SER A CA 1
ATOM 2727 C C . SER A 1 347 ? 5.649 -2.309 -29.805 1.00 55.66 347 SER A C 1
ATOM 2729 O O . SER A 1 347 ? 5.898 -3.333 -30.442 1.00 55.66 347 SER A O 1
ATOM 2731 N N . GLY A 1 348 ? 6.333 -1.957 -28.705 1.00 57.69 348 GLY A N 1
ATOM 2732 C CA . GLY A 1 348 ? 7.437 -2.735 -28.118 1.00 57.69 348 GLY A CA 1
ATOM 2733 C C . GLY A 1 348 ? 8.652 -2.929 -29.040 1.00 57.69 348 GLY A C 1
ATOM 2734 O O . GLY A 1 348 ? 9.583 -3.650 -28.705 1.00 57.69 348 GLY A O 1
ATOM 2735 N N . LYS A 1 349 ? 8.649 -2.303 -30.224 1.00 61.19 349 LYS A N 1
ATOM 2736 C CA . LYS A 1 349 ? 9.651 -2.469 -31.294 1.00 61.19 349 LYS A CA 1
ATOM 2737 C C . LYS A 1 349 ? 10.514 -1.232 -31.498 1.00 61.19 349 LYS A C 1
ATOM 2739 O O . LYS A 1 349 ? 11.142 -1.068 -32.544 1.00 61.19 349 LYS A O 1
ATOM 2744 N N . PHE A 1 350 ? 10.509 -0.335 -30.522 1.00 70.00 350 PHE A N 1
ATOM 2745 C CA . PHE A 1 350 ? 11.249 0.906 -30.586 1.00 70.00 350 PHE A CA 1
ATOM 2746 C C . PHE A 1 350 ? 12.452 0.868 -29.649 1.00 70.00 350 PHE A C 1
ATOM 2748 O O . PHE A 1 350 ? 12.355 0.435 -28.507 1.00 70.00 350 PHE A O 1
ATOM 2755 N N . ILE A 1 351 ? 13.582 1.352 -30.152 1.00 74.75 351 ILE A N 1
ATOM 2756 C CA . ILE A 1 351 ? 14.805 1.553 -29.389 1.00 74.75 351 ILE A CA 1
ATOM 2757 C C . ILE A 1 351 ? 15.165 3.035 -29.459 1.00 74.75 351 ILE A C 1
ATOM 2759 O O . ILE A 1 351 ? 15.247 3.614 -30.547 1.00 74.75 351 ILE A O 1
ATOM 2763 N N . MET A 1 352 ? 15.374 3.653 -28.294 1.00 73.88 352 MET A N 1
ATOM 2764 C CA . MET A 1 352 ? 15.948 4.997 -28.224 1.00 73.88 352 MET A CA 1
ATOM 2765 C C . MET A 1 352 ? 17.325 4.997 -28.905 1.00 73.88 352 MET A C 1
ATOM 2767 O O . MET A 1 352 ? 18.025 3.989 -28.837 1.00 73.88 352 MET A O 1
ATOM 2771 N N . PRO A 1 353 ? 17.733 6.084 -29.581 1.00 78.50 353 PRO A N 1
ATOM 2772 C CA . PRO A 1 353 ? 19.003 6.099 -30.294 1.00 78.50 353 PRO A CA 1
ATOM 2773 C C . PRO A 1 353 ? 20.160 5.869 -29.320 1.00 78.50 353 PRO A C 1
ATOM 2775 O O . PRO A 1 353 ? 20.331 6.622 -28.361 1.00 78.50 353 PRO A O 1
ATOM 2778 N N . ILE A 1 354 ? 20.955 4.836 -29.586 1.00 84.38 354 ILE A N 1
ATOM 2779 C CA . ILE A 1 354 ? 22.182 4.525 -28.857 1.00 84.38 354 ILE A CA 1
ATOM 2780 C C . ILE A 1 354 ? 23.343 4.911 -29.774 1.00 84.38 354 ILE A C 1
ATOM 2782 O O . ILE A 1 354 ? 23.419 4.374 -30.884 1.00 84.38 354 ILE A O 1
ATOM 2786 N N . PRO A 1 355 ? 24.248 5.820 -29.354 1.00 83.25 355 PRO A N 1
ATOM 2787 C CA . PRO A 1 355 ? 25.343 6.296 -30.191 1.00 83.25 355 PRO A CA 1
ATOM 2788 C C . PRO A 1 355 ? 26.059 5.162 -30.926 1.00 83.25 355 PRO A C 1
ATOM 2790 O O . PRO A 1 355 ? 26.494 4.186 -30.318 1.00 83.25 355 PRO A O 1
ATOM 2793 N N . PHE A 1 356 ? 26.142 5.303 -32.250 1.00 86.25 356 PHE A N 1
ATOM 2794 C CA . PHE A 1 356 ? 26.738 4.354 -33.199 1.00 86.25 356 PHE A CA 1
ATOM 2795 C C . PHE A 1 356 ? 26.036 2.993 -33.340 1.00 86.25 356 PHE A C 1
ATOM 2797 O O . PHE A 1 356 ? 26.134 2.408 -34.411 1.00 86.25 356 PHE A O 1
ATOM 2804 N N . LEU A 1 357 ? 25.289 2.510 -32.343 1.00 90.25 357 LEU A N 1
ATOM 2805 C CA . LEU A 1 357 ? 24.518 1.265 -32.430 1.00 90.25 357 LEU A CA 1
ATOM 2806 C C . LEU A 1 357 ? 23.196 1.448 -33.193 1.00 90.25 357 LEU A C 1
ATOM 2808 O O . LEU A 1 357 ? 22.914 0.689 -34.119 1.00 90.25 357 LEU A O 1
ATOM 2812 N N . SER A 1 358 ? 22.387 2.438 -32.811 1.00 88.81 358 SER A N 1
ATOM 2813 C CA . SER A 1 358 ? 21.079 2.713 -33.413 1.00 88.81 358 SER A CA 1
ATOM 2814 C C . SER A 1 358 ? 20.884 4.213 -33.625 1.00 88.81 358 SER A C 1
ATOM 2816 O O . SER A 1 358 ? 21.084 5.034 -32.731 1.00 88.81 358 SER A O 1
ATOM 2818 N N . VAL A 1 359 ? 20.495 4.588 -34.841 1.00 89.06 359 VAL A N 1
ATOM 2819 C CA . VAL A 1 359 ? 20.383 5.988 -35.259 1.00 89.06 359 VAL A CA 1
ATOM 2820 C C . VAL A 1 359 ? 19.014 6.244 -35.859 1.00 89.06 359 VAL A C 1
ATOM 2822 O O . VAL A 1 359 ? 18.511 5.437 -36.636 1.00 89.06 359 VAL A O 1
ATOM 2825 N N . LEU A 1 360 ? 18.401 7.372 -35.505 1.00 88.62 360 LEU A N 1
ATOM 2826 C CA . LEU A 1 360 ? 17.087 7.749 -36.012 1.00 88.62 360 LEU A CA 1
ATOM 2827 C C . LEU A 1 360 ? 17.211 8.814 -37.104 1.00 88.62 360 LEU A C 1
ATOM 2829 O O . LEU A 1 360 ? 17.929 9.799 -36.943 1.00 88.62 360 LEU A O 1
ATOM 2833 N N . PHE A 1 361 ? 16.467 8.643 -38.193 1.00 88.06 361 PHE A N 1
ATOM 2834 C CA . PHE A 1 361 ? 16.352 9.602 -39.290 1.00 88.06 361 PHE A CA 1
ATOM 2835 C C . PHE A 1 361 ? 14.900 10.002 -39.507 1.00 88.06 361 PHE A C 1
ATOM 2837 O O . PHE A 1 361 ? 14.000 9.167 -39.409 1.00 88.06 361 PHE A O 1
ATOM 2844 N N . HIS A 1 362 ? 14.688 11.260 -39.885 1.00 84.75 362 HIS A N 1
ATOM 2845 C CA . HIS A 1 362 ? 13.405 11.703 -40.419 1.00 84.75 362 HIS A CA 1
ATOM 2846 C C . HIS A 1 362 ? 13.294 11.392 -41.915 1.00 84.75 362 HIS A C 1
ATOM 2848 O O . HIS A 1 362 ? 14.128 11.833 -42.706 1.00 84.75 362 HIS A O 1
ATOM 2854 N N . ASP A 1 363 ? 12.222 10.704 -42.314 1.00 81.25 363 ASP A N 1
ATOM 2855 C CA . ASP A 1 363 ? 11.834 10.551 -43.718 1.00 81.25 363 ASP A CA 1
ATOM 2856 C C . ASP A 1 363 ? 10.353 10.901 -43.906 1.00 81.25 363 ASP A C 1
ATOM 2858 O O . ASP A 1 363 ? 9.462 10.076 -43.711 1.00 81.25 363 ASP A O 1
ATOM 2862 N N . ARG A 1 364 ? 10.093 12.149 -44.315 1.00 76.94 364 ARG A N 1
ATOM 2863 C CA . ARG A 1 364 ? 8.742 12.731 -44.422 1.00 76.94 364 ARG A CA 1
ATOM 2864 C C . ARG A 1 364 ? 8.016 12.697 -43.069 1.00 76.94 364 ARG A C 1
ATOM 2866 O O . ARG A 1 364 ? 8.485 13.344 -42.139 1.00 76.94 364 ARG A O 1
ATOM 2873 N N . ASP A 1 365 ? 6.902 11.971 -42.983 1.00 73.44 365 ASP A N 1
ATOM 2874 C CA . ASP A 1 365 ? 6.090 11.802 -41.771 1.00 73.44 365 ASP A CA 1
ATOM 2875 C C . ASP A 1 365 ? 6.548 10.596 -40.922 1.00 73.44 365 ASP A C 1
ATOM 2877 O O . ASP A 1 365 ? 6.052 10.391 -39.811 1.00 73.44 365 ASP A O 1
ATOM 2881 N N . ASP A 1 366 ? 7.515 9.816 -41.422 1.00 81.12 366 ASP A N 1
ATOM 2882 C CA . ASP A 1 366 ? 8.049 8.631 -40.758 1.00 81.12 366 ASP A CA 1
ATOM 2883 C C . ASP A 1 366 ? 9.388 8.907 -40.059 1.00 81.12 366 ASP A C 1
ATOM 2885 O O . ASP A 1 366 ? 10.161 9.811 -40.403 1.00 81.12 366 ASP A O 1
ATOM 2889 N N . ILE A 1 367 ? 9.690 8.033 -39.106 1.00 84.94 367 ILE A N 1
ATOM 2890 C CA . ILE A 1 367 ? 11.020 7.806 -38.562 1.00 84.94 367 ILE A CA 1
ATOM 2891 C C . ILE A 1 367 ? 11.558 6.490 -39.091 1.00 84.94 367 ILE A C 1
ATOM 2893 O O . ILE A 1 367 ? 10.863 5.471 -39.144 1.00 84.94 367 ILE A O 1
ATOM 2897 N N . VAL A 1 368 ? 12.840 6.513 -39.429 1.00 88.44 368 VAL A N 1
ATOM 2898 C CA . VAL A 1 368 ? 13.604 5.321 -39.766 1.00 88.44 368 VAL A CA 1
ATOM 2899 C C . VAL A 1 368 ? 14.688 5.130 -38.714 1.00 88.44 368 VAL A C 1
ATOM 2901 O O . VAL A 1 368 ? 15.598 5.949 -38.606 1.00 88.44 368 VAL A O 1
ATOM 2904 N N . CYS A 1 369 ? 14.582 4.054 -37.938 1.00 89.00 369 CYS A N 1
ATOM 2905 C CA . CYS A 1 369 ? 15.670 3.565 -37.102 1.00 89.00 369 CYS A CA 1
ATOM 2906 C C . CYS A 1 369 ? 16.613 2.730 -37.969 1.00 89.00 369 CYS A C 1
ATOM 2908 O O . CYS A 1 369 ? 16.160 1.862 -38.717 1.00 89.00 369 CYS A O 1
ATOM 2910 N N . VAL A 1 370 ? 17.909 3.005 -37.883 1.00 91.62 370 VAL A N 1
ATOM 2911 C CA . VAL A 1 370 ? 18.958 2.339 -38.650 1.00 91.62 370 VAL A CA 1
ATOM 2912 C C . VAL A 1 370 ? 20.024 1.823 -37.697 1.00 91.62 370 VAL A C 1
ATOM 2914 O O . VAL A 1 370 ? 20.568 2.583 -36.897 1.00 91.62 370 VAL A O 1
ATOM 2917 N N . ILE A 1 371 ? 20.345 0.540 -37.829 1.00 94.94 371 ILE A N 1
ATOM 2918 C CA . ILE A 1 371 ? 21.590 -0.044 -37.340 1.00 94.94 371 ILE A CA 1
ATOM 2919 C C . ILE A 1 371 ? 22.579 0.030 -38.510 1.00 94.94 371 ILE A C 1
ATOM 2921 O O . ILE A 1 371 ? 22.297 -0.568 -39.554 1.00 94.94 371 ILE A O 1
ATOM 2925 N N . PRO A 1 372 ? 23.696 0.772 -38.385 1.00 96.31 372 PRO A N 1
ATOM 2926 C CA . PRO A 1 372 ? 24.631 0.968 -39.490 1.00 96.31 372 PRO A CA 1
ATOM 2927 C C . PRO A 1 372 ? 25.165 -0.354 -40.055 1.00 96.31 372 PRO A C 1
ATOM 2929 O O . PRO A 1 372 ? 25.307 -1.332 -39.319 1.00 96.31 372 PRO A O 1
ATOM 2932 N N . ASP A 1 373 ? 25.472 -0.393 -41.352 1.00 96.88 373 ASP A N 1
ATOM 2933 C CA . ASP A 1 373 ? 25.812 -1.625 -42.073 1.00 96.88 373 ASP A CA 1
ATOM 2934 C C . ASP A 1 373 ? 27.009 -2.355 -41.445 1.00 96.88 373 ASP A C 1
ATOM 2936 O O . ASP A 1 373 ? 26.933 -3.555 -41.181 1.00 96.88 373 ASP A O 1
ATOM 2940 N N . GLU A 1 374 ? 28.068 -1.624 -41.102 1.00 96.56 374 GLU A N 1
ATOM 2941 C CA . GLU A 1 374 ? 29.281 -2.161 -40.481 1.00 96.56 374 GLU A CA 1
ATOM 2942 C C . GLU A 1 374 ? 29.030 -2.677 -39.055 1.00 96.56 374 GLU A C 1
ATOM 2944 O O . GLU A 1 374 ? 29.629 -3.662 -38.622 1.00 96.56 374 GLU A O 1
ATOM 2949 N N . VAL A 1 375 ? 28.109 -2.042 -38.325 1.00 96.44 375 VAL A N 1
ATOM 2950 C CA . VAL A 1 375 ? 27.690 -2.478 -36.984 1.00 96.44 375 VAL A CA 1
ATOM 2951 C C . VAL A 1 375 ? 26.871 -3.754 -37.098 1.00 96.44 375 VAL A C 1
ATOM 2953 O O . VAL A 1 375 ? 27.152 -4.734 -36.413 1.00 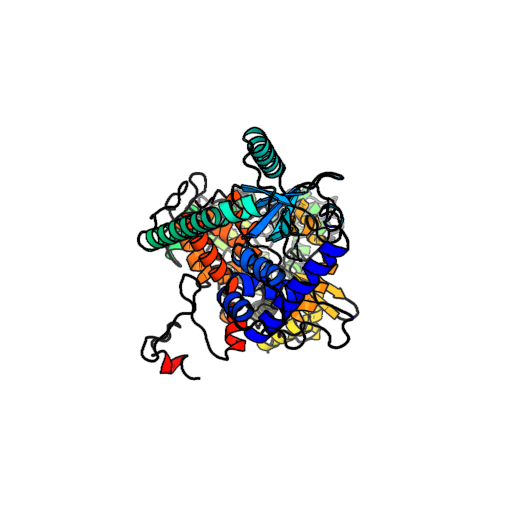96.44 375 VAL A O 1
ATOM 2956 N N . ARG A 1 376 ? 25.898 -3.783 -38.012 1.00 95.81 376 ARG A N 1
ATOM 2957 C CA . ARG A 1 376 ? 25.067 -4.956 -38.294 1.00 95.81 376 ARG A CA 1
ATOM 2958 C C . ARG A 1 376 ? 25.910 -6.155 -38.718 1.00 95.81 376 ARG A C 1
ATOM 2960 O O . ARG A 1 376 ? 25.629 -7.269 -38.288 1.00 95.81 376 ARG A O 1
ATOM 2967 N N . GLU A 1 377 ? 26.945 -5.952 -39.529 1.00 94.94 377 GLU A N 1
ATOM 2968 C CA . GLU A 1 377 ? 27.883 -7.016 -39.902 1.00 94.94 377 GLU A CA 1
ATOM 2969 C C . GLU A 1 377 ? 28.582 -7.638 -38.689 1.00 94.94 377 GLU A C 1
ATOM 2971 O O . GLU A 1 377 ? 28.755 -8.858 -38.662 1.00 94.94 377 GLU A O 1
ATOM 2976 N N . ARG A 1 378 ? 28.942 -6.836 -37.676 1.00 93.56 378 ARG A N 1
ATOM 2977 C CA . ARG A 1 378 ? 29.470 -7.343 -36.399 1.00 93.56 378 ARG A CA 1
ATOM 2978 C C . ARG A 1 378 ? 28.398 -8.040 -35.574 1.00 93.56 378 ARG A C 1
ATOM 2980 O O . ARG A 1 378 ? 28.616 -9.160 -35.128 1.00 93.56 378 ARG A O 1
ATOM 2987 N N . LEU A 1 379 ? 27.229 -7.424 -35.421 1.00 94.56 379 LEU A N 1
ATOM 2988 C CA . LEU A 1 379 ? 26.126 -7.985 -34.639 1.00 94.56 379 LEU A CA 1
ATOM 2989 C C . LEU A 1 379 ? 25.625 -9.323 -35.200 1.00 94.56 379 LEU A C 1
ATOM 2991 O O . LEU A 1 379 ? 25.262 -10.207 -34.433 1.00 94.56 379 LEU A O 1
ATOM 2995 N N . ASN A 1 380 ? 25.648 -9.516 -36.519 1.00 94.00 380 ASN A N 1
ATOM 2996 C CA . ASN A 1 380 ? 25.269 -10.779 -37.161 1.00 94.00 380 ASN A CA 1
ATOM 2997 C C . ASN A 1 380 ? 26.255 -11.933 -36.897 1.00 94.00 380 ASN A C 1
ATOM 2999 O O . ASN A 1 380 ? 25.952 -13.073 -37.242 1.00 94.00 380 ASN A O 1
ATOM 3003 N N . GLN A 1 381 ? 27.434 -11.654 -36.331 1.00 92.44 381 GLN A N 1
ATOM 3004 C CA . GLN A 1 381 ? 28.414 -12.675 -35.939 1.00 92.44 381 GLN A CA 1
ATOM 3005 C C . GLN A 1 381 ? 28.188 -13.175 -34.506 1.00 92.44 381 GLN A C 1
ATOM 3007 O O . GLN A 1 381 ? 28.825 -14.146 -34.101 1.00 92.44 381 GLN A O 1
ATOM 3012 N N . LEU A 1 382 ? 27.308 -12.519 -33.743 1.00 92.25 382 LEU A N 1
ATOM 3013 C CA . LEU A 1 382 ? 27.023 -12.860 -32.355 1.00 92.25 382 LEU A CA 1
ATOM 3014 C C . LEU A 1 382 ? 26.041 -14.027 -32.246 1.00 92.25 382 LEU A C 1
ATOM 3016 O O . LEU A 1 382 ? 25.127 -14.174 -33.060 1.00 92.25 382 LEU A O 1
ATOM 3020 N N . ASP A 1 383 ? 26.186 -14.805 -31.176 1.00 94.50 383 ASP A N 1
ATOM 3021 C CA . ASP A 1 383 ? 25.192 -15.794 -30.765 1.00 94.50 383 ASP A CA 1
ATOM 3022 C C . ASP A 1 383 ? 24.057 -15.099 -29.996 1.00 94.50 383 ASP A C 1
ATOM 3024 O O . ASP A 1 383 ? 24.053 -15.019 -28.766 1.00 94.50 383 ASP A O 1
ATOM 3028 N N . TRP A 1 384 ? 23.107 -14.532 -30.741 1.00 94.62 384 TRP A N 1
ATOM 3029 C CA . TRP A 1 384 ? 21.965 -13.824 -30.159 1.00 94.62 384 TRP A CA 1
ATOM 3030 C C . TRP A 1 384 ? 21.075 -14.714 -29.296 1.00 94.62 384 TRP A C 1
ATOM 3032 O O . TRP A 1 384 ? 20.475 -14.207 -28.350 1.00 94.62 384 TRP A O 1
ATOM 3042 N N . ASP A 1 385 ? 20.991 -16.012 -29.590 1.00 94.12 385 ASP A N 1
ATOM 3043 C CA . ASP A 1 385 ? 20.183 -16.935 -28.795 1.00 94.12 385 ASP A CA 1
ATOM 3044 C C . ASP A 1 385 ? 20.810 -17.123 -27.408 1.00 94.12 385 ASP A C 1
ATOM 3046 O O . ASP A 1 385 ? 20.108 -17.015 -26.401 1.00 94.12 385 ASP A O 1
ATOM 3050 N N . ALA A 1 386 ? 22.133 -17.304 -27.335 1.00 93.75 386 ALA A N 1
ATOM 3051 C CA . ALA A 1 386 ? 22.851 -17.359 -26.062 1.00 93.75 386 ALA A CA 1
ATOM 3052 C C . ALA A 1 386 ? 22.785 -16.028 -25.293 1.00 93.75 386 ALA A C 1
ATOM 3054 O O . ALA A 1 386 ? 22.510 -16.026 -24.093 1.00 93.75 386 ALA A O 1
ATOM 3055 N N . ILE A 1 387 ? 22.979 -14.894 -25.980 1.00 93.25 387 ILE A N 1
ATOM 3056 C CA . ILE A 1 387 ? 22.926 -13.555 -25.366 1.00 93.25 387 ILE A CA 1
ATOM 3057 C C . ILE A 1 387 ? 21.540 -13.274 -24.775 1.00 93.25 387 ILE A C 1
ATOM 3059 O O . ILE A 1 387 ? 21.428 -12.791 -23.650 1.00 93.25 387 ILE A O 1
ATOM 3063 N N . LEU A 1 388 ? 20.469 -13.559 -25.519 1.00 93.56 388 LEU A N 1
ATOM 3064 C CA . LEU A 1 388 ? 19.110 -13.321 -25.038 1.00 93.56 388 LEU A CA 1
ATOM 3065 C C . LEU A 1 388 ? 18.718 -14.292 -23.927 1.00 93.56 388 LEU A C 1
ATOM 3067 O O . LEU A 1 388 ? 18.017 -13.878 -23.006 1.00 93.56 388 LEU A O 1
ATOM 3071 N N . ALA A 1 389 ? 19.182 -15.544 -23.978 1.00 91.88 389 ALA A N 1
ATOM 3072 C CA . ALA A 1 389 ? 18.973 -16.495 -22.894 1.00 91.88 389 ALA A CA 1
ATOM 3073 C C . ALA A 1 389 ? 19.609 -16.000 -21.584 1.00 91.88 389 ALA A C 1
ATOM 3075 O O . ALA A 1 389 ? 18.932 -15.981 -20.558 1.00 91.88 389 ALA A O 1
ATOM 3076 N N . ASP A 1 390 ? 20.858 -15.531 -21.625 1.00 90.50 390 ASP A N 1
ATOM 3077 C CA . ASP A 1 390 ? 21.550 -14.957 -20.463 1.00 90.50 390 ASP A CA 1
ATOM 3078 C C . ASP A 1 390 ? 20.829 -13.709 -19.920 1.00 90.50 390 ASP A C 1
ATOM 3080 O O . ASP A 1 390 ? 20.467 -13.635 -18.742 1.00 90.50 390 ASP A O 1
ATOM 3084 N N . LYS A 1 391 ? 20.489 -12.762 -20.804 1.00 91.44 391 LYS A N 1
ATOM 3085 C CA . LYS A 1 391 ? 19.762 -11.541 -20.422 1.00 91.44 391 LYS A CA 1
ATOM 3086 C C . LYS A 1 391 ? 18.382 -11.826 -19.841 1.00 91.44 391 LYS A C 1
ATOM 3088 O O . LYS A 1 391 ? 17.952 -11.114 -18.935 1.00 91.44 391 LYS A O 1
ATOM 3093 N N . LEU A 1 392 ? 17.686 -12.852 -20.330 1.00 90.56 392 LEU A N 1
ATOM 3094 C CA . LEU A 1 392 ? 16.393 -13.264 -19.787 1.00 90.56 392 LEU A CA 1
ATOM 3095 C C . LEU A 1 392 ? 16.537 -13.821 -18.366 1.00 90.56 392 LEU A C 1
ATOM 3097 O O . LEU A 1 392 ? 15.723 -13.500 -17.503 1.00 90.56 392 LEU A O 1
ATOM 3101 N N . ILE A 1 393 ? 17.578 -14.618 -18.102 1.00 91.19 393 ILE A N 1
ATOM 3102 C CA . ILE A 1 393 ? 17.876 -15.135 -16.757 1.00 91.19 393 ILE A CA 1
ATOM 3103 C C . ILE A 1 393 ? 18.143 -13.975 -15.787 1.00 91.19 393 ILE A C 1
ATOM 3105 O O . ILE A 1 393 ? 17.617 -13.983 -14.672 1.00 91.19 393 ILE A O 1
ATOM 3109 N N . ARG A 1 394 ? 18.890 -12.952 -16.223 1.00 89.19 394 ARG A N 1
ATOM 3110 C CA . ARG A 1 394 ? 19.158 -11.741 -15.431 1.00 89.19 394 ARG A CA 1
ATOM 3111 C C . ARG A 1 394 ? 17.914 -10.867 -15.229 1.00 89.19 394 ARG A C 1
ATOM 3113 O O . ARG A 1 394 ? 17.681 -10.428 -14.107 1.00 89.19 394 ARG A O 1
ATOM 3120 N N . LYS A 1 395 ? 17.078 -10.670 -16.259 1.00 89.06 395 LYS A N 1
ATOM 3121 C CA . LYS A 1 395 ? 15.781 -9.963 -16.145 1.00 89.06 395 LYS A CA 1
ATOM 3122 C C . LYS A 1 395 ? 14.901 -10.612 -15.073 1.00 89.06 395 LYS A C 1
ATOM 3124 O O . LYS A 1 395 ? 14.425 -9.931 -14.175 1.00 89.06 395 LYS A O 1
ATOM 3129 N N . ARG A 1 396 ? 14.766 -11.938 -15.130 1.00 91.06 396 ARG A N 1
ATOM 3130 C CA . ARG A 1 396 ? 13.987 -12.740 -14.174 1.00 91.06 396 ARG A CA 1
ATOM 3131 C C . ARG A 1 396 ? 14.519 -12.669 -12.745 1.00 91.06 396 ARG A C 1
ATOM 3133 O O . ARG A 1 396 ? 13.736 -12.692 -11.803 1.00 91.06 396 ARG A O 1
ATOM 3140 N N . LEU A 1 397 ? 15.840 -12.594 -12.573 1.00 93.25 397 LEU A N 1
ATOM 3141 C CA . LEU A 1 397 ? 16.456 -12.405 -11.257 1.00 93.25 397 LEU A CA 1
ATOM 3142 C C . LEU A 1 397 ? 15.996 -11.089 -10.628 1.00 93.25 397 LEU A C 1
ATOM 3144 O O . LEU A 1 397 ? 15.520 -11.101 -9.495 1.00 93.25 397 LEU A O 1
ATOM 3148 N N . PHE A 1 398 ? 16.102 -9.977 -11.359 1.00 91.06 398 PHE A N 1
ATOM 3149 C CA . PHE A 1 398 ? 15.718 -8.672 -10.822 1.00 91.06 398 PHE A CA 1
ATOM 3150 C C . PHE A 1 398 ? 14.210 -8.538 -10.634 1.00 91.06 398 PHE A C 1
ATOM 3152 O O . PHE A 1 398 ? 13.798 -8.026 -9.602 1.00 91.06 398 PHE A O 1
ATOM 3159 N N . GLU A 1 399 ? 13.400 -9.096 -11.535 1.00 90.88 399 GLU A N 1
ATOM 3160 C CA . GLU A 1 399 ? 11.943 -9.164 -11.369 1.00 90.88 399 GLU A CA 1
ATOM 3161 C C . GLU A 1 399 ? 11.551 -9.848 -10.046 1.00 90.88 399 GLU A C 1
ATOM 3163 O O . GLU A 1 399 ? 10.703 -9.347 -9.311 1.00 90.88 399 GLU A O 1
ATOM 3168 N N . VAL A 1 400 ? 12.208 -10.958 -9.683 1.00 94.50 400 VAL A N 1
ATOM 3169 C CA . VAL A 1 400 ? 11.959 -11.635 -8.397 1.00 94.50 400 VAL A CA 1
ATOM 3170 C C . VAL A 1 400 ? 12.390 -10.777 -7.211 1.00 94.50 400 VAL A C 1
ATOM 3172 O O . VAL A 1 400 ? 11.664 -10.719 -6.217 1.00 94.50 400 VAL A O 1
ATOM 3175 N N . CYS A 1 401 ? 13.544 -10.110 -7.293 1.00 95.06 401 CYS A N 1
ATOM 3176 C CA . CYS A 1 401 ? 13.999 -9.195 -6.246 1.00 95.06 401 CYS A CA 1
ATOM 3177 C C . CYS A 1 401 ? 12.995 -8.056 -6.020 1.00 95.06 401 CYS A C 1
ATOM 3179 O O . CYS A 1 401 ? 12.610 -7.806 -4.879 1.00 95.06 401 CYS A O 1
ATOM 3181 N N . GLU A 1 402 ? 12.542 -7.412 -7.097 1.00 92.00 402 GLU A N 1
ATOM 3182 C CA . GLU A 1 402 ? 11.600 -6.291 -7.058 1.00 92.00 402 GLU A CA 1
ATOM 3183 C C . GLU A 1 402 ? 10.232 -6.719 -6.528 1.00 92.00 402 GLU A C 1
ATOM 3185 O O . GLU A 1 402 ? 9.731 -6.120 -5.582 1.00 92.00 402 GLU A O 1
ATOM 3190 N N . LEU A 1 403 ? 9.669 -7.821 -7.031 1.00 93.69 403 LEU A N 1
ATOM 3191 C CA . LEU A 1 403 ? 8.397 -8.344 -6.526 1.00 93.69 403 LEU A CA 1
ATOM 3192 C C . LEU A 1 403 ? 8.478 -8.764 -5.051 1.00 93.69 403 LEU A C 1
ATOM 3194 O O . LEU A 1 403 ? 7.502 -8.617 -4.316 1.00 93.69 403 LEU A O 1
ATOM 3198 N N . CYS A 1 404 ? 9.627 -9.268 -4.584 1.00 95.69 404 CYS A N 1
ATOM 3199 C CA . CYS A 1 404 ? 9.811 -9.578 -3.167 1.00 95.69 404 CYS A CA 1
ATOM 3200 C C . CYS A 1 404 ? 9.748 -8.320 -2.293 1.00 95.69 404 CYS A C 1
ATOM 3202 O O . CYS A 1 404 ? 9.079 -8.356 -1.260 1.00 95.69 404 CYS A O 1
ATOM 3204 N N . VAL A 1 405 ? 10.420 -7.230 -2.679 1.00 92.88 405 VAL A N 1
ATOM 3205 C CA . VAL A 1 405 ? 10.406 -5.990 -1.883 1.00 92.88 405 VAL A CA 1
ATOM 3206 C C . VAL A 1 405 ? 9.101 -5.208 -2.029 1.00 92.88 405 VAL A C 1
ATOM 3208 O O . VAL A 1 405 ? 8.653 -4.627 -1.051 1.00 92.88 405 VAL A O 1
ATOM 3211 N N . GLU A 1 406 ? 8.435 -5.258 -3.183 1.00 90.75 406 GLU A N 1
ATOM 3212 C CA . GLU A 1 406 ? 7.089 -4.694 -3.379 1.00 90.75 406 GLU A CA 1
ATOM 3213 C C . GLU A 1 406 ? 6.073 -5.359 -2.445 1.00 90.75 406 GLU A C 1
ATOM 3215 O O . GLU A 1 406 ? 5.285 -4.695 -1.771 1.00 90.75 406 GLU A O 1
ATOM 3220 N N . LEU A 1 407 ? 6.126 -6.692 -2.340 1.00 92.69 407 LEU A N 1
ATOM 3221 C CA . LEU A 1 407 ? 5.234 -7.441 -1.461 1.00 92.69 407 LEU A CA 1
ATOM 3222 C C . LEU A 1 407 ? 5.581 -7.259 0.015 1.00 92.69 407 LEU A C 1
ATOM 3224 O O . LEU A 1 407 ? 4.681 -7.099 0.830 1.00 92.69 407 LEU A O 1
ATOM 3228 N N . ARG A 1 408 ? 6.861 -7.348 0.383 1.00 92.62 408 ARG A N 1
ATOM 3229 C CA . ARG A 1 408 ? 7.281 -7.566 1.780 1.00 92.62 408 ARG A CA 1
ATOM 3230 C C . ARG A 1 408 ? 7.918 -6.336 2.427 1.00 92.62 408 ARG A C 1
ATOM 3232 O O . ARG A 1 408 ? 8.115 -6.329 3.640 1.00 92.62 408 ARG A O 1
ATOM 3239 N N . GLY A 1 409 ? 8.277 -5.323 1.641 1.00 90.69 409 GLY A N 1
ATOM 3240 C CA . GLY A 1 409 ? 9.021 -4.131 2.059 1.00 90.69 409 GLY A CA 1
ATOM 3241 C C . GLY A 1 409 ? 10.498 -4.423 2.327 1.00 90.69 409 GLY A C 1
ATOM 3242 O O . GLY A 1 409 ? 11.382 -3.743 1.812 1.00 90.69 409 GLY A O 1
ATOM 3243 N N . ILE A 1 410 ? 10.776 -5.476 3.093 1.00 92.50 410 ILE A N 1
ATOM 3244 C CA . ILE A 1 410 ? 12.105 -5.975 3.437 1.00 92.50 410 ILE A CA 1
ATOM 3245 C C . ILE A 1 410 ? 12.133 -7.503 3.306 1.00 92.50 410 ILE A C 1
ATOM 3247 O O . ILE A 1 410 ? 11.180 -8.187 3.673 1.00 92.50 410 ILE A O 1
ATOM 3251 N N . ALA A 1 411 ? 13.218 -8.058 2.770 1.00 95.25 411 ALA A N 1
ATOM 3252 C CA . ALA A 1 411 ? 13.393 -9.501 2.626 1.00 95.25 411 ALA A CA 1
ATOM 3253 C C . ALA A 1 411 ? 14.863 -9.895 2.795 1.00 95.25 411 ALA A C 1
ATOM 3255 O O . ALA A 1 411 ? 15.751 -9.209 2.298 1.00 95.25 411 ALA A O 1
ATOM 3256 N N . THR A 1 412 ? 15.148 -11.021 3.453 1.00 95.56 412 THR A N 1
ATOM 3257 C CA . THR A 1 412 ? 16.521 -11.554 3.484 1.00 95.56 412 THR A CA 1
ATOM 3258 C C . THR A 1 412 ? 16.924 -12.033 2.097 1.00 95.56 412 THR A C 1
ATOM 3260 O O . THR A 1 412 ? 16.095 -12.608 1.382 1.00 95.56 412 THR A O 1
ATOM 3263 N N . ILE A 1 413 ? 18.195 -11.866 1.724 1.00 96.25 413 ILE A N 1
ATOM 3264 C CA . ILE A 1 413 ? 18.695 -12.357 0.432 1.00 96.25 413 ILE A CA 1
ATOM 3265 C C . ILE A 1 413 ? 18.486 -13.872 0.283 1.00 96.25 413 ILE A C 1
ATOM 3267 O O . ILE A 1 413 ? 18.229 -14.352 -0.817 1.00 96.25 413 ILE A O 1
ATOM 3271 N N . GLU A 1 414 ? 18.506 -14.620 1.389 1.00 95.62 414 GLU A N 1
ATOM 3272 C CA . GLU A 1 414 ? 18.202 -16.051 1.428 1.00 95.62 414 GLU A CA 1
ATOM 3273 C C . GLU A 1 414 ? 16.737 -16.334 1.062 1.00 95.62 414 GLU A C 1
ATOM 3275 O O . GLU A 1 414 ? 16.466 -17.238 0.275 1.00 95.62 414 GLU A O 1
ATOM 3280 N N . SER A 1 415 ? 15.781 -15.552 1.580 1.00 95.81 415 SER A N 1
ATOM 3281 C CA . SER A 1 415 ? 14.359 -15.720 1.237 1.00 95.81 415 SER A CA 1
ATOM 3282 C C . SER A 1 415 ? 14.061 -15.369 -0.223 1.00 95.81 415 SER A C 1
ATOM 3284 O O . SER A 1 415 ? 13.203 -15.994 -0.845 1.00 95.81 415 SER A O 1
ATOM 3286 N N . VAL A 1 416 ? 14.778 -14.389 -0.783 1.00 97.44 416 VAL A N 1
ATOM 3287 C CA . VAL A 1 416 ? 14.656 -14.006 -2.197 1.00 97.44 416 VAL A CA 1
ATOM 3288 C C . VAL A 1 416 ? 15.293 -15.070 -3.092 1.00 97.44 416 VAL A C 1
ATOM 3290 O O . VAL A 1 416 ? 14.709 -15.444 -4.106 1.00 97.44 416 VAL A O 1
ATOM 3293 N N . TRP A 1 417 ? 16.443 -15.622 -2.696 1.00 97.12 417 TRP A N 1
ATOM 3294 C CA . TRP A 1 417 ? 17.079 -16.745 -3.388 1.00 97.12 417 TRP A CA 1
ATOM 3295 C C . TRP A 1 417 ? 16.171 -17.977 -3.449 1.00 97.12 417 TRP A C 1
ATOM 3297 O O . TRP A 1 417 ? 16.005 -18.576 -4.514 1.00 97.12 417 TRP A O 1
ATOM 3307 N N . GLU A 1 418 ? 15.554 -18.346 -2.326 1.00 96.44 418 GLU A N 1
ATOM 3308 C CA . GLU A 1 418 ? 14.621 -19.474 -2.272 1.00 96.44 418 GLU A CA 1
ATOM 3309 C C . GLU A 1 418 ? 13.443 -19.286 -3.231 1.00 96.44 418 GLU A C 1
ATOM 3311 O O . GLU A 1 418 ? 13.046 -20.218 -3.937 1.00 96.44 418 GLU A O 1
ATOM 3316 N N . GLU A 1 419 ? 12.947 -18.056 -3.328 1.00 96.38 419 GLU A N 1
ATOM 3317 C CA . GLU A 1 419 ? 11.878 -17.701 -4.246 1.00 96.38 419 GLU A CA 1
ATOM 3318 C C . GLU A 1 419 ? 12.321 -17.743 -5.713 1.00 96.38 419 GLU A C 1
ATOM 3320 O O . GLU A 1 419 ? 11.641 -18.338 -6.554 1.00 96.38 419 GLU A O 1
ATOM 3325 N N . TYR A 1 420 ? 13.500 -17.199 -6.019 1.00 96.00 420 TYR A N 1
ATOM 3326 C CA . TYR A 1 420 ? 14.088 -17.263 -7.353 1.00 96.00 420 TYR A CA 1
ATOM 3327 C C . TYR A 1 420 ? 14.284 -18.712 -7.803 1.00 96.00 420 TYR A C 1
ATOM 3329 O O . TYR A 1 420 ? 13.856 -19.080 -8.894 1.00 96.00 420 TYR A O 1
ATOM 3337 N N . ARG A 1 421 ? 14.858 -19.570 -6.951 1.00 95.88 421 ARG A N 1
ATOM 3338 C CA . ARG A 1 421 ? 15.072 -20.991 -7.259 1.00 95.88 421 ARG A CA 1
ATOM 3339 C C . ARG A 1 421 ? 13.757 -21.742 -7.461 1.00 95.88 421 ARG A C 1
ATOM 3341 O O . ARG A 1 421 ? 13.691 -22.636 -8.306 1.00 95.88 421 ARG A O 1
ATOM 3348 N N . ARG A 1 422 ? 12.719 -21.405 -6.687 1.00 94.69 422 ARG A N 1
ATOM 3349 C CA . ARG A 1 422 ? 11.378 -21.991 -6.819 1.00 94.69 422 ARG A CA 1
ATOM 3350 C C . ARG A 1 422 ? 10.761 -21.676 -8.182 1.00 94.69 422 ARG A C 1
ATOM 3352 O O . ARG A 1 422 ? 10.164 -22.563 -8.786 1.00 94.69 422 ARG A O 1
ATOM 3359 N N . LEU A 1 423 ? 10.901 -20.435 -8.643 1.00 93.75 423 LEU A N 1
ATOM 3360 C CA . LEU A 1 423 ? 10.322 -19.952 -9.899 1.00 93.75 423 LEU A CA 1
ATOM 3361 C C . LEU A 1 423 ? 11.173 -20.313 -11.125 1.00 93.75 423 LEU A C 1
ATOM 3363 O O . LEU A 1 423 ? 10.642 -20.670 -12.176 1.00 93.75 423 LEU A O 1
ATOM 3367 N N . TYR A 1 424 ? 12.497 -20.274 -10.981 1.00 92.44 424 TYR A N 1
ATOM 3368 C CA . TYR A 1 424 ? 13.471 -20.409 -12.062 1.00 92.44 424 TYR A CA 1
ATOM 3369 C C . TYR A 1 424 ? 14.585 -21.414 -11.701 1.00 92.44 424 TYR A C 1
ATOM 3371 O O . TYR A 1 424 ? 15.739 -21.035 -11.492 1.00 92.44 424 TYR A O 1
ATOM 3379 N N . PRO A 1 425 ? 14.289 -22.729 -11.686 1.00 89.69 425 PRO A N 1
ATOM 3380 C CA . PRO A 1 425 ? 15.214 -23.756 -11.189 1.00 89.69 425 PRO A CA 1
ATOM 3381 C C . PRO A 1 425 ? 16.463 -23.988 -12.058 1.00 89.69 425 PRO A C 1
ATOM 3383 O O . PRO A 1 425 ? 17.375 -24.692 -11.631 1.00 89.69 425 PRO A O 1
ATOM 3386 N N . THR A 1 426 ? 16.511 -23.450 -13.281 1.00 85.06 426 THR A N 1
ATOM 3387 C CA . THR A 1 426 ? 17.620 -23.629 -14.240 1.00 85.06 426 THR A CA 1
ATOM 3388 C C . THR A 1 426 ? 18.403 -22.336 -14.513 1.00 85.06 426 THR A C 1
ATOM 3390 O O . THR A 1 426 ? 19.014 -22.218 -15.572 1.00 85.06 426 THR A O 1
ATOM 3393 N N . GLY A 1 427 ? 18.320 -21.350 -13.612 1.00 86.06 427 GLY A N 1
ATOM 3394 C CA . GLY A 1 427 ? 19.000 -20.053 -13.712 1.00 86.06 427 GLY A CA 1
ATOM 3395 C C . GLY A 1 427 ? 20.364 -20.012 -13.012 1.00 86.06 427 GLY A C 1
ATOM 3396 O O . GLY A 1 427 ? 21.145 -20.960 -13.097 1.00 86.06 427 GLY A O 1
ATOM 3397 N N . TYR A 1 428 ? 20.645 -18.903 -12.324 1.00 90.38 428 TYR A N 1
ATOM 3398 C CA . TYR A 1 428 ? 21.857 -18.740 -11.514 1.00 90.38 428 TYR A CA 1
ATOM 3399 C C . TYR A 1 428 ? 21.964 -19.789 -10.398 1.00 90.38 428 TYR A C 1
ATOM 3401 O O . TYR A 1 428 ? 20.954 -20.229 -9.847 1.00 90.38 428 TYR A O 1
ATOM 3409 N N . ASP A 1 429 ? 23.198 -20.143 -10.024 1.00 93.81 429 ASP A N 1
ATOM 3410 C CA . ASP A 1 429 ? 23.462 -20.747 -8.717 1.00 93.81 429 ASP A CA 1
ATOM 3411 C C . ASP A 1 429 ? 23.450 -19.680 -7.605 1.00 93.81 429 ASP A C 1
ATOM 3413 O O . ASP A 1 429 ? 23.423 -18.479 -7.873 1.00 93.81 429 ASP A O 1
ATOM 3417 N N . GLU A 1 430 ? 23.451 -20.111 -6.343 1.00 95.12 430 GLU A N 1
ATOM 3418 C CA . GLU A 1 430 ? 23.303 -19.205 -5.196 1.00 95.12 430 GLU A CA 1
ATOM 3419 C C . GLU A 1 430 ? 24.431 -18.166 -5.106 1.00 95.12 430 GLU A C 1
ATOM 3421 O O . GLU A 1 430 ? 24.192 -17.009 -4.756 1.00 95.12 430 GLU A O 1
ATOM 3426 N N . ALA A 1 431 ? 25.665 -18.558 -5.435 1.00 95.44 431 ALA A N 1
ATOM 3427 C CA . ALA A 1 431 ? 26.817 -17.669 -5.345 1.00 95.44 431 ALA A CA 1
ATOM 3428 C C . ALA A 1 431 ? 26.739 -16.573 -6.413 1.00 95.44 431 ALA A C 1
ATOM 3430 O O . ALA A 1 431 ? 26.864 -15.391 -6.089 1.00 95.44 431 ALA A O 1
ATOM 3431 N N . ALA A 1 432 ? 26.464 -16.960 -7.659 1.00 93.69 432 ALA A N 1
ATOM 3432 C CA . ALA A 1 432 ? 26.322 -16.035 -8.772 1.00 93.69 432 ALA A CA 1
ATOM 3433 C C . ALA A 1 432 ? 25.067 -15.156 -8.637 1.00 93.69 432 ALA A C 1
ATOM 3435 O O . ALA A 1 432 ? 25.111 -13.976 -8.987 1.00 93.69 432 ALA A O 1
ATOM 3436 N N . PHE A 1 433 ? 23.975 -15.684 -8.069 1.00 95.38 433 PHE A N 1
ATOM 3437 C CA . PHE A 1 433 ? 22.793 -14.898 -7.709 1.00 95.38 433 PHE A CA 1
ATOM 3438 C C . PHE A 1 433 ? 23.164 -13.788 -6.720 1.00 95.38 433 PHE A C 1
ATOM 3440 O O . PHE A 1 433 ? 22.920 -12.613 -6.994 1.00 95.38 433 PHE A O 1
ATOM 3447 N N . ARG A 1 434 ? 23.811 -14.142 -5.599 1.00 95.06 434 ARG A N 1
ATOM 3448 C CA . ARG A 1 434 ? 24.207 -13.175 -4.562 1.00 95.06 434 ARG A CA 1
ATOM 3449 C C . ARG A 1 434 ? 25.169 -12.128 -5.116 1.00 95.06 434 ARG A C 1
ATOM 3451 O O . ARG A 1 434 ? 24.957 -10.943 -4.893 1.00 95.06 434 ARG A O 1
ATOM 3458 N N . GLU A 1 435 ? 26.190 -12.540 -5.864 1.00 94.50 435 GLU A N 1
ATOM 3459 C CA . GLU A 1 435 ? 27.132 -11.612 -6.501 1.00 94.50 435 GLU A CA 1
ATOM 3460 C C . GLU A 1 435 ? 26.419 -10.647 -7.459 1.00 94.50 435 GLU A C 1
ATOM 3462 O O . GLU A 1 435 ? 26.629 -9.435 -7.391 1.00 94.50 435 GLU A O 1
ATOM 3467 N N . THR A 1 436 ? 25.522 -11.163 -8.303 1.00 92.38 436 THR A N 1
ATOM 3468 C CA . THR A 1 436 ? 24.776 -10.346 -9.267 1.00 92.38 436 THR A CA 1
ATOM 3469 C C . THR A 1 436 ? 23.879 -9.335 -8.563 1.00 92.38 436 THR A C 1
ATOM 3471 O O . THR A 1 436 ? 23.916 -8.161 -8.922 1.00 92.38 436 THR A O 1
ATOM 3474 N N . VAL A 1 437 ? 23.123 -9.743 -7.540 1.00 93.44 437 VAL A N 1
ATOM 3475 C CA . VAL A 1 437 ? 22.277 -8.828 -6.755 1.00 93.44 437 VAL A CA 1
ATOM 3476 C C . VAL A 1 437 ? 23.123 -7.737 -6.094 1.00 93.44 437 VAL A C 1
ATOM 3478 O O . VAL A 1 437 ? 22.815 -6.556 -6.233 1.00 93.44 437 VAL A O 1
ATOM 3481 N N . MET A 1 438 ? 24.228 -8.107 -5.441 1.00 91.00 438 MET A N 1
ATOM 3482 C CA . MET A 1 438 ? 25.088 -7.156 -4.728 1.00 91.00 438 MET A CA 1
ATOM 3483 C C . MET A 1 438 ? 25.775 -6.149 -5.658 1.00 91.00 438 MET A C 1
ATOM 3485 O O . MET A 1 438 ? 25.940 -4.994 -5.281 1.00 91.00 438 MET A O 1
ATOM 3489 N N . ASN A 1 439 ? 26.145 -6.558 -6.875 1.00 88.31 439 ASN A N 1
ATOM 3490 C CA . ASN A 1 439 ? 26.763 -5.666 -7.860 1.00 88.31 439 ASN A CA 1
ATOM 3491 C C . ASN A 1 439 ? 25.790 -4.624 -8.438 1.00 88.31 439 ASN A C 1
ATOM 3493 O O . ASN A 1 439 ? 26.243 -3.656 -9.043 1.00 88.31 439 ASN A O 1
ATOM 3497 N N . HIS A 1 440 ? 24.479 -4.827 -8.278 1.00 84.19 440 HIS A N 1
ATOM 3498 C CA . HIS A 1 440 ? 23.433 -3.996 -8.885 1.00 84.19 440 HIS A CA 1
ATOM 3499 C C . HIS A 1 440 ? 22.540 -3.278 -7.871 1.00 84.19 440 HIS A C 1
ATOM 3501 O O . HIS A 1 440 ? 21.785 -2.384 -8.256 1.00 84.19 440 HIS A O 1
ATOM 3507 N N . ALA A 1 441 ? 22.635 -3.635 -6.590 1.00 80.19 441 ALA A N 1
ATOM 3508 C CA . ALA A 1 441 ? 21.965 -2.930 -5.508 1.00 80.19 441 ALA A CA 1
ATOM 3509 C C . ALA A 1 441 ? 22.318 -1.432 -5.516 1.00 80.19 441 ALA A C 1
ATOM 3511 O O . ALA A 1 441 ? 23.466 -1.052 -5.762 1.00 80.19 441 ALA A O 1
ATOM 3512 N N . GLY A 1 442 ? 21.314 -0.582 -5.294 1.00 65.69 442 GLY A N 1
ATOM 3513 C CA . GLY A 1 442 ? 21.477 0.874 -5.261 1.00 65.69 442 GLY A CA 1
ATOM 3514 C C . GLY A 1 442 ? 21.638 1.539 -6.635 1.00 65.69 442 GLY A C 1
ATOM 3515 O O . GLY A 1 442 ? 21.722 2.767 -6.713 1.00 65.69 442 GLY A O 1
ATOM 3516 N N . MET A 1 443 ? 21.649 0.780 -7.740 1.00 74.62 443 MET A N 1
ATOM 3517 C CA . MET A 1 443 ? 21.545 1.375 -9.074 1.00 74.62 443 MET A CA 1
ATOM 3518 C C . MET A 1 443 ? 20.159 1.984 -9.277 1.00 74.62 443 MET A C 1
ATOM 3520 O O . MET A 1 443 ? 19.145 1.411 -8.880 1.00 74.62 443 MET A O 1
ATOM 3524 N N . GLU A 1 444 ? 20.100 3.128 -9.966 1.00 64.25 444 GLU A N 1
ATOM 3525 C CA . GLU A 1 444 ? 18.838 3.858 -10.112 1.00 64.25 444 GLU A CA 1
ATOM 3526 C C . GLU A 1 444 ? 17.734 3.074 -10.835 1.00 64.25 444 GLU A C 1
ATOM 3528 O O . GLU A 1 444 ? 16.556 3.366 -10.645 1.00 64.25 444 GLU A O 1
ATOM 3533 N N . ALA A 1 445 ? 18.131 2.071 -11.620 1.00 68.88 445 ALA A N 1
ATOM 3534 C CA . ALA A 1 445 ? 17.264 1.248 -12.447 1.00 68.88 445 ALA A CA 1
ATOM 3535 C C . ALA A 1 445 ? 16.422 0.211 -11.682 1.00 68.88 445 ALA A C 1
ATOM 3537 O O . ALA A 1 445 ? 15.531 -0.357 -12.304 1.00 68.88 445 ALA A O 1
ATOM 3538 N N . TYR A 1 446 ? 16.691 -0.039 -10.394 1.00 80.56 446 TYR A N 1
ATOM 3539 C CA . TYR A 1 446 ? 15.996 -1.073 -9.614 1.00 80.56 446 TYR A CA 1
ATOM 3540 C C . TYR A 1 446 ? 15.253 -0.504 -8.397 1.00 80.56 446 TYR A C 1
ATOM 3542 O O . TYR A 1 446 ? 15.677 0.495 -7.797 1.00 80.56 446 TYR A O 1
ATOM 3550 N N . LEU A 1 447 ? 14.163 -1.180 -8.012 1.00 80.50 447 LEU A N 1
ATOM 3551 C CA . LEU A 1 447 ? 13.278 -0.814 -6.890 1.00 80.50 447 LEU A CA 1
ATOM 3552 C C . LEU A 1 447 ? 13.782 -1.241 -5.501 1.00 80.50 447 LEU A C 1
ATOM 3554 O O . LEU A 1 447 ? 13.063 -1.085 -4.512 1.00 80.50 447 LEU A O 1
ATOM 3558 N N . PHE A 1 448 ? 15.002 -1.767 -5.391 1.00 88.56 448 PHE A N 1
ATOM 3559 C CA . PHE A 1 448 ? 15.561 -2.205 -4.114 1.00 88.56 448 PHE A CA 1
ATOM 3560 C C . PHE A 1 448 ? 16.976 -1.683 -3.866 1.00 88.56 448 PHE A C 1
ATOM 3562 O O . PHE A 1 448 ? 17.743 -1.407 -4.792 1.00 88.56 448 PHE A O 1
ATOM 3569 N N . ASP A 1 449 ? 17.327 -1.610 -2.587 1.00 89.00 449 ASP A N 1
ATOM 3570 C CA . ASP A 1 449 ? 18.697 -1.442 -2.110 1.00 89.00 449 ASP A CA 1
ATOM 3571 C C . ASP A 1 449 ? 19.046 -2.539 -1.093 1.00 89.00 449 ASP A C 1
ATOM 3573 O O . ASP A 1 449 ? 18.204 -3.368 -0.735 1.00 89.00 449 ASP A O 1
ATOM 3577 N N . VAL A 1 450 ? 20.299 -2.579 -0.648 1.00 90.06 450 VAL A N 1
ATOM 3578 C CA . VAL A 1 450 ? 20.795 -3.540 0.332 1.00 90.06 450 VAL A CA 1
ATOM 3579 C C . VAL A 1 450 ? 20.992 -2.876 1.686 1.00 90.06 450 VAL A C 1
ATOM 3581 O O . VAL A 1 450 ? 21.762 -1.930 1.846 1.00 90.06 450 VAL A O 1
ATOM 3584 N N . TRP A 1 451 ? 20.359 -3.459 2.698 1.00 89.06 451 TRP A N 1
ATOM 3585 C CA . TRP A 1 451 ? 20.548 -3.094 4.091 1.00 89.06 451 TRP A CA 1
ATOM 3586 C C . TRP A 1 451 ? 21.211 -4.240 4.855 1.00 89.06 451 TRP A C 1
ATOM 3588 O O . TRP A 1 451 ? 20.749 -5.380 4.832 1.00 89.06 451 TRP A O 1
ATOM 3598 N N . ASN A 1 452 ? 22.316 -3.941 5.538 1.00 87.88 452 ASN A N 1
ATOM 3599 C CA . ASN A 1 452 ? 23.105 -4.937 6.258 1.00 87.88 452 ASN A CA 1
ATOM 3600 C C . ASN A 1 452 ? 22.980 -4.731 7.767 1.00 87.88 452 ASN A C 1
ATOM 3602 O O . ASN A 1 452 ? 23.316 -3.660 8.278 1.00 87.88 452 ASN A O 1
ATOM 3606 N N . THR A 1 453 ? 22.599 -5.784 8.492 1.00 83.69 453 THR A N 1
ATOM 3607 C CA . THR A 1 453 ? 22.639 -5.799 9.962 1.00 83.69 453 THR A CA 1
ATOM 3608 C C . THR A 1 453 ? 23.343 -7.044 10.472 1.00 83.69 453 THR A C 1
ATOM 3610 O O . THR A 1 453 ? 22.859 -8.166 10.296 1.00 83.69 453 THR A O 1
ATOM 3613 N N . GLY A 1 454 ? 24.483 -6.851 11.138 1.00 84.50 454 GLY A N 1
ATOM 3614 C CA . GLY A 1 454 ? 25.347 -7.964 11.526 1.00 84.50 454 GLY A CA 1
ATOM 3615 C C . GLY A 1 454 ? 25.822 -8.725 10.287 1.00 84.50 454 GLY A C 1
ATOM 3616 O O . GLY A 1 454 ? 26.374 -8.116 9.375 1.00 84.50 454 GLY A O 1
ATOM 3617 N N . ASP A 1 455 ? 25.563 -10.032 10.256 1.00 87.19 455 ASP A N 1
ATOM 3618 C CA . ASP A 1 455 ? 25.936 -10.921 9.146 1.00 87.19 455 ASP A CA 1
ATOM 3619 C C . ASP A 1 455 ? 24.782 -11.179 8.157 1.00 87.19 455 ASP A C 1
ATOM 3621 O O . ASP A 1 455 ? 24.931 -11.967 7.223 1.00 87.19 455 ASP A O 1
ATOM 3625 N N . THR A 1 456 ? 23.612 -10.562 8.365 1.00 91.50 456 THR A N 1
ATOM 3626 C CA . THR A 1 456 ? 22.434 -10.761 7.506 1.00 91.50 456 THR A CA 1
ATOM 3627 C C . THR A 1 456 ? 22.306 -9.636 6.488 1.00 91.50 456 THR A C 1
ATOM 3629 O O . THR A 1 456 ? 22.415 -8.456 6.835 1.00 91.50 456 THR A O 1
ATOM 3632 N N . ILE A 1 457 ? 22.057 -10.027 5.238 1.00 94.06 457 ILE A N 1
ATOM 3633 C CA . ILE A 1 457 ? 21.862 -9.131 4.100 1.00 94.06 457 ILE A CA 1
ATOM 3634 C C . ILE A 1 457 ? 20.369 -9.087 3.788 1.00 94.06 457 ILE A C 1
ATOM 3636 O O . ILE A 1 457 ? 19.757 -10.124 3.514 1.00 94.06 457 ILE A O 1
ATOM 3640 N N . TYR A 1 458 ? 19.803 -7.888 3.797 1.00 94.56 458 TYR A N 1
ATOM 3641 C CA . TYR A 1 458 ? 18.420 -7.641 3.422 1.00 94.56 458 TYR A CA 1
ATOM 3642 C C . TYR A 1 458 ? 18.358 -6.857 2.121 1.00 94.56 458 TYR A C 1
ATOM 3644 O O . TYR A 1 458 ? 19.146 -5.938 1.907 1.00 94.56 458 TYR A O 1
ATOM 3652 N N . LEU A 1 459 ? 17.391 -7.200 1.279 1.00 94.75 459 LEU A N 1
ATOM 3653 C CA . LEU A 1 459 ? 16.895 -6.325 0.230 1.00 94.75 459 LEU A CA 1
ATOM 3654 C C . LEU A 1 459 ? 15.767 -5.491 0.835 1.00 94.75 459 LEU A C 1
ATOM 3656 O O . LEU A 1 459 ? 14.869 -6.039 1.479 1.00 94.75 459 LEU A O 1
ATOM 3660 N N . VAL A 1 460 ? 15.828 -4.180 0.638 1.00 91.19 460 VAL A N 1
ATOM 3661 C CA . VAL A 1 460 ? 14.829 -3.220 1.112 1.00 91.19 460 VAL A CA 1
ATOM 3662 C C . VAL A 1 460 ? 14.235 -2.475 -0.066 1.00 91.19 460 VAL A C 1
ATOM 3664 O O . VAL A 1 460 ? 14.949 -2.117 -1.001 1.00 91.19 460 VAL A O 1
ATOM 3667 N N . HIS A 1 461 ? 12.928 -2.249 -0.024 1.00 89.06 461 HIS A N 1
ATOM 3668 C CA . HIS A 1 461 ? 12.236 -1.418 -0.997 1.00 89.06 461 HIS A CA 1
ATOM 3669 C C . HIS A 1 461 ? 12.846 -0.009 -1.012 1.00 89.06 461 HIS A C 1
ATOM 3671 O O . HIS A 1 461 ? 13.196 0.520 0.042 1.00 89.06 461 HIS A O 1
ATOM 3677 N N . PHE A 1 462 ? 12.969 0.616 -2.185 1.00 79.56 462 PHE A N 1
ATOM 3678 C CA . PHE A 1 462 ? 13.670 1.900 -2.329 1.00 79.56 462 PHE A CA 1
ATOM 3679 C C . PHE A 1 462 ? 13.052 3.037 -1.495 1.00 79.56 462 PHE A C 1
ATOM 3681 O O . PHE A 1 462 ? 13.764 3.940 -1.059 1.00 79.56 462 PHE A O 1
ATOM 3688 N N . ASP A 1 463 ? 11.740 2.996 -1.244 1.00 74.06 463 ASP A N 1
ATOM 3689 C CA . ASP A 1 463 ? 11.070 3.968 -0.367 1.00 74.06 463 ASP A CA 1
ATOM 3690 C C . ASP A 1 463 ? 11.449 3.815 1.115 1.00 74.06 463 ASP A C 1
ATOM 3692 O O . ASP A 1 463 ? 11.246 4.734 1.908 1.00 74.06 463 ASP A O 1
ATOM 3696 N N . LEU A 1 464 ? 12.030 2.672 1.482 1.00 76.06 464 LEU A N 1
ATOM 3697 C CA . LEU A 1 464 ? 12.581 2.384 2.800 1.00 76.06 464 LEU A CA 1
ATOM 3698 C C . LEU A 1 464 ? 14.107 2.583 2.858 1.00 76.06 464 LEU A C 1
ATOM 3700 O O . LEU A 1 464 ? 14.749 2.086 3.785 1.00 76.06 464 LEU A O 1
ATOM 3704 N N . ASP A 1 465 ? 14.689 3.354 1.928 1.00 67.50 465 ASP A N 1
ATOM 3705 C CA . ASP A 1 465 ? 16.102 3.751 1.955 1.00 67.50 465 ASP A CA 1
ATOM 3706 C C . ASP A 1 465 ? 16.323 5.256 2.259 1.00 67.50 465 ASP A C 1
ATOM 3708 O O . ASP A 1 465 ? 15.830 6.165 1.581 1.00 67.50 465 ASP A O 1
ATOM 3712 N N . GLU A 1 466 ? 17.145 5.527 3.281 1.00 58.59 466 GLU A N 1
ATOM 3713 C CA . GLU A 1 466 ? 17.551 6.859 3.753 1.00 58.59 466 GLU A CA 1
ATOM 3714 C C . GLU A 1 466 ? 18.390 7.614 2.706 1.00 58.59 466 GLU A C 1
ATOM 3716 O O . GLU A 1 466 ? 18.336 8.848 2.623 1.00 58.59 466 GLU A O 1
ATOM 3721 N N . SER A 1 467 ? 19.167 6.893 1.891 1.00 53.09 467 SER A N 1
ATOM 3722 C CA . SER A 1 467 ? 20.044 7.497 0.887 1.00 53.09 467 SER A CA 1
ATOM 3723 C C . SER A 1 467 ? 19.239 8.061 -0.290 1.00 53.09 467 SER A C 1
ATOM 3725 O O . SER A 1 467 ? 19.515 9.174 -0.761 1.00 53.09 467 SER A O 1
ATOM 3727 N N . ARG A 1 468 ? 18.162 7.369 -0.687 1.00 51.50 468 ARG A N 1
ATOM 3728 C CA . ARG A 1 468 ? 17.270 7.760 -1.789 1.00 51.50 468 ARG A CA 1
ATOM 3729 C C . ARG A 1 468 ? 16.111 8.666 -1.367 1.00 51.50 468 ARG A C 1
ATOM 3731 O O . ARG A 1 468 ? 15.732 9.551 -2.140 1.00 51.50 468 ARG A O 1
ATOM 3738 N N . SER A 1 469 ? 15.649 8.603 -0.114 1.00 46.22 469 SER A N 1
ATOM 3739 C CA . SER A 1 469 ? 14.722 9.611 0.439 1.00 46.22 469 SER A CA 1
ATOM 3740 C C . SER A 1 469 ? 15.336 11.022 0.429 1.00 46.22 469 SER A C 1
ATOM 3742 O O . SER A 1 469 ? 14.644 12.033 0.273 1.00 46.22 469 SER A O 1
ATOM 3744 N N . SER A 1 470 ? 16.672 11.102 0.514 1.00 36.16 470 SER A N 1
ATOM 3745 C CA . SER A 1 470 ? 17.420 12.354 0.475 1.00 36.16 470 SER A CA 1
ATOM 3746 C C . SER A 1 470 ? 17.583 12.958 -0.925 1.00 36.16 470 SER A C 1
ATOM 3748 O O . SER A 1 470 ? 17.582 14.185 -1.035 1.00 36.16 470 SER A O 1
ATOM 3750 N N . SER A 1 471 ? 17.682 12.134 -1.971 1.00 36.22 471 SER A N 1
ATOM 3751 C CA . SER A 1 471 ? 17.830 12.536 -3.380 1.00 36.22 471 SER A CA 1
ATOM 3752 C C . SER A 1 471 ? 16.480 12.706 -4.090 1.00 36.22 471 SER A C 1
ATOM 3754 O O . SER A 1 471 ? 16.356 13.576 -4.954 1.00 36.22 471 SER A O 1
ATOM 3756 N N . SER A 1 472 ? 15.424 12.032 -3.615 1.00 38.72 472 SER A N 1
ATOM 3757 C CA . SER A 1 472 ? 14.017 12.348 -3.924 1.00 38.72 472 SER A CA 1
ATOM 3758 C C . SER A 1 472 ? 13.639 13.803 -3.576 1.00 38.72 472 SER A C 1
ATOM 3760 O O . SER A 1 472 ? 12.796 14.406 -4.243 1.00 38.72 472 SER A O 1
ATOM 3762 N N . ARG A 1 473 ? 14.348 14.450 -2.627 1.00 36.47 473 ARG A N 1
ATOM 3763 C CA . ARG A 1 473 ? 14.204 15.897 -2.334 1.00 36.47 473 ARG A CA 1
ATOM 3764 C C . ARG A 1 473 ? 14.422 16.806 -3.551 1.00 36.47 473 ARG A C 1
ATOM 3766 O O . ARG A 1 473 ? 13.999 17.960 -3.508 1.00 36.47 473 ARG A O 1
ATOM 3773 N N . TYR A 1 474 ? 15.077 16.318 -4.607 1.00 32.06 474 TYR A N 1
ATOM 3774 C CA . TYR A 1 474 ? 15.434 17.100 -5.793 1.00 32.06 474 TYR A CA 1
ATOM 3775 C C . TYR A 1 474 ? 14.837 16.587 -7.102 1.00 32.06 474 TYR A C 1
ATOM 3777 O O . TYR A 1 474 ? 15.042 17.217 -8.140 1.00 32.06 474 TYR A O 1
ATOM 3785 N N . MET A 1 475 ? 14.067 15.501 -7.076 1.00 30.81 475 MET A N 1
ATOM 3786 C CA . MET A 1 475 ? 13.449 14.966 -8.281 1.00 30.81 475 MET A CA 1
ATOM 3787 C C . MET A 1 475 ? 11.977 14.681 -8.017 1.00 30.81 475 MET A C 1
ATOM 3789 O O . MET A 1 475 ? 11.598 13.617 -7.548 1.00 30.81 475 MET A O 1
ATOM 3793 N N . SER A 1 476 ? 11.122 15.614 -8.445 1.00 30.78 476 SER A N 1
ATOM 3794 C CA . SER A 1 476 ? 9.936 15.191 -9.185 1.00 30.78 476 SER A CA 1
ATOM 3795 C C . SER A 1 476 ? 10.407 14.122 -10.165 1.00 30.78 476 SER A C 1
ATOM 3797 O O . SER A 1 476 ? 11.267 14.439 -10.995 1.00 30.78 476 SER A O 1
ATOM 3799 N N . ASN A 1 477 ? 9.917 12.886 -10.066 1.00 32.50 477 ASN A N 1
ATOM 3800 C CA . ASN A 1 477 ? 10.122 11.933 -11.145 1.00 32.50 477 ASN A CA 1
ATOM 3801 C C . ASN A 1 477 ? 9.616 12.644 -12.415 1.00 32.50 477 ASN A C 1
ATOM 3803 O O . ASN A 1 477 ? 8.418 12.942 -12.507 1.00 32.50 477 ASN A O 1
ATOM 3807 N N . PRO A 1 478 ? 10.494 13.002 -13.371 1.00 29.16 478 PRO A N 1
ATOM 3808 C CA . PRO A 1 478 ? 10.069 13.803 -14.507 1.00 29.16 478 PRO A CA 1
ATOM 3809 C C . PRO A 1 478 ? 9.001 13.060 -15.327 1.00 29.16 478 PRO A C 1
ATOM 3811 O O . PRO A 1 478 ? 8.223 13.695 -16.034 1.00 29.16 478 PRO A O 1
ATOM 3814 N N . PHE A 1 479 ? 8.962 11.729 -15.228 1.00 31.36 479 PHE A N 1
ATOM 3815 C CA . PHE A 1 479 ? 8.074 10.850 -15.974 1.00 31.36 479 PHE A CA 1
ATOM 3816 C C . PHE A 1 479 ? 6.660 10.756 -15.384 1.00 31.36 479 PHE A C 1
ATOM 3818 O O . PHE A 1 479 ? 5.725 10.541 -16.148 1.00 31.36 479 PHE A O 1
ATOM 3825 N N . THR A 1 480 ? 6.471 10.987 -14.077 1.00 31.95 480 THR A N 1
ATOM 3826 C CA . THR A 1 480 ? 5.139 10.927 -13.435 1.00 31.95 480 THR A CA 1
ATOM 3827 C C . THR A 1 480 ? 4.612 12.282 -12.970 1.00 31.95 480 THR A C 1
ATOM 3829 O O . THR A 1 480 ? 3.427 12.403 -12.671 1.00 31.95 480 THR A O 1
ATOM 3832 N N . GLY A 1 481 ? 5.458 13.318 -12.887 1.00 28.00 481 GLY A N 1
ATOM 3833 C CA . GLY A 1 481 ? 5.052 14.623 -12.349 1.00 28.00 481 GLY A CA 1
ATOM 3834 C C . GLY A 1 481 ? 4.597 14.570 -10.883 1.00 28.00 481 GLY A C 1
ATOM 3835 O O . GLY A 1 481 ? 4.065 15.555 -10.374 1.00 28.00 481 GLY A O 1
ATOM 3836 N N . MET A 1 482 ? 4.800 13.440 -10.199 1.00 30.23 482 MET A N 1
ATOM 3837 C CA . MET A 1 482 ? 4.438 13.272 -8.801 1.00 30.23 482 MET A CA 1
ATOM 3838 C C . MET A 1 482 ? 5.448 14.016 -7.922 1.00 30.23 482 MET A C 1
ATOM 3840 O O . MET A 1 482 ? 6.665 13.912 -8.100 1.00 30.23 482 MET A O 1
ATOM 3844 N N . ALA A 1 483 ? 4.924 14.796 -6.974 1.00 31.67 483 ALA A N 1
ATOM 3845 C CA . ALA A 1 483 ? 5.676 15.229 -5.801 1.00 31.67 483 ALA A CA 1
ATOM 3846 C C . ALA A 1 483 ? 6.200 13.986 -5.045 1.00 31.67 483 ALA A C 1
ATOM 3848 O O . ALA A 1 483 ? 5.669 12.899 -5.279 1.00 31.67 483 ALA A O 1
ATOM 3849 N N . PRO A 1 484 ? 7.191 14.112 -4.135 1.00 35.53 484 PRO A N 1
ATOM 3850 C CA . PRO A 1 484 ? 7.512 13.025 -3.210 1.00 35.53 484 PRO A CA 1
ATOM 3851 C C . PRO A 1 484 ? 6.207 12.478 -2.630 1.00 35.53 484 PRO A C 1
ATOM 3853 O O . PRO A 1 484 ? 5.354 13.280 -2.227 1.00 35.53 484 PRO A O 1
ATOM 3856 N N . THR A 1 485 ? 6.043 11.156 -2.663 1.00 40.50 485 THR A N 1
ATOM 3857 C CA . THR A 1 485 ? 4.852 10.465 -2.158 1.00 40.50 485 THR A CA 1
ATOM 3858 C C . THR A 1 485 ? 4.541 10.945 -0.735 1.00 40.50 485 THR A C 1
ATOM 3860 O O . THR A 1 485 ? 5.434 11.397 0.003 1.00 40.50 485 THR A O 1
ATOM 3863 N N . LEU A 1 486 ? 3.276 10.870 -0.315 1.00 37.16 486 LEU A N 1
ATOM 3864 C CA . LEU A 1 486 ? 2.882 11.252 1.045 1.00 37.16 486 LEU A CA 1
ATOM 3865 C C . LEU A 1 486 ? 3.571 10.393 2.097 1.00 37.16 486 LEU A C 1
ATOM 3867 O O . LEU A 1 486 ? 4.040 10.940 3.079 1.00 37.16 486 LEU A O 1
ATOM 3871 N N . ALA A 1 487 ? 3.760 9.105 1.846 1.00 38.31 487 ALA A N 1
ATOM 3872 C CA . ALA A 1 487 ? 5.109 8.632 1.573 1.00 38.31 487 ALA A CA 1
ATOM 3873 C C . ALA A 1 487 ? 6.286 8.986 2.476 1.00 38.31 487 ALA A C 1
ATOM 3875 O O . ALA A 1 487 ? 6.292 9.013 3.711 1.00 38.31 487 ALA A O 1
ATOM 3876 N N . ILE A 1 488 ? 7.290 9.356 1.698 1.00 40.28 488 ILE A N 1
ATOM 3877 C CA . ILE A 1 488 ? 8.496 10.072 2.032 1.00 40.28 488 ILE A CA 1
ATOM 3878 C C . ILE A 1 488 ? 8.178 11.275 2.929 1.00 40.28 488 ILE A C 1
ATOM 3880 O O . ILE A 1 488 ? 8.974 11.572 3.810 1.00 40.28 488 ILE A O 1
ATOM 3884 N N . ARG A 1 489 ? 7.039 11.976 2.786 1.00 40.84 489 ARG A N 1
ATOM 3885 C CA . ARG A 1 489 ? 6.698 13.092 3.695 1.00 40.84 489 ARG A CA 1
ATOM 3886 C C . ARG A 1 489 ? 6.324 12.633 5.105 1.00 40.84 489 ARG A C 1
ATOM 3888 O O . ARG A 1 489 ? 6.867 13.182 6.049 1.00 40.84 489 ARG A O 1
ATOM 3895 N N . ALA A 1 490 ? 5.482 11.619 5.257 1.00 42.22 490 ALA A N 1
ATOM 3896 C CA . ALA A 1 490 ? 5.020 11.100 6.539 1.00 42.22 490 ALA A CA 1
ATOM 3897 C C . ALA A 1 490 ? 6.151 10.399 7.299 1.00 42.22 490 ALA A C 1
ATOM 3899 O O . ALA A 1 490 ? 6.311 10.634 8.493 1.00 42.22 490 ALA A O 1
ATOM 3900 N N . LEU A 1 491 ? 6.996 9.629 6.602 1.00 45.12 491 LEU A N 1
ATOM 3901 C CA . LEU A 1 491 ? 8.209 9.046 7.188 1.00 45.12 491 LEU A CA 1
ATOM 3902 C C . LEU A 1 491 ? 9.208 10.134 7.632 1.00 45.12 491 LEU A C 1
ATOM 3904 O O . LEU A 1 491 ? 9.809 10.014 8.696 1.00 45.12 491 LEU A O 1
ATOM 3908 N N . ASN A 1 492 ? 9.330 11.238 6.882 1.00 43.00 492 ASN A N 1
ATOM 3909 C CA . ASN A 1 492 ? 10.172 12.385 7.260 1.00 43.00 492 ASN A CA 1
ATOM 3910 C C . ASN A 1 492 ? 9.546 13.302 8.331 1.00 43.00 492 ASN A C 1
ATOM 3912 O O . ASN A 1 492 ? 10.270 14.050 8.990 1.00 43.00 492 ASN A O 1
ATOM 3916 N N . GLU A 1 493 ? 8.222 13.286 8.489 1.00 44.19 493 GLU A N 1
ATOM 3917 C CA . GLU A 1 493 ? 7.485 14.024 9.523 1.00 44.19 493 GLU A CA 1
ATOM 3918 C C . GLU A 1 493 ? 7.373 13.222 10.828 1.00 44.19 493 GLU A C 1
ATOM 3920 O O . GLU A 1 493 ? 7.152 13.805 11.893 1.00 44.19 493 GLU A O 1
ATOM 3925 N N . THR A 1 494 ? 7.609 11.905 10.792 1.00 41.72 494 THR A N 1
ATOM 3926 C CA . THR A 1 494 ? 7.826 11.129 12.012 1.00 41.72 494 THR A CA 1
ATOM 3927 C C . THR A 1 494 ? 9.232 11.373 12.575 1.00 41.72 494 THR A C 1
ATOM 3929 O O . THR A 1 494 ? 10.217 11.255 11.853 1.00 41.72 494 THR A O 1
ATOM 3932 N N . PRO A 1 495 ? 9.388 11.630 13.886 1.00 47.53 495 PRO A N 1
ATOM 3933 C CA . PRO A 1 495 ? 10.696 11.792 14.533 1.00 47.53 495 PRO A CA 1
ATOM 3934 C C . PRO A 1 495 ? 11.511 10.479 14.643 1.00 47.53 495 PRO A C 1
ATOM 3936 O O . PRO A 1 495 ? 12.420 10.393 15.470 1.00 47.53 495 PRO A O 1
ATOM 3939 N N . ARG A 1 496 ? 11.179 9.444 13.856 1.00 56.25 496 ARG A N 1
ATOM 3940 C CA . ARG A 1 496 ? 11.742 8.088 13.932 1.00 56.25 496 ARG A CA 1
ATOM 3941 C C . ARG A 1 496 ? 12.771 7.854 12.810 1.00 56.25 496 ARG A C 1
ATOM 3943 O O . ARG A 1 496 ? 12.420 8.032 11.649 1.00 56.25 496 ARG A O 1
ATOM 3950 N N . PRO A 1 497 ? 14.016 7.437 13.115 1.00 67.31 497 PRO A N 1
ATOM 3951 C CA . PRO A 1 497 ? 14.989 7.017 12.099 1.00 67.31 497 PRO A CA 1
ATOM 3952 C C . PRO A 1 497 ? 14.487 5.816 11.282 1.00 67.31 497 PRO A C 1
ATOM 3954 O O . PRO A 1 497 ? 13.867 4.911 11.840 1.00 67.31 497 PRO A O 1
ATOM 3957 N N . LEU A 1 498 ? 14.806 5.742 9.987 1.00 71.19 498 LEU A N 1
ATOM 3958 C CA . LEU A 1 498 ? 14.308 4.676 9.105 1.00 71.19 498 LEU A CA 1
ATOM 3959 C C . LEU A 1 498 ? 14.855 3.300 9.498 1.00 71.19 498 LEU A C 1
ATOM 3961 O O . LEU A 1 498 ? 14.140 2.305 9.470 1.00 71.19 498 LEU A O 1
ATOM 3965 N N . SER A 1 499 ? 16.102 3.258 9.969 1.00 75.1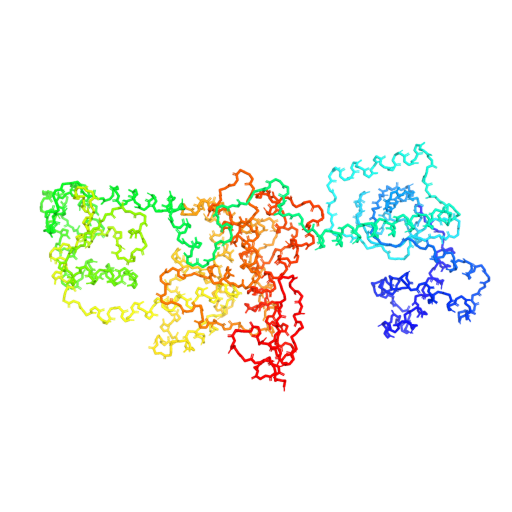2 499 SER A N 1
ATOM 3966 C CA . SER A 1 499 ? 16.702 2.058 10.571 1.00 75.12 499 SER A CA 1
ATOM 3967 C C . SER A 1 499 ? 15.908 1.509 11.768 1.00 75.12 499 SER A C 1
ATOM 3969 O O . SER A 1 499 ? 15.850 0.292 11.963 1.00 75.12 499 SER A O 1
ATOM 3971 N N . GLN A 1 500 ? 15.263 2.380 12.553 1.00 77.94 500 GLN A N 1
ATOM 3972 C CA . GLN A 1 500 ? 14.374 1.963 13.635 1.00 77.94 500 GLN A CA 1
ATOM 3973 C C . GLN A 1 500 ? 13.089 1.345 13.069 1.00 77.94 500 GLN A C 1
ATOM 3975 O O . GLN A 1 500 ? 12.698 0.273 13.520 1.00 77.94 500 GLN A O 1
ATOM 3980 N N . TYR A 1 501 ? 12.483 1.963 12.050 1.00 78.50 501 TYR A N 1
ATOM 3981 C CA . TYR A 1 501 ? 11.295 1.419 11.385 1.00 78.50 501 TYR A CA 1
ATOM 3982 C C . TYR A 1 501 ? 11.559 0.048 10.747 1.00 78.50 501 TYR A C 1
ATOM 3984 O O . TYR A 1 501 ? 10.780 -0.873 10.953 1.00 78.50 501 TYR A O 1
ATOM 3992 N N . LEU A 1 502 ? 12.689 -0.136 10.053 1.00 84.94 502 LEU A N 1
ATOM 3993 C CA . LEU A 1 502 ? 13.078 -1.440 9.496 1.00 84.94 502 LEU A CA 1
ATOM 3994 C C . LEU A 1 502 ? 13.223 -2.515 10.583 1.00 84.94 502 LEU A C 1
ATOM 3996 O O . LEU A 1 502 ? 12.829 -3.661 10.384 1.00 84.94 502 LEU A O 1
ATOM 4000 N N . THR A 1 503 ? 13.755 -2.145 11.750 1.00 85.31 503 THR A N 1
ATOM 4001 C CA . THR A 1 503 ? 13.876 -3.064 12.892 1.00 85.31 503 THR A CA 1
ATOM 4002 C C . THR A 1 503 ? 12.503 -3.425 13.472 1.00 85.31 503 THR A C 1
ATOM 4004 O O . THR A 1 503 ? 12.254 -4.591 13.763 1.00 85.31 503 THR A O 1
ATOM 4007 N N . GLU A 1 504 ? 11.602 -2.446 13.609 1.00 82.12 504 GLU A N 1
ATOM 4008 C CA . GLU A 1 504 ? 10.206 -2.663 14.021 1.00 82.12 504 GLU A CA 1
ATOM 4009 C C . GLU A 1 504 ? 9.469 -3.567 13.016 1.00 82.12 504 GLU A C 1
ATOM 4011 O O . GLU A 1 504 ? 8.768 -4.493 13.423 1.00 82.12 504 GLU A O 1
ATOM 4016 N N . LEU A 1 505 ? 9.688 -3.352 11.714 1.00 85.19 505 LEU A N 1
ATOM 4017 C CA . LEU A 1 505 ? 9.100 -4.144 10.638 1.00 85.19 505 LEU A CA 1
ATOM 4018 C C . LEU A 1 505 ? 9.554 -5.612 10.699 1.00 85.19 505 LEU A C 1
ATOM 4020 O O . LEU A 1 505 ? 8.728 -6.518 10.636 1.00 85.19 505 LEU A O 1
ATOM 4024 N N . LEU A 1 506 ? 10.850 -5.865 10.896 1.00 90.00 506 LEU A N 1
ATOM 4025 C CA . LEU A 1 506 ? 11.357 -7.228 11.086 1.00 90.00 506 LEU A CA 1
ATOM 4026 C C . LEU A 1 506 ? 10.777 -7.901 12.335 1.00 90.00 506 LEU A C 1
ATOM 4028 O O . LEU A 1 506 ? 10.498 -9.099 12.315 1.00 90.00 506 LEU A O 1
ATOM 4032 N N . GLU A 1 507 ? 10.576 -7.145 13.414 1.00 86.56 507 GLU A N 1
ATOM 4033 C CA . GLU A 1 507 ? 10.008 -7.672 14.655 1.00 86.56 507 GLU A CA 1
ATOM 4034 C C . GLU A 1 507 ? 8.536 -8.084 14.489 1.00 86.56 507 GLU A C 1
ATOM 4036 O O . GLU A 1 507 ? 8.149 -9.137 14.996 1.00 86.56 507 GLU A O 1
ATOM 4041 N N . VAL A 1 508 ? 7.720 -7.314 13.756 1.00 82.00 508 VAL A N 1
ATOM 4042 C CA . VAL A 1 508 ? 6.320 -7.701 13.479 1.00 82.00 508 VAL A CA 1
ATOM 4043 C C . VAL A 1 508 ? 6.221 -8.862 12.484 1.00 82.00 508 VAL A C 1
ATOM 4045 O O . VAL A 1 508 ? 5.324 -9.695 12.602 1.00 82.00 508 VAL A O 1
ATOM 4048 N N . GLN A 1 509 ? 7.174 -8.980 11.555 1.00 89.94 509 GLN A N 1
ATOM 4049 C CA . GLN A 1 509 ? 7.212 -10.060 10.565 1.00 89.94 509 GLN A CA 1
ATOM 4050 C C . GLN A 1 509 ? 7.756 -11.392 11.108 1.00 89.94 509 GLN A C 1
ATOM 4052 O O . GLN A 1 509 ? 7.570 -12.420 10.460 1.00 89.94 509 GLN A O 1
ATOM 4057 N N . LYS A 1 510 ? 8.438 -11.409 12.262 1.00 88.56 510 LYS A N 1
ATOM 4058 C CA . LYS A 1 510 ? 9.274 -12.543 12.716 1.00 88.56 510 LYS A CA 1
ATOM 4059 C C . LYS A 1 510 ? 8.561 -13.901 12.785 1.00 88.56 510 LYS A C 1
ATOM 4061 O O . LYS A 1 510 ? 9.192 -14.933 12.565 1.00 88.56 510 LYS A O 1
ATOM 4066 N N . ASP A 1 511 ? 7.263 -13.895 13.091 1.00 87.25 511 ASP A N 1
ATOM 4067 C CA . ASP A 1 511 ? 6.441 -15.100 13.257 1.00 87.25 511 ASP A CA 1
ATOM 4068 C C . ASP A 1 511 ? 5.598 -15.414 12.003 1.00 87.25 511 ASP A C 1
ATOM 4070 O O . ASP A 1 511 ? 4.862 -16.403 11.971 1.00 87.25 511 ASP A O 1
ATOM 4074 N N . LEU A 1 512 ? 5.713 -14.596 10.949 1.00 88.62 512 LEU A N 1
ATOM 4075 C CA . LEU A 1 512 ? 4.993 -14.739 9.687 1.00 88.62 512 LEU A CA 1
ATOM 4076 C C . LEU A 1 512 ? 5.921 -15.264 8.591 1.00 88.62 512 LEU A C 1
ATOM 4078 O O . LEU A 1 512 ? 6.958 -14.677 8.282 1.00 88.62 512 LEU A O 1
ATOM 4082 N N . ALA A 1 513 ? 5.517 -16.354 7.936 1.00 93.44 513 ALA A N 1
ATOM 4083 C CA . ALA A 1 513 ? 6.219 -16.836 6.752 1.00 93.44 513 ALA A CA 1
ATOM 4084 C C . ALA A 1 513 ? 6.113 -15.807 5.609 1.00 93.44 513 ALA A C 1
ATOM 4086 O O . ALA A 1 513 ? 5.028 -15.256 5.403 1.00 93.44 513 ALA A O 1
ATOM 4087 N N . PRO A 1 514 ? 7.183 -15.578 4.825 1.00 95.12 514 PRO A N 1
ATOM 4088 C CA . PRO A 1 514 ? 7.141 -14.634 3.717 1.00 95.12 514 PRO A CA 1
ATOM 4089 C C . PRO A 1 514 ? 6.140 -15.087 2.662 1.00 95.12 514 PRO A C 1
ATOM 4091 O O . PRO A 1 514 ? 6.126 -16.257 2.263 1.00 95.12 514 PRO A O 1
ATOM 4094 N N . ARG A 1 515 ? 5.304 -14.162 2.183 1.00 94.38 515 ARG A N 1
ATOM 4095 C CA . ARG A 1 515 ? 4.359 -14.477 1.113 1.00 94.38 515 ARG A CA 1
ATOM 4096 C C . ARG A 1 515 ? 5.111 -14.855 -0.167 1.00 94.38 515 ARG A C 1
ATOM 4098 O O . ARG A 1 515 ? 5.930 -14.055 -0.632 1.00 94.38 515 ARG A O 1
ATOM 4105 N N . PRO A 1 516 ? 4.820 -16.013 -0.785 1.00 95.44 516 PRO A N 1
ATOM 4106 C CA . PRO A 1 516 ? 5.366 -16.340 -2.095 1.00 95.44 516 PRO A CA 1
ATOM 4107 C C . PRO A 1 516 ? 4.754 -15.437 -3.176 1.00 95.44 516 PRO A C 1
ATOM 4109 O O . PRO A 1 516 ? 3.557 -15.150 -3.149 1.00 95.44 516 PRO A O 1
ATOM 4112 N N . ILE A 1 517 ? 5.568 -15.041 -4.150 1.00 95.31 517 ILE A N 1
ATOM 4113 C CA . ILE A 1 517 ? 5.174 -14.392 -5.396 1.00 95.31 517 ILE A CA 1
ATOM 4114 C C . ILE A 1 517 ? 4.149 -15.294 -6.102 1.00 95.31 517 ILE A C 1
ATOM 4116 O O . ILE A 1 517 ? 4.471 -16.431 -6.488 1.00 95.31 517 ILE A O 1
ATOM 4120 N N . PRO A 1 518 ? 2.903 -14.819 -6.273 1.00 90.44 518 PRO A N 1
ATOM 4121 C CA . PRO A 1 518 ? 1.911 -15.499 -7.088 1.00 90.44 518 PRO A CA 1
ATOM 4122 C C . PRO A 1 518 ? 2.397 -15.619 -8.534 1.00 90.44 518 PRO A C 1
ATOM 4124 O O . PRO A 1 518 ? 2.856 -14.640 -9.110 1.00 90.44 518 PRO A O 1
ATOM 4127 N N . GLU A 1 519 ? 2.211 -16.780 -9.164 1.00 85.75 519 GLU A N 1
ATOM 4128 C CA . GLU A 1 519 ? 2.579 -16.978 -10.579 1.00 85.75 519 GLU A CA 1
ATOM 4129 C C . GLU A 1 519 ? 1.893 -15.970 -11.515 1.00 85.75 519 GLU A C 1
ATOM 4131 O O . GLU A 1 519 ? 2.450 -15.608 -12.539 1.00 85.75 519 GLU A O 1
ATOM 4136 N N . ALA A 1 520 ? 0.716 -15.457 -11.139 1.00 83.62 520 ALA A N 1
ATOM 4137 C CA . ALA A 1 520 ? 0.006 -14.421 -11.889 1.00 83.62 520 ALA A CA 1
ATOM 4138 C C . ALA A 1 520 ? 0.717 -13.052 -11.910 1.00 83.62 520 ALA A C 1
ATOM 4140 O O . ALA A 1 520 ? 0.314 -12.187 -12.683 1.00 83.62 520 ALA A O 1
ATOM 4141 N N . MET A 1 521 ? 1.725 -12.838 -11.054 1.00 88.62 521 MET A N 1
ATOM 4142 C CA . MET A 1 521 ? 2.596 -11.659 -11.116 1.00 88.62 521 MET A CA 1
ATOM 4143 C C . MET A 1 521 ? 3.780 -11.847 -12.067 1.00 88.62 521 MET A C 1
ATOM 4145 O O . MET A 1 521 ? 4.488 -10.890 -12.342 1.00 88.62 521 MET A O 1
ATOM 4149 N N . LEU A 1 522 ? 4.019 -13.069 -12.544 1.00 84.19 522 LEU A N 1
ATOM 4150 C CA . LEU A 1 522 ? 5.076 -13.359 -13.501 1.00 84.19 522 LEU A CA 1
ATOM 4151 C C . LEU A 1 522 ? 4.446 -13.292 -14.886 1.00 84.19 522 LEU A C 1
ATOM 4153 O O . LEU A 1 522 ? 3.694 -14.184 -15.284 1.00 84.19 522 LEU A O 1
ATOM 4157 N N . SER A 1 523 ? 4.699 -12.198 -15.594 1.00 73.75 523 SER A N 1
ATOM 4158 C CA . SER A 1 523 ? 4.101 -11.950 -16.898 1.00 73.75 523 SER A CA 1
ATOM 4159 C C . SER A 1 523 ? 5.170 -11.552 -17.901 1.00 73.75 523 SER A C 1
ATOM 4161 O O . SER A 1 523 ? 5.942 -10.630 -17.667 1.00 73.75 523 SER A O 1
ATOM 4163 N N . ASP A 1 524 ? 5.161 -12.204 -19.064 1.00 69.50 524 ASP A N 1
ATOM 4164 C CA . ASP A 1 524 ? 5.943 -11.756 -20.221 1.00 69.50 524 ASP A CA 1
ATOM 4165 C C . ASP A 1 524 ? 5.295 -10.528 -20.908 1.00 69.50 524 ASP A C 1
ATOM 4167 O O . ASP A 1 524 ? 5.800 -10.053 -21.927 1.00 69.50 524 ASP A O 1
ATOM 4171 N N . ASP A 1 525 ? 4.162 -10.033 -20.389 1.00 69.00 525 ASP A N 1
ATOM 4172 C CA . ASP A 1 525 ? 3.517 -8.807 -20.859 1.00 69.00 525 ASP A CA 1
ATOM 4173 C C . ASP A 1 525 ? 4.404 -7.591 -20.530 1.00 69.00 525 ASP A C 1
ATOM 4175 O O . ASP A 1 525 ? 4.627 -7.309 -19.350 1.00 69.00 525 ASP A O 1
ATOM 4179 N N . PRO A 1 526 ? 4.904 -6.852 -21.538 1.00 59.06 526 PRO A N 1
ATOM 4180 C CA . PRO A 1 526 ? 5.738 -5.673 -21.317 1.00 59.06 526 PRO A CA 1
ATOM 4181 C C . PRO A 1 526 ? 5.021 -4.540 -20.565 1.00 59.06 526 PRO A C 1
ATOM 4183 O O . PRO A 1 526 ? 5.701 -3.667 -20.031 1.00 59.06 526 PRO A O 1
ATOM 4186 N N . ASP A 1 527 ? 3.685 -4.561 -20.493 1.00 58.69 527 ASP A N 1
ATOM 4187 C CA . ASP A 1 527 ? 2.881 -3.581 -19.753 1.00 58.69 527 ASP A CA 1
ATOM 4188 C C . ASP A 1 527 ? 2.529 -4.050 -18.325 1.00 58.69 527 ASP A C 1
ATOM 4190 O O . ASP A 1 527 ? 1.793 -3.372 -17.592 1.00 58.69 527 ASP A O 1
ATOM 4194 N N . PHE A 1 528 ? 3.020 -5.220 -17.899 1.00 73.00 528 PHE A N 1
ATOM 4195 C CA . PHE A 1 528 ? 2.820 -5.688 -16.534 1.00 73.00 528 PHE A CA 1
ATOM 4196 C C . PHE A 1 528 ? 3.575 -4.807 -15.529 1.00 73.00 528 PHE A C 1
ATOM 4198 O O . PHE A 1 528 ? 4.743 -4.468 -15.703 1.00 73.00 528 PHE A O 1
ATOM 4205 N N . SER A 1 529 ? 2.901 -4.474 -14.431 1.00 77.94 529 SER A N 1
ATOM 4206 C CA . SER A 1 529 ? 3.504 -3.857 -13.252 1.00 77.94 529 SER A CA 1
ATOM 4207 C C . SER A 1 529 ? 2.789 -4.351 -11.998 1.00 77.94 529 SER A C 1
ATOM 4209 O O . SER A 1 529 ? 1.611 -4.730 -12.056 1.00 77.94 529 SER A O 1
ATOM 4211 N N . TYR A 1 530 ? 3.473 -4.307 -10.850 1.00 84.56 530 TYR A N 1
ATOM 4212 C CA . TYR A 1 530 ? 2.848 -4.601 -9.558 1.00 84.56 530 TYR A CA 1
ATOM 4213 C C . TYR A 1 530 ? 1.591 -3.743 -9.340 1.00 84.56 530 TYR A C 1
ATOM 4215 O O . TYR A 1 530 ? 0.541 -4.265 -8.971 1.00 84.56 530 TYR A O 1
ATOM 4223 N N . THR A 1 531 ? 1.653 -2.450 -9.672 1.00 82.19 531 THR A N 1
ATOM 4224 C CA . THR A 1 531 ? 0.519 -1.521 -9.573 1.00 82.19 531 THR A CA 1
ATOM 4225 C C . THR A 1 531 ? -0.677 -1.976 -10.408 1.00 82.19 531 THR A C 1
ATOM 4227 O O . THR A 1 531 ? -1.802 -1.977 -9.912 1.00 82.19 531 THR A O 1
ATOM 4230 N N . ASN A 1 532 ? -0.457 -2.427 -11.648 1.00 82.12 532 ASN A N 1
ATOM 4231 C CA . ASN A 1 532 ? -1.531 -2.939 -12.505 1.00 82.12 532 ASN A CA 1
ATOM 4232 C C . ASN A 1 532 ? -2.162 -4.208 -11.914 1.00 82.12 532 ASN A C 1
ATOM 4234 O O . ASN A 1 532 ? -3.387 -4.352 -11.917 1.00 82.12 532 ASN A O 1
ATOM 4238 N N . TRP A 1 533 ? -1.341 -5.107 -11.362 1.00 88.56 533 TRP A N 1
ATOM 4239 C CA . TRP A 1 533 ? -1.822 -6.297 -10.658 1.00 88.56 533 TRP A CA 1
ATOM 4240 C C . TRP A 1 533 ? -2.620 -5.943 -9.392 1.00 88.56 533 TRP A C 1
ATOM 4242 O O . TRP A 1 533 ? -3.673 -6.536 -9.138 1.00 88.56 533 TRP A O 1
ATOM 4252 N N . ALA A 1 534 ? -2.159 -4.959 -8.618 1.00 90.25 534 ALA A N 1
ATOM 4253 C CA . ALA A 1 534 ? -2.813 -4.495 -7.400 1.00 90.25 534 ALA A CA 1
ATOM 4254 C C . ALA A 1 534 ? -4.154 -3.808 -7.710 1.00 90.25 534 ALA A C 1
ATOM 4256 O O . ALA A 1 534 ? -5.168 -4.141 -7.099 1.00 90.25 534 ALA A O 1
ATOM 4257 N N . CYS A 1 535 ? -4.212 -2.940 -8.727 1.00 88.44 535 CYS A N 1
ATOM 4258 C CA . CYS A 1 535 ? -5.458 -2.337 -9.217 1.00 88.44 535 CYS A CA 1
ATOM 4259 C C . CYS A 1 535 ? -6.483 -3.378 -9.688 1.00 88.44 535 CYS A C 1
ATOM 4261 O O . CYS 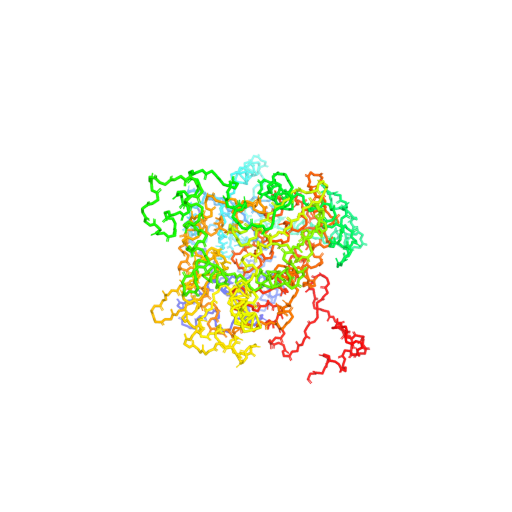A 1 535 ? -7.684 -3.127 -9.613 1.00 88.44 535 CYS A O 1
ATOM 4263 N N . ALA A 1 536 ? -6.029 -4.534 -10.178 1.00 87.75 536 ALA A N 1
ATOM 4264 C CA . ALA A 1 536 ? -6.904 -5.614 -10.618 1.00 87.75 536 ALA A CA 1
ATOM 4265 C C . ALA A 1 536 ? -7.500 -6.436 -9.458 1.00 87.75 536 ALA A C 1
ATOM 4267 O O . ALA A 1 536 ? -8.400 -7.246 -9.697 1.00 87.75 536 ALA A O 1
ATOM 4268 N N . GLN A 1 537 ? -7.045 -6.246 -8.211 1.00 89.25 537 GLN A N 1
ATOM 4269 C CA . GLN A 1 537 ? -7.641 -6.932 -7.063 1.00 89.25 537 GLN A CA 1
ATOM 4270 C C . GLN A 1 537 ? -9.086 -6.457 -6.838 1.00 89.25 537 GLN A C 1
ATOM 4272 O O . GLN A 1 537 ? -9.365 -5.274 -7.020 1.00 89.25 537 GLN A O 1
ATOM 4277 N N . PRO A 1 538 ? -10.027 -7.326 -6.414 1.00 87.94 538 PRO A N 1
ATOM 4278 C CA . PRO A 1 538 ? -11.459 -7.000 -6.415 1.00 87.94 538 PRO A CA 1
ATOM 4279 C C . PRO A 1 538 ? -11.841 -5.708 -5.672 1.00 87.94 538 PRO A C 1
ATOM 4281 O O . PRO A 1 538 ? -12.604 -4.898 -6.204 1.00 87.94 538 PRO A O 1
ATOM 4284 N N . GLY A 1 539 ? -11.294 -5.491 -4.469 1.00 87.69 539 GLY A N 1
ATOM 4285 C CA . GLY A 1 539 ? -11.535 -4.274 -3.685 1.00 87.69 539 GLY A CA 1
ATOM 4286 C C . GLY A 1 539 ? -10.942 -3.026 -4.347 1.00 87.69 539 GLY A C 1
ATOM 4287 O O . GLY A 1 539 ? -11.631 -2.019 -4.498 1.00 87.69 539 GLY A O 1
ATOM 4288 N N . ALA A 1 540 ? -9.705 -3.124 -4.842 1.00 91.62 540 ALA A N 1
ATOM 4289 C CA . ALA A 1 540 ? -9.020 -2.046 -5.556 1.00 91.62 540 ALA A CA 1
ATOM 4290 C C . ALA A 1 540 ? -9.726 -1.671 -6.868 1.00 91.62 540 ALA A C 1
ATOM 4292 O O . ALA A 1 540 ? -9.947 -0.494 -7.138 1.00 91.62 540 ALA A O 1
ATOM 4293 N N . ALA A 1 541 ? -10.155 -2.660 -7.652 1.00 90.88 541 ALA A N 1
ATOM 4294 C CA . ALA A 1 541 ? -10.902 -2.457 -8.888 1.00 90.88 541 ALA A CA 1
ATOM 4295 C C . ALA A 1 541 ? -12.258 -1.787 -8.625 1.00 90.88 541 ALA A C 1
ATOM 4297 O O . ALA A 1 541 ? -12.698 -0.937 -9.397 1.00 90.88 541 ALA A O 1
ATOM 4298 N N . THR A 1 542 ? -12.918 -2.148 -7.521 1.00 89.12 542 THR A N 1
ATOM 4299 C CA . THR A 1 542 ? -14.179 -1.524 -7.099 1.00 89.12 542 THR A CA 1
ATOM 4300 C C . THR A 1 542 ? -13.968 -0.067 -6.705 1.00 89.12 542 THR A C 1
ATOM 4302 O O . THR A 1 542 ? -14.726 0.800 -7.143 1.00 89.12 542 THR A O 1
ATOM 4305 N N . PHE A 1 543 ? -12.904 0.225 -5.954 1.00 91.31 543 PHE A N 1
ATOM 4306 C CA . PHE A 1 543 ? -12.541 1.596 -5.612 1.00 91.31 543 PHE A CA 1
ATOM 4307 C C . PHE A 1 543 ? -12.148 2.424 -6.845 1.00 91.31 543 PHE A C 1
ATOM 4309 O O . PHE A 1 543 ? -12.609 3.552 -6.994 1.00 91.31 543 PHE A O 1
ATOM 4316 N N . LEU A 1 544 ? -11.407 1.843 -7.790 1.00 92.25 544 LEU A N 1
ATOM 4317 C CA . LEU A 1 544 ? -11.062 2.492 -9.054 1.00 92.25 544 LEU A CA 1
ATOM 4318 C C . LEU A 1 544 ? -12.307 2.871 -9.872 1.00 92.25 544 LEU A C 1
ATOM 4320 O O . LEU A 1 544 ? -12.413 4.012 -10.318 1.00 92.25 544 LEU A O 1
ATOM 4324 N N . ARG A 1 545 ? -13.273 1.953 -10.034 1.00 90.62 545 ARG A N 1
ATOM 4325 C CA . ARG A 1 545 ? -14.539 2.252 -10.735 1.00 90.62 545 ARG A CA 1
ATOM 4326 C C . ARG A 1 545 ? -15.281 3.409 -10.078 1.00 90.62 545 ARG A C 1
ATOM 4328 O O . ARG A 1 545 ? -15.800 4.283 -10.764 1.00 90.62 545 ARG A O 1
ATOM 4335 N N . PHE A 1 546 ? -15.306 3.421 -8.750 1.00 88.94 546 PHE A N 1
ATOM 4336 C CA . PHE A 1 546 ? -15.922 4.500 -7.997 1.00 88.94 546 PHE A CA 1
ATOM 4337 C C . PHE A 1 546 ? -15.224 5.843 -8.230 1.00 88.94 546 PHE A C 1
ATOM 4339 O O . PHE A 1 546 ? -15.913 6.842 -8.414 1.00 88.94 546 PHE A O 1
ATOM 4346 N N . LEU A 1 547 ? -13.891 5.879 -8.299 1.00 91.19 547 LEU A N 1
ATOM 4347 C CA . LEU A 1 547 ? -13.147 7.094 -8.645 1.00 91.19 547 LEU A CA 1
ATOM 4348 C C . LEU A 1 547 ? -13.438 7.566 -10.076 1.00 91.19 547 LEU A C 1
ATOM 4350 O O . LEU A 1 547 ? -13.641 8.761 -10.282 1.00 91.19 547 LEU A O 1
ATOM 4354 N N . ASP A 1 548 ? -13.514 6.650 -11.048 1.00 92.19 548 ASP A N 1
ATOM 4355 C CA . ASP A 1 548 ? -13.889 6.991 -12.428 1.00 92.19 548 ASP A CA 1
ATOM 4356 C C . ASP A 1 548 ? -15.304 7.600 -12.494 1.00 92.19 548 ASP A C 1
ATOM 4358 O O . ASP A 1 548 ? -15.574 8.486 -13.306 1.00 92.19 548 ASP A O 1
ATOM 4362 N N . GLU A 1 549 ? -16.220 7.152 -11.631 1.00 90.88 549 GLU A N 1
ATOM 4363 C CA . GLU A 1 549 ? -17.587 7.678 -11.523 1.00 90.88 549 GLU A CA 1
ATOM 4364 C C . GLU A 1 549 ? -17.685 9.012 -10.766 1.00 90.88 549 GLU A C 1
ATOM 4366 O O . GLU A 1 549 ? -18.691 9.708 -10.900 1.00 90.88 549 GLU A O 1
ATOM 4371 N N . HIS A 1 550 ? -16.655 9.396 -10.013 1.00 88.75 550 HIS A N 1
ATOM 4372 C CA . HIS A 1 550 ? -16.688 10.530 -9.087 1.00 88.75 550 HIS A CA 1
ATOM 4373 C C . HIS A 1 550 ? -15.465 11.439 -9.245 1.00 88.75 550 HIS A C 1
ATOM 4375 O O . HIS A 1 550 ? -14.772 11.764 -8.283 1.00 88.75 550 HIS A O 1
ATOM 4381 N N . VAL A 1 551 ? -15.210 11.901 -10.465 1.00 90.38 551 VAL A N 1
ATOM 4382 C CA . VAL A 1 551 ? -14.090 12.802 -10.753 1.00 90.38 551 VAL A CA 1
ATOM 4383 C C . VAL A 1 551 ? -14.407 14.210 -10.218 1.00 90.38 551 VAL A C 1
ATOM 4385 O O . VAL A 1 551 ? -15.485 14.733 -10.504 1.00 90.38 551 VAL A O 1
ATOM 4388 N N . PRO A 1 552 ? -13.525 14.857 -9.432 1.00 90.19 552 PRO A N 1
ATOM 4389 C CA . PRO A 1 552 ? -13.706 16.252 -9.021 1.00 90.19 552 PRO A CA 1
ATOM 4390 C C . PRO A 1 552 ? -13.801 17.199 -10.226 1.00 90.19 552 PRO A C 1
ATOM 4392 O O . PRO A 1 552 ? -13.118 16.986 -11.222 1.00 90.19 552 PRO A O 1
ATOM 4395 N N . GLN A 1 553 ? -14.581 18.285 -10.130 1.00 86.62 553 GLN A N 1
ATOM 4396 C CA . GLN A 1 553 ? -14.848 19.157 -11.294 1.00 86.62 553 GLN A CA 1
ATOM 4397 C C . GLN A 1 553 ? -13.602 19.732 -11.987 1.00 86.62 553 GLN A C 1
ATOM 4399 O O . GLN A 1 553 ? -13.622 19.938 -13.198 1.00 86.62 553 GLN A O 1
ATOM 4404 N N . ASP A 1 554 ? -12.535 19.990 -11.230 1.00 84.88 554 ASP A N 1
ATOM 4405 C CA . ASP A 1 554 ? -11.284 20.555 -11.751 1.00 84.88 554 ASP A CA 1
ATOM 4406 C C . ASP A 1 554 ? -10.220 19.483 -12.062 1.00 84.88 554 ASP A C 1
ATOM 4408 O O . ASP A 1 554 ? -9.092 19.816 -12.436 1.00 84.88 554 ASP A O 1
ATOM 4412 N N . ALA A 1 555 ? -10.545 18.200 -11.879 1.00 84.44 555 ALA A N 1
ATOM 4413 C CA . ALA A 1 555 ? -9.640 17.088 -12.138 1.00 84.44 555 ALA A CA 1
ATOM 4414 C C . ALA A 1 555 ? -9.780 16.562 -13.575 1.00 84.44 555 ALA A C 1
ATOM 4416 O O . ALA A 1 555 ? -10.806 16.721 -14.229 1.00 84.44 555 ALA A O 1
ATOM 4417 N N . ASP A 1 556 ? -8.719 15.927 -14.073 1.00 85.31 556 ASP A N 1
ATOM 4418 C CA . ASP A 1 556 ? -8.705 15.334 -15.408 1.00 85.31 556 ASP A CA 1
ATOM 4419 C C . ASP A 1 556 ? -9.303 13.918 -15.383 1.00 85.31 556 ASP A C 1
ATOM 4421 O O . ASP A 1 556 ? -8.791 13.021 -14.707 1.00 85.31 556 ASP A O 1
ATOM 4425 N N . ASP A 1 557 ? -10.363 13.733 -16.170 1.00 87.12 557 ASP A N 1
ATOM 4426 C CA . ASP A 1 557 ? -11.149 12.502 -16.312 1.00 87.12 557 ASP A CA 1
ATOM 4427 C C . ASP A 1 557 ? -10.356 11.238 -16.674 1.00 87.12 557 ASP A C 1
ATOM 4429 O O . ASP A 1 557 ? -10.854 10.132 -16.462 1.00 87.12 557 ASP A O 1
ATOM 4433 N N . TYR A 1 558 ? -9.168 11.375 -17.264 1.00 83.25 558 TYR A N 1
ATOM 4434 C CA . TYR A 1 558 ? -8.342 10.253 -17.704 1.00 83.25 558 TYR A CA 1
ATOM 4435 C C . TYR A 1 558 ? -7.169 9.984 -16.765 1.00 83.25 558 TYR A C 1
ATOM 4437 O O . TYR A 1 558 ? -6.597 8.904 -16.813 1.00 83.25 558 TYR A O 1
ATOM 4445 N N . THR A 1 559 ? -6.775 10.944 -15.928 1.00 79.62 559 THR A N 1
ATOM 4446 C CA . THR A 1 559 ? -5.584 10.809 -15.071 1.00 79.62 559 THR A CA 1
ATOM 4447 C C . THR A 1 559 ? -5.919 10.666 -13.590 1.00 79.62 559 THR A C 1
ATOM 4449 O O . THR A 1 559 ? -5.125 10.107 -12.831 1.00 79.62 559 THR A O 1
ATOM 4452 N N . PHE A 1 560 ? -7.077 11.182 -13.169 1.00 85.94 560 PHE A N 1
ATOM 4453 C CA . PHE A 1 560 ? -7.417 11.341 -11.761 1.00 85.94 560 PHE A CA 1
ATOM 4454 C C . PHE A 1 560 ? -7.428 10.008 -11.012 1.00 85.94 560 PHE A C 1
ATOM 4456 O O . PHE A 1 560 ? -6.686 9.848 -10.042 1.00 85.94 560 PHE A O 1
ATOM 4463 N N . ALA A 1 561 ? -8.235 9.054 -11.482 1.00 89.12 561 ALA A N 1
ATOM 4464 C CA . ALA A 1 561 ? -8.437 7.784 -10.798 1.00 89.12 561 ALA A CA 1
ATOM 4465 C C . ALA A 1 561 ? -7.129 6.985 -10.693 1.00 89.12 561 ALA A C 1
ATOM 4467 O O . ALA A 1 561 ? -6.773 6.544 -9.605 1.00 89.12 561 ALA A O 1
ATOM 4468 N N . ASP A 1 562 ? -6.355 6.893 -11.778 1.00 83.25 562 ASP A N 1
ATOM 4469 C CA . ASP A 1 562 ? -5.076 6.171 -11.793 1.00 83.25 562 ASP A CA 1
ATOM 4470 C C . ASP A 1 562 ? -4.028 6.849 -10.890 1.00 83.25 562 ASP A C 1
ATOM 4472 O O . ASP A 1 562 ? -3.298 6.176 -10.161 1.00 83.25 562 ASP A O 1
ATOM 4476 N N . SER A 1 563 ? -3.988 8.188 -10.863 1.00 80.50 563 SER A N 1
ATOM 4477 C CA . SER A 1 563 ? -3.095 8.941 -9.972 1.00 80.50 563 SER A CA 1
ATOM 4478 C C . SER A 1 563 ? -3.438 8.744 -8.495 1.00 80.50 563 SER A C 1
ATOM 4480 O O . SER A 1 563 ? -2.534 8.683 -7.662 1.00 80.50 563 SER A O 1
ATOM 4482 N N . VAL A 1 564 ? -4.729 8.667 -8.162 1.00 86.94 564 VAL A N 1
ATOM 4483 C CA . VAL A 1 564 ? -5.189 8.361 -6.803 1.00 86.94 564 VAL A CA 1
ATOM 4484 C C . VAL A 1 564 ? -4.860 6.910 -6.460 1.00 86.94 564 VAL A C 1
ATOM 4486 O O . VAL A 1 564 ? -4.247 6.669 -5.425 1.00 86.94 564 VAL A O 1
ATOM 4489 N N . MET A 1 565 ? -5.181 5.954 -7.336 1.00 88.12 565 MET A N 1
ATOM 4490 C CA . MET A 1 565 ? -4.928 4.527 -7.109 1.00 88.12 565 MET A CA 1
ATOM 4491 C C . MET A 1 565 ? -3.452 4.206 -6.893 1.00 88.12 565 MET A C 1
ATOM 4493 O O . MET A 1 565 ? -3.136 3.424 -6.002 1.00 88.12 565 MET A O 1
ATOM 4497 N N . SER A 1 566 ? -2.551 4.824 -7.659 1.00 81.75 566 SER A N 1
ATOM 4498 C CA . SER A 1 566 ? -1.110 4.621 -7.489 1.00 81.75 566 SER A CA 1
ATOM 4499 C C . SER A 1 566 ? -0.638 4.997 -6.081 1.00 81.75 566 SER A C 1
ATOM 4501 O O . SER A 1 566 ? 0.156 4.266 -5.499 1.00 81.75 566 SER A O 1
ATOM 4503 N N . GLU A 1 567 ? -1.136 6.103 -5.517 1.00 82.00 567 GLU A N 1
ATOM 4504 C CA . GLU A 1 567 ? -0.798 6.490 -4.141 1.00 82.00 567 GLU A CA 1
ATOM 4505 C C . GLU A 1 567 ? -1.499 5.581 -3.125 1.00 82.00 567 GLU A C 1
ATOM 4507 O O . GLU A 1 567 ? -0.916 5.222 -2.112 1.00 82.00 567 GLU A O 1
ATOM 4512 N N . MET A 1 568 ? -2.741 5.168 -3.390 1.00 85.38 568 MET A N 1
ATOM 4513 C CA . MET A 1 568 ? -3.491 4.309 -2.471 1.00 85.38 568 MET A CA 1
ATOM 4514 C C . MET A 1 568 ? -2.903 2.906 -2.343 1.00 85.38 568 MET A C 1
ATOM 4516 O O . MET A 1 568 ? -2.871 2.369 -1.240 1.00 85.38 568 MET A O 1
ATOM 4520 N N . ILE A 1 569 ? -2.413 2.326 -3.442 1.00 85.81 569 ILE A N 1
ATOM 4521 C CA . ILE A 1 569 ? -1.689 1.049 -3.418 1.00 85.81 569 ILE A CA 1
ATOM 4522 C C . ILE A 1 569 ? -0.444 1.190 -2.555 1.00 85.81 569 ILE A C 1
ATOM 4524 O O . ILE A 1 569 ? -0.223 0.368 -1.672 1.00 85.81 569 ILE A O 1
ATOM 4528 N N . TYR A 1 570 ? 0.305 2.271 -2.745 1.00 77.81 570 TYR A N 1
ATOM 4529 C CA . TYR A 1 570 ? 1.463 2.542 -1.915 1.00 77.81 570 TYR A CA 1
ATOM 4530 C C . TYR A 1 570 ? 1.079 2.689 -0.427 1.00 77.81 570 TYR A C 1
ATOM 4532 O O . TYR A 1 570 ? 1.660 2.052 0.447 1.00 77.81 570 TYR A O 1
ATOM 4540 N N . MET A 1 571 ? 0.049 3.483 -0.115 1.00 79.00 571 MET A N 1
ATOM 4541 C CA . MET A 1 571 ? -0.412 3.678 1.266 1.00 79.00 571 MET A CA 1
ATOM 4542 C C . MET A 1 571 ? -0.957 2.389 1.901 1.00 79.00 571 MET A C 1
ATOM 4544 O O . MET A 1 571 ? -0.981 2.287 3.126 1.00 79.00 571 MET A O 1
ATOM 4548 N N . SER A 1 572 ? -1.369 1.402 1.095 1.00 79.56 572 SER A N 1
ATOM 4549 C CA . SER A 1 572 ? -1.806 0.087 1.580 1.00 79.56 572 SER A CA 1
ATOM 4550 C C . SER A 1 572 ? -0.655 -0.802 2.061 1.00 79.56 572 SER A C 1
ATOM 4552 O O . SER A 1 572 ? -0.880 -1.707 2.866 1.00 79.56 572 SER A O 1
ATOM 4554 N N . HIS A 1 573 ? 0.580 -0.535 1.620 1.00 74.56 573 HIS A N 1
ATOM 4555 C CA . HIS A 1 573 ? 1.735 -1.361 1.957 1.00 74.56 573 HIS A CA 1
ATOM 4556 C C . HIS A 1 573 ? 2.151 -1.238 3.428 1.00 74.56 573 HIS A C 1
ATOM 4558 O O . HIS A 1 573 ? 2.416 -2.262 4.056 1.00 74.56 573 HIS A O 1
ATOM 4564 N N . GLY A 1 574 ? 2.152 -0.046 4.032 1.00 64.25 574 GLY A N 1
ATOM 4565 C CA . GLY A 1 574 ? 2.408 0.067 5.474 1.00 64.25 574 GLY A CA 1
ATOM 4566 C C . GLY A 1 574 ? 2.562 1.485 6.018 1.00 64.25 574 GLY A C 1
ATOM 4567 O O . GLY A 1 574 ? 2.968 2.400 5.309 1.00 64.25 574 GLY A O 1
ATOM 4568 N N . GLY A 1 575 ? 2.252 1.652 7.309 1.00 55.88 575 GLY A N 1
ATOM 4569 C CA . GLY A 1 575 ? 2.545 2.861 8.090 1.00 55.88 575 GLY A CA 1
ATOM 4570 C C . GLY A 1 575 ? 1.518 4.001 8.041 1.00 55.88 575 GLY A C 1
ATOM 4571 O O . GLY A 1 575 ? 1.690 4.966 8.788 1.00 55.88 575 GLY A O 1
ATOM 4572 N N . TYR A 1 576 ? 0.458 3.904 7.226 1.00 65.12 576 TYR A N 1
ATOM 4573 C CA . TYR A 1 576 ? -0.565 4.954 7.106 1.00 65.12 576 TYR A CA 1
ATOM 4574 C C . TYR A 1 576 ? -1.822 4.661 7.918 1.00 65.12 576 TYR A C 1
ATOM 4576 O O . TYR A 1 576 ? -2.479 3.637 7.735 1.00 65.12 576 TYR A O 1
ATOM 4584 N N . GLY A 1 577 ? -2.199 5.612 8.770 1.00 64.25 577 GLY A N 1
ATOM 4585 C CA . GLY A 1 577 ? -3.512 5.628 9.404 1.00 64.25 577 GLY A CA 1
ATOM 4586 C C . GLY A 1 577 ? -4.617 6.018 8.417 1.00 64.25 577 GLY A C 1
ATOM 4587 O O . GLY A 1 577 ? -4.389 6.735 7.438 1.00 64.25 577 GLY A O 1
ATOM 4588 N N . MET A 1 578 ? -5.850 5.575 8.684 1.00 75.00 578 MET A N 1
ATOM 4589 C CA . MET A 1 578 ? -7.016 5.928 7.859 1.00 75.00 578 MET A CA 1
ATOM 4590 C C . MET A 1 578 ? -7.261 7.448 7.825 1.00 75.00 578 MET A C 1
ATOM 4592 O O . MET A 1 578 ? -7.745 7.981 6.832 1.00 75.00 578 MET A O 1
ATOM 4596 N N . ASP A 1 579 ? -6.872 8.176 8.870 1.00 68.25 579 ASP A N 1
ATOM 4597 C CA . ASP A 1 579 ? -6.892 9.639 8.906 1.00 68.25 579 ASP A CA 1
ATOM 4598 C C . ASP A 1 579 ? -6.001 10.262 7.817 1.00 68.25 579 ASP A C 1
ATOM 4600 O O . ASP A 1 579 ? -6.431 11.191 7.131 1.00 68.25 579 ASP A O 1
ATOM 4604 N N . GLN A 1 580 ? -4.808 9.707 7.589 1.00 73.00 580 GLN A N 1
ATOM 4605 C CA . GLN A 1 580 ? -3.888 10.166 6.546 1.00 73.00 580 GLN A CA 1
ATOM 4606 C C . GLN A 1 580 ? -4.422 9.836 5.147 1.00 73.00 580 GLN A C 1
ATOM 4608 O O . GLN A 1 580 ? -4.313 10.657 4.234 1.00 73.00 580 GLN A O 1
ATOM 4613 N N . VAL A 1 581 ? -5.048 8.664 4.982 1.00 79.19 581 VAL A N 1
ATOM 4614 C CA . VAL A 1 581 ? -5.730 8.268 3.736 1.00 79.19 581 VAL A CA 1
ATOM 4615 C C . VAL A 1 581 ? -6.856 9.251 3.407 1.00 79.19 581 VAL A C 1
ATOM 4617 O O . VAL A 1 581 ? -6.929 9.774 2.294 1.00 79.19 581 VAL A O 1
ATOM 4620 N N . LEU A 1 582 ? -7.705 9.573 4.385 1.00 80.06 582 LEU A N 1
ATOM 4621 C CA . LEU A 1 582 ? -8.785 10.543 4.208 1.00 80.06 582 LEU A CA 1
ATOM 4622 C C . LEU A 1 582 ? -8.251 11.955 3.933 1.00 80.06 582 LEU A C 1
ATOM 4624 O O . LEU A 1 582 ? -8.799 12.663 3.087 1.00 80.06 582 LEU A O 1
ATOM 4628 N N . GLN A 1 583 ? -7.167 12.366 4.597 1.00 77.88 583 GLN A N 1
ATOM 4629 C CA . GLN A 1 583 ? -6.527 13.659 4.355 1.00 77.88 583 GLN A CA 1
ATOM 4630 C C . GLN A 1 583 ? -5.963 13.761 2.931 1.00 77.88 583 GLN A C 1
ATOM 4632 O O . GLN A 1 583 ? -6.114 14.803 2.288 1.00 77.88 583 GLN A O 1
ATOM 4637 N N . PHE A 1 584 ? -5.355 12.688 2.415 1.00 81.62 584 PHE A N 1
ATOM 4638 C CA . PHE A 1 584 ? -4.908 12.617 1.026 1.00 81.62 584 PHE A CA 1
ATOM 4639 C C . PHE A 1 584 ? -6.068 12.802 0.047 1.00 81.62 584 PHE A C 1
ATOM 4641 O O . PHE A 1 584 ? -5.997 13.662 -0.835 1.00 81.62 584 PHE A O 1
ATOM 4648 N N . LEU A 1 585 ? -7.143 12.029 0.221 1.00 82.19 585 LEU A N 1
ATOM 4649 C CA . LEU A 1 585 ? -8.324 12.089 -0.638 1.00 82.19 585 LEU A CA 1
ATOM 4650 C C . LEU A 1 585 ? -8.962 13.485 -0.610 1.00 82.19 585 LEU A C 1
ATOM 4652 O O . LEU A 1 585 ? -9.221 14.066 -1.666 1.00 82.19 585 LEU A O 1
ATOM 4656 N N . ALA A 1 586 ? -9.100 14.081 0.577 1.00 80.88 586 ALA A N 1
ATOM 4657 C CA . ALA A 1 586 ? -9.575 15.453 0.731 1.00 80.88 586 ALA A CA 1
ATOM 4658 C C . ALA A 1 586 ? -8.668 16.459 -0.001 1.00 80.88 586 ALA A C 1
ATOM 4660 O O . ALA A 1 586 ? -9.162 17.349 -0.696 1.00 80.88 586 ALA A O 1
ATOM 4661 N N . GLY A 1 587 ? -7.343 16.288 0.083 1.00 78.31 587 GLY A N 1
ATOM 4662 C CA . GLY A 1 587 ? -6.359 17.094 -0.647 1.00 78.31 587 GLY A CA 1
ATOM 4663 C C . GLY A 1 587 ? -6.442 16.963 -2.173 1.00 78.31 587 GLY A C 1
ATOM 4664 O O . GLY A 1 587 ? -6.027 17.875 -2.888 1.00 78.31 587 GLY A O 1
ATOM 4665 N N . ARG A 1 588 ? -7.017 15.868 -2.685 1.00 78.50 588 ARG A N 1
ATOM 4666 C CA . ARG A 1 588 ? -7.320 15.652 -4.110 1.00 78.50 588 ARG A CA 1
ATOM 4667 C C . ARG A 1 588 ? -8.721 16.135 -4.515 1.00 78.50 588 ARG A C 1
ATOM 4669 O O . ARG A 1 588 ? -9.141 15.882 -5.639 1.00 78.50 588 ARG A O 1
ATOM 4676 N N . GLY A 1 589 ? -9.430 16.840 -3.630 1.00 75.38 589 GLY A N 1
ATOM 4677 C CA . GLY A 1 589 ? -10.778 17.358 -3.882 1.00 75.38 589 GLY A CA 1
ATOM 4678 C C . GLY A 1 589 ? -11.896 16.358 -3.587 1.00 75.38 589 GLY A C 1
ATOM 4679 O O . GLY A 1 589 ? -13.054 16.641 -3.882 1.00 75.38 589 GLY A O 1
ATOM 4680 N N . PHE A 1 590 ? -11.575 15.209 -2.987 1.00 75.12 590 PHE A N 1
ATOM 4681 C CA . PHE A 1 590 ? -12.541 14.179 -2.625 1.00 75.12 590 PHE A CA 1
ATOM 4682 C C . PHE A 1 590 ? -13.008 14.376 -1.177 1.00 75.12 590 PHE A C 1
ATOM 4684 O O . PHE A 1 590 ? -12.517 13.742 -0.244 1.00 75.12 590 PHE A O 1
ATOM 4691 N N . VAL A 1 591 ? -13.936 15.314 -0.976 1.00 67.50 591 VAL A N 1
ATOM 4692 C CA . VAL A 1 591 ? -14.549 15.574 0.335 1.00 67.50 591 VAL A CA 1
ATOM 4693 C C . VAL A 1 591 ? -15.941 14.960 0.354 1.00 67.50 591 VAL A C 1
ATOM 4695 O O . VAL A 1 591 ? -16.879 15.503 -0.227 1.00 67.50 591 VAL A O 1
ATOM 4698 N N . MET A 1 592 ? -16.070 13.817 1.023 1.00 66.75 592 MET A N 1
ATOM 4699 C CA . MET A 1 592 ? -17.356 13.139 1.159 1.00 66.75 592 MET A CA 1
ATOM 4700 C C . MET A 1 592 ? -18.256 13.879 2.153 1.00 66.75 592 MET A C 1
ATOM 4702 O O . MET A 1 592 ? -17.796 14.234 3.244 1.00 66.75 592 MET A O 1
ATOM 4706 N N . PRO A 1 593 ? -19.545 14.095 1.833 1.00 64.88 593 PRO A N 1
ATOM 4707 C CA . PRO A 1 593 ? -20.511 14.484 2.847 1.00 64.88 593 PRO A CA 1
ATOM 4708 C C . PRO A 1 593 ? -20.590 13.388 3.926 1.00 64.88 593 PRO A C 1
ATOM 4710 O O . PRO A 1 593 ? -20.408 12.217 3.590 1.00 64.88 593 PRO A O 1
ATOM 4713 N N . PRO A 1 594 ? -20.913 13.723 5.190 1.00 63.53 594 PRO A N 1
ATOM 4714 C CA . PRO A 1 594 ? -20.918 12.763 6.301 1.00 63.53 594 PRO A CA 1
ATOM 4715 C C . PRO A 1 594 ? -21.684 11.463 6.011 1.00 63.53 594 PRO A C 1
ATOM 4717 O O . PRO A 1 594 ? -21.206 10.385 6.343 1.00 63.53 594 PRO A O 1
ATOM 4720 N N . GLN A 1 595 ? -22.812 11.572 5.304 1.00 58.38 595 GLN A N 1
ATOM 4721 C CA . GLN A 1 595 ? -23.671 10.457 4.881 1.00 58.38 595 GLN A CA 1
ATOM 4722 C C . GLN A 1 595 ? -23.016 9.468 3.890 1.00 58.38 595 GLN A C 1
ATOM 4724 O O . GLN A 1 595 ? -23.517 8.370 3.696 1.00 58.38 595 GLN A O 1
ATOM 4729 N N . HIS A 1 596 ? -21.892 9.826 3.258 1.00 63.59 596 HIS A N 1
ATOM 4730 C CA . HIS A 1 596 ? -21.141 8.949 2.350 1.00 63.59 596 HIS A CA 1
ATOM 4731 C C . HIS A 1 596 ? -19.819 8.448 2.946 1.00 63.59 596 HIS A C 1
ATOM 4733 O O . HIS A 1 596 ? -19.122 7.650 2.312 1.00 63.59 596 HIS A O 1
ATOM 4739 N N . THR A 1 597 ? -19.447 8.917 4.141 1.00 70.25 597 THR A N 1
ATOM 4740 C CA . THR A 1 597 ? -18.160 8.588 4.762 1.00 70.25 597 THR A CA 1
ATOM 4741 C C . THR A 1 597 ? -18.052 7.094 5.059 1.00 70.25 597 THR A C 1
ATOM 4743 O O . THR A 1 597 ? -17.025 6.503 4.745 1.00 70.25 597 THR A O 1
ATOM 4746 N N . ASN A 1 598 ? -19.113 6.460 5.572 1.00 70.25 598 ASN A N 1
ATOM 4747 C CA . ASN A 1 598 ? -19.105 5.026 5.895 1.00 70.25 598 ASN A CA 1
ATOM 4748 C C . ASN A 1 598 ? -18.860 4.160 4.654 1.00 70.25 598 ASN A C 1
ATOM 4750 O O . ASN A 1 598 ? -17.960 3.327 4.658 1.00 70.25 598 ASN A O 1
ATOM 4754 N N . ARG A 1 599 ? -19.557 4.439 3.547 1.00 73.69 599 ARG A N 1
ATOM 4755 C CA . ARG A 1 599 ? -19.361 3.720 2.280 1.00 73.69 599 ARG A CA 1
ATOM 4756 C C . ARG A 1 599 ? -17.941 3.877 1.730 1.00 73.69 599 ARG A C 1
ATOM 4758 O O . ARG A 1 599 ? -17.363 2.916 1.230 1.00 73.69 599 ARG A O 1
ATOM 4765 N N . LEU A 1 600 ? -17.363 5.079 1.815 1.00 78.31 600 LEU A N 1
ATOM 4766 C CA . LEU A 1 600 ? -15.967 5.292 1.420 1.00 78.31 600 LEU A CA 1
ATOM 4767 C C . LEU A 1 600 ? -15.017 4.466 2.300 1.00 78.31 600 LEU A C 1
ATOM 4769 O O . LEU A 1 600 ? -14.114 3.819 1.778 1.00 78.31 600 LEU A O 1
ATOM 4773 N N . LEU A 1 601 ? -15.236 4.462 3.617 1.00 78.94 601 LEU A N 1
ATOM 4774 C CA . LEU A 1 601 ? -14.436 3.684 4.565 1.00 78.94 601 LEU A CA 1
ATOM 4775 C C . LEU A 1 601 ? -14.541 2.176 4.317 1.00 78.94 601 LEU A C 1
ATOM 4777 O O . LEU A 1 601 ? -13.525 1.491 4.379 1.00 78.94 601 LEU A O 1
ATOM 4781 N N . GLU A 1 602 ? -15.726 1.663 3.988 1.00 77.44 602 GLU A N 1
ATOM 4782 C CA . GLU A 1 602 ? -15.936 0.259 3.613 1.00 77.44 602 GLU A CA 1
ATOM 4783 C C . GLU A 1 602 ? -15.171 -0.108 2.340 1.00 77.44 602 GLU A C 1
ATOM 4785 O O . GLU A 1 602 ? -14.466 -1.114 2.310 1.00 77.44 602 GLU A O 1
ATOM 4790 N N . MET A 1 603 ? -15.237 0.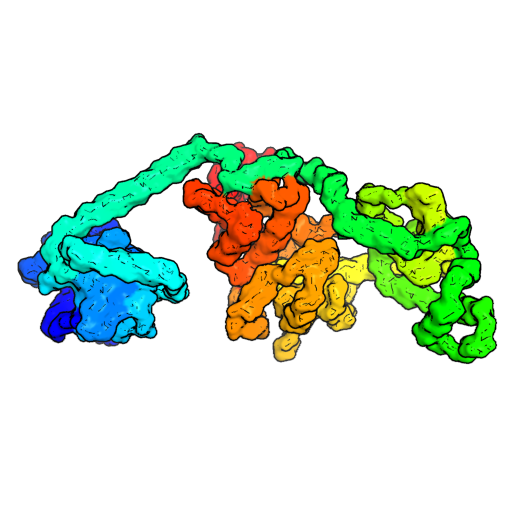732 1.303 1.00 83.50 603 MET A N 1
ATOM 4791 C CA . MET A 1 603 ? -14.505 0.509 0.053 1.00 83.50 603 MET A CA 1
ATOM 4792 C C . MET A 1 603 ? -12.988 0.541 0.256 1.00 83.50 603 MET A C 1
ATOM 4794 O O . MET A 1 603 ? -12.275 -0.317 -0.268 1.00 83.50 603 MET A O 1
ATOM 4798 N N . LEU A 1 604 ? -12.497 1.503 1.042 1.00 85.75 604 LEU A N 1
ATOM 4799 C CA . LEU A 1 604 ? -11.085 1.592 1.412 1.00 85.75 604 LEU A CA 1
ATOM 4800 C C . LEU A 1 604 ? -10.660 0.382 2.246 1.00 85.75 604 LEU A C 1
ATOM 4802 O O . LEU A 1 604 ? -9.634 -0.225 1.952 1.00 85.75 604 LEU A O 1
ATOM 4806 N N . GLY A 1 605 ? -11.469 -0.013 3.230 1.00 83.38 605 GLY A N 1
ATOM 4807 C CA . GLY A 1 605 ? -11.232 -1.198 4.049 1.00 83.38 605 GLY A CA 1
ATOM 4808 C C . GLY A 1 605 ? -11.176 -2.469 3.206 1.00 83.38 605 GLY A C 1
ATOM 4809 O O . GLY A 1 605 ? -10.243 -3.253 3.343 1.00 83.38 605 GLY A O 1
ATOM 4810 N N . ASN A 1 606 ? -12.116 -2.652 2.278 1.00 84.38 606 ASN A N 1
ATOM 4811 C CA . ASN A 1 606 ? -12.133 -3.798 1.372 1.00 84.38 606 ASN A CA 1
ATOM 4812 C C . ASN A 1 606 ? -10.899 -3.826 0.454 1.00 84.38 606 ASN A C 1
ATOM 4814 O O . ASN A 1 606 ? -10.288 -4.877 0.261 1.00 84.38 606 ASN A O 1
ATOM 4818 N N . MET A 1 607 ? -10.492 -2.670 -0.082 1.00 89.44 607 MET A N 1
ATOM 4819 C CA . MET A 1 607 ? -9.268 -2.555 -0.875 1.00 89.44 607 MET A CA 1
ATOM 4820 C C . MET A 1 607 ? -8.025 -2.918 -0.056 1.00 89.44 607 MET A C 1
ATOM 4822 O O . MET A 1 607 ? -7.281 -3.808 -0.457 1.00 89.44 607 MET A O 1
ATOM 4826 N N . PHE A 1 608 ? -7.814 -2.271 1.091 1.00 87.50 608 PHE A N 1
ATOM 4827 C CA . PHE A 1 608 ? -6.618 -2.460 1.916 1.00 87.50 608 PHE A CA 1
ATOM 4828 C C . PHE A 1 608 ? -6.542 -3.888 2.471 1.00 87.50 608 PHE A C 1
ATOM 4830 O O . PHE A 1 608 ? -5.489 -4.515 2.421 1.00 87.50 608 PHE A O 1
ATOM 4837 N N . ASN A 1 609 ? -7.668 -4.453 2.915 1.00 85.75 609 ASN A N 1
ATOM 4838 C CA . ASN A 1 609 ? -7.709 -5.825 3.425 1.00 85.75 609 ASN A CA 1
ATOM 4839 C C . ASN A 1 609 ? -7.433 -6.878 2.344 1.00 85.75 609 ASN A C 1
ATOM 4841 O O . ASN A 1 609 ? -7.055 -8.000 2.681 1.00 85.75 609 ASN A O 1
ATOM 4845 N N . GLY A 1 610 ? -7.631 -6.540 1.065 1.00 87.56 610 GLY A N 1
ATOM 4846 C CA . GLY A 1 610 ? -7.347 -7.409 -0.075 1.00 87.56 610 GLY A CA 1
ATOM 4847 C C . GLY A 1 610 ? -5.952 -7.241 -0.686 1.00 87.56 610 GLY A C 1
ATOM 4848 O O . GLY A 1 610 ? -5.590 -8.042 -1.548 1.00 87.56 610 GLY A O 1
ATOM 4849 N N . LEU A 1 611 ? -5.176 -6.234 -0.273 1.00 90.19 611 LEU A N 1
ATOM 4850 C CA . LEU A 1 611 ? -3.846 -5.952 -0.815 1.00 90.19 611 LEU A CA 1
ATOM 4851 C C . LEU A 1 611 ? -2.721 -6.445 0.115 1.00 90.19 611 LEU A C 1
ATOM 4853 O O . LEU A 1 611 ? -2.910 -6.520 1.330 1.00 90.19 611 LEU A O 1
ATOM 4857 N N . PRO A 1 612 ? -1.551 -6.820 -0.439 1.00 91.19 612 PRO A N 1
ATOM 4858 C CA . PRO A 1 612 ? -0.352 -7.120 0.342 1.00 91.19 612 PRO A CA 1
ATOM 4859 C C . PRO A 1 612 ? 0.031 -5.986 1.298 1.00 91.19 612 PRO A C 1
ATOM 4861 O O . PRO A 1 612 ? 0.030 -4.822 0.905 1.00 91.19 612 PRO A O 1
ATOM 4864 N N . SER A 1 613 ? 0.433 -6.338 2.520 1.00 86.81 613 SER A N 1
ATOM 4865 C CA . SER A 1 613 ? 0.997 -5.394 3.488 1.00 86.81 613 SER A CA 1
ATOM 4866 C C . SER A 1 613 ? 2.390 -5.836 3.934 1.00 86.81 613 SER A C 1
ATOM 4868 O O . SER A 1 613 ? 2.626 -7.017 4.208 1.00 86.81 613 SER A O 1
ATOM 4870 N N . TRP A 1 614 ? 3.308 -4.876 4.040 1.00 89.62 614 TRP A N 1
ATOM 4871 C CA . TRP A 1 614 ? 4.669 -5.075 4.525 1.00 89.62 614 TRP A CA 1
ATOM 4872 C C . TRP A 1 614 ? 4.673 -5.573 5.969 1.00 89.62 614 TRP A C 1
ATOM 4874 O O . TRP A 1 614 ? 5.368 -6.539 6.265 1.00 89.62 614 TRP A O 1
ATOM 4884 N N . GLU A 1 615 ? 3.851 -5.013 6.861 1.00 83.69 615 GLU A N 1
ATOM 4885 C CA . GLU A 1 615 ? 3.754 -5.468 8.264 1.00 83.69 615 GLU A CA 1
ATOM 4886 C C . GLU A 1 615 ? 3.356 -6.950 8.368 1.00 83.69 615 GLU A C 1
ATOM 4888 O O . GLU A 1 615 ? 3.803 -7.664 9.262 1.00 83.69 615 GLU A O 1
ATOM 4893 N N . ASN A 1 616 ? 2.602 -7.440 7.381 1.00 86.75 616 ASN A N 1
ATOM 4894 C CA . ASN A 1 616 ? 2.143 -8.822 7.279 1.00 86.75 616 ASN A CA 1
ATOM 4895 C C . ASN A 1 616 ? 3.070 -9.721 6.436 1.00 86.75 616 ASN A C 1
ATOM 4897 O O . ASN A 1 616 ? 2.641 -10.773 5.956 1.00 86.75 616 ASN A O 1
ATOM 4901 N N . ASN A 1 617 ? 4.324 -9.320 6.206 1.00 91.38 617 ASN A N 1
ATOM 4902 C CA . ASN A 1 617 ? 5.301 -10.049 5.383 1.00 91.38 617 ASN A CA 1
ATOM 4903 C C . ASN A 1 617 ? 4.769 -10.390 3.967 1.00 91.38 617 ASN A C 1
ATOM 4905 O O . ASN A 1 617 ? 4.981 -11.479 3.418 1.00 91.38 617 ASN A O 1
ATOM 4909 N N . GLY A 1 618 ? 4.007 -9.449 3.400 1.00 91.06 618 GLY A N 1
ATOM 4910 C CA . GLY A 1 618 ? 3.369 -9.504 2.086 1.00 91.06 618 GLY A CA 1
ATOM 4911 C C . GLY A 1 618 ? 1.996 -10.157 2.031 1.00 91.06 618 GLY A C 1
ATOM 4912 O O . GLY A 1 618 ? 1.325 -10.082 0.998 1.00 91.06 618 GLY A O 1
ATOM 4913 N N . TRP A 1 619 ? 1.512 -10.765 3.112 1.00 90.44 619 TRP A N 1
ATOM 4914 C CA . TRP A 1 619 ? 0.133 -11.246 3.165 1.00 90.44 619 TRP A CA 1
ATOM 4915 C C . TRP A 1 619 ? -0.855 -10.083 3.269 1.00 90.44 619 TRP A C 1
ATOM 4917 O O . TRP A 1 619 ? -0.579 -9.070 3.908 1.00 90.44 619 TRP A O 1
ATOM 4927 N N . SER A 1 620 ? -2.018 -10.219 2.632 1.00 88.31 620 SER A N 1
ATOM 4928 C CA . SER A 1 620 ? -3.124 -9.309 2.923 1.00 88.31 620 SER A CA 1
ATOM 4929 C C . SER A 1 620 ? -3.806 -9.738 4.227 1.00 88.31 620 SER A C 1
ATOM 4931 O O . SER A 1 620 ? -3.772 -10.930 4.564 1.00 88.31 620 SER A O 1
ATOM 4933 N N . PRO A 1 621 ? -4.467 -8.823 4.955 1.00 84.56 621 PRO A N 1
ATOM 4934 C CA . PRO A 1 621 ? -5.310 -9.190 6.091 1.00 84.56 621 PRO A CA 1
ATOM 4935 C C . PRO A 1 621 ? -6.322 -10.300 5.761 1.00 84.56 621 PRO A C 1
ATOM 4937 O O . PRO A 1 621 ? -6.521 -11.219 6.558 1.00 84.56 621 PRO A O 1
ATOM 4940 N N . ASN A 1 622 ? -6.903 -10.278 4.556 1.00 83.88 622 ASN A N 1
ATOM 4941 C CA . ASN A 1 622 ? -7.811 -11.327 4.095 1.00 83.88 622 ASN A CA 1
ATOM 4942 C C . ASN A 1 622 ? -7.104 -12.676 3.910 1.00 83.88 622 ASN A C 1
ATOM 4944 O O . ASN A 1 622 ? -7.667 -13.703 4.286 1.00 83.88 622 ASN A O 1
ATOM 4948 N N . ASP A 1 623 ? -5.875 -12.705 3.386 1.00 86.25 623 ASP A N 1
ATOM 4949 C CA . ASP A 1 623 ? -5.119 -13.957 3.261 1.00 86.25 623 ASP A CA 1
ATOM 4950 C C . ASP A 1 623 ? -4.792 -14.560 4.635 1.00 86.25 623 ASP A C 1
ATOM 4952 O O . ASP A 1 623 ? -4.895 -15.773 4.819 1.00 86.25 623 ASP A O 1
ATOM 4956 N N . LEU A 1 624 ? -4.427 -13.727 5.616 1.00 80.81 624 LEU A N 1
ATOM 4957 C CA . LEU A 1 624 ? -4.169 -14.184 6.986 1.00 80.81 624 LEU A CA 1
ATOM 4958 C C . LEU A 1 624 ? -5.439 -14.747 7.637 1.00 80.81 624 LEU A C 1
ATOM 4960 O O . LEU A 1 624 ? -5.391 -15.799 8.281 1.00 80.81 624 LEU A O 1
ATOM 4964 N N . LEU A 1 625 ? -6.592 -14.109 7.407 1.00 76.50 625 LEU A N 1
ATOM 4965 C CA . LEU A 1 625 ? -7.886 -14.633 7.840 1.00 76.50 625 LEU A CA 1
ATOM 4966 C C . LEU A 1 625 ? -8.190 -15.994 7.193 1.00 76.50 625 LEU A C 1
ATOM 4968 O O . LEU A 1 625 ? -8.623 -16.915 7.885 1.00 76.50 625 LEU A O 1
ATOM 4972 N N . GLU A 1 626 ? -7.948 -16.152 5.888 1.00 81.00 626 GLU A N 1
ATOM 4973 C CA . GLU A 1 626 ? -8.124 -17.433 5.188 1.00 81.00 626 GLU A CA 1
ATOM 4974 C C . GLU A 1 626 ? -7.230 -18.533 5.774 1.00 81.00 626 GLU A C 1
ATOM 4976 O O . GLU A 1 626 ? -7.697 -19.656 5.989 1.00 81.00 626 GLU A O 1
ATOM 4981 N N . GLN A 1 627 ? -5.967 -18.217 6.079 1.00 80.00 627 GLN A N 1
ATOM 4982 C CA . GLN A 1 627 ? -5.040 -19.154 6.718 1.00 80.00 627 GLN A CA 1
ATOM 4983 C C . GLN A 1 627 ? -5.525 -19.574 8.106 1.00 80.00 627 GLN A C 1
ATOM 4985 O O . GLN A 1 627 ? -5.550 -20.767 8.412 1.00 80.00 627 GLN A O 1
ATOM 4990 N N . GLN A 1 628 ? -5.971 -18.617 8.923 1.00 75.50 628 GLN A N 1
ATOM 4991 C CA . GLN A 1 628 ? -6.515 -18.887 10.254 1.00 75.50 628 GLN A CA 1
ATOM 4992 C C . GLN A 1 628 ? -7.787 -19.745 10.189 1.00 75.50 628 GLN A C 1
ATOM 4994 O O . GLN A 1 628 ? -7.990 -20.638 11.013 1.00 75.50 628 GLN A O 1
ATOM 4999 N N . MET A 1 629 ? -8.648 -19.489 9.204 1.00 73.38 629 MET A N 1
ATOM 5000 C CA . MET A 1 629 ? -9.905 -20.212 9.007 1.00 73.38 629 MET A CA 1
ATOM 5001 C C . MET A 1 629 ? -9.710 -21.573 8.320 1.00 73.38 629 MET A C 1
ATOM 5003 O O . MET A 1 629 ? -10.622 -22.405 8.341 1.00 73.38 629 MET A O 1
ATOM 5007 N N . GLY A 1 630 ? -8.555 -21.808 7.692 1.00 76.56 630 GLY A N 1
ATOM 5008 C CA . GLY A 1 630 ? -8.223 -23.039 6.973 1.00 76.56 630 GLY A CA 1
ATOM 5009 C C . GLY A 1 630 ? -9.011 -23.256 5.675 1.00 76.56 630 GLY A C 1
ATOM 5010 O O . GLY A 1 630 ? -9.042 -24.374 5.165 1.00 76.56 630 GLY A O 1
ATOM 5011 N N . HIS A 1 631 ? -9.687 -22.230 5.150 1.00 76.94 631 HIS A N 1
ATOM 5012 C CA . HIS A 1 631 ? -10.441 -22.298 3.894 1.00 76.94 631 HIS A CA 1
ATOM 5013 C C . HIS A 1 631 ? -10.574 -20.921 3.233 1.00 76.94 631 HIS A C 1
ATOM 5015 O O . HIS A 1 631 ? -10.475 -19.893 3.897 1.00 76.94 631 HIS A O 1
ATOM 5021 N N . LYS A 1 632 ? -10.840 -20.919 1.919 1.00 81.25 632 LYS A N 1
ATOM 5022 C CA . LYS A 1 632 ? -11.061 -19.706 1.116 1.00 81.25 632 LYS A CA 1
ATOM 5023 C C . LYS A 1 632 ? -12.280 -18.935 1.634 1.00 81.25 632 LYS A C 1
ATOM 5025 O O . LYS A 1 632 ? -13.350 -19.530 1.804 1.00 81.25 632 LYS A O 1
ATOM 5030 N N . VAL A 1 633 ? -12.133 -17.626 1.814 1.00 78.62 633 VAL A N 1
ATOM 5031 C CA . VAL A 1 633 ? -13.201 -16.715 2.233 1.00 78.62 633 VAL A CA 1
ATOM 5032 C C . VAL A 1 633 ? -13.494 -15.770 1.072 1.00 78.62 633 VAL A C 1
ATOM 5034 O O . VAL A 1 633 ? -12.600 -15.306 0.375 1.00 78.62 633 VAL A O 1
ATOM 5037 N N . PHE A 1 634 ? -14.774 -15.525 0.819 1.00 80.06 634 PHE A N 1
ATOM 5038 C CA . PHE A 1 634 ? -15.211 -14.590 -0.213 1.00 80.06 634 PHE A CA 1
ATOM 5039 C C . PHE A 1 634 ? -15.771 -13.348 0.466 1.00 80.06 634 PHE A C 1
ATOM 5041 O O . PHE A 1 634 ? -16.375 -13.458 1.533 1.00 80.06 634 PHE A O 1
ATOM 5048 N N . PHE A 1 635 ? -15.588 -12.190 -0.158 1.00 76.00 635 PHE A N 1
ATOM 5049 C CA . PHE A 1 635 ? -16.017 -10.898 0.366 1.00 76.00 635 PHE A CA 1
ATOM 5050 C C . PHE A 1 635 ? -16.952 -10.226 -0.639 1.00 76.00 635 PHE A C 1
ATOM 5052 O O . PHE A 1 635 ? -16.789 -10.386 -1.851 1.00 76.00 635 PHE A O 1
ATOM 5059 N N . ASN A 1 636 ? -17.963 -9.530 -0.131 1.00 72.19 636 ASN A N 1
ATOM 5060 C CA . ASN A 1 636 ? -18.851 -8.676 -0.915 1.00 72.19 636 ASN A CA 1
ATOM 5061 C C . ASN A 1 636 ? -18.133 -7.359 -1.290 1.00 72.19 636 ASN A C 1
ATOM 5063 O O . ASN A 1 636 ? -17.021 -7.092 -0.830 1.00 72.19 636 ASN A O 1
ATOM 5067 N N . GLU A 1 637 ? -18.756 -6.518 -2.124 1.00 70.25 637 GLU A N 1
ATOM 5068 C CA . GLU A 1 637 ? -18.180 -5.212 -2.507 1.00 70.25 637 GLU A CA 1
ATOM 5069 C C . GLU A 1 637 ? -17.983 -4.267 -1.307 1.00 70.25 637 GLU A C 1
ATOM 5071 O O . GLU A 1 637 ? -17.030 -3.490 -1.297 1.00 70.25 637 GLU A O 1
ATOM 5076 N N . ASP A 1 638 ? -18.820 -4.395 -0.276 1.00 62.19 638 ASP A N 1
ATOM 5077 C CA . ASP A 1 638 ? -18.734 -3.679 1.008 1.00 62.19 638 ASP A CA 1
ATOM 5078 C C . ASP A 1 638 ? -17.668 -4.254 1.972 1.00 62.19 638 ASP A C 1
ATOM 5080 O O . ASP A 1 638 ? -17.516 -3.789 3.097 1.00 62.19 638 ASP A O 1
ATOM 5084 N N . GLY A 1 639 ? -16.927 -5.291 1.559 1.00 65.25 639 GLY A N 1
ATOM 5085 C CA . GLY A 1 639 ? -15.906 -5.949 2.379 1.00 65.25 639 GLY A CA 1
ATOM 5086 C C . GLY A 1 639 ? -16.446 -6.927 3.427 1.00 65.25 639 GLY A C 1
ATOM 5087 O O . GLY A 1 639 ? -15.661 -7.565 4.129 1.00 65.25 639 GLY A O 1
ATOM 5088 N N . SER A 1 640 ? -17.765 -7.115 3.531 1.00 68.06 640 SER A N 1
ATOM 5089 C CA . SER A 1 640 ? -18.355 -8.118 4.422 1.00 68.06 640 SER A CA 1
ATOM 5090 C C . SER A 1 640 ? -18.125 -9.544 3.906 1.00 68.06 640 SER A C 1
ATOM 5092 O O . SER A 1 640 ? -18.059 -9.790 2.699 1.00 68.06 640 SER A O 1
ATOM 5094 N N . ILE A 1 641 ? -18.023 -10.525 4.814 1.00 70.75 641 ILE A N 1
ATOM 5095 C CA . ILE A 1 641 ? -17.873 -11.937 4.426 1.00 70.75 641 ILE A CA 1
ATOM 5096 C C . ILE A 1 641 ? -19.121 -12.397 3.660 1.00 70.75 641 ILE A C 1
ATOM 5098 O O . ILE A 1 641 ? -20.233 -12.450 4.197 1.00 70.75 641 ILE A O 1
ATOM 5102 N N . MET A 1 642 ? -18.910 -12.812 2.415 1.00 77.25 642 MET A N 1
ATOM 5103 C CA . MET A 1 642 ? -19.940 -13.322 1.526 1.00 77.25 642 MET A CA 1
ATOM 5104 C C . MET A 1 642 ? -20.457 -14.671 2.029 1.00 77.25 642 MET A C 1
ATOM 5106 O O . MET A 1 642 ? -19.728 -15.660 2.150 1.00 77.25 642 MET A O 1
ATOM 5110 N N . ARG A 1 643 ? -21.766 -14.737 2.279 1.00 77.19 643 ARG A N 1
ATOM 5111 C CA . ARG A 1 643 ? -22.449 -15.987 2.619 1.00 77.19 643 ARG A CA 1
ATOM 5112 C C . ARG A 1 643 ? -22.820 -16.726 1.339 1.00 77.19 643 ARG A C 1
ATOM 5114 O O . ARG A 1 643 ? -23.807 -16.387 0.697 1.00 77.19 643 ARG A O 1
ATOM 5121 N N . VAL A 1 644 ? -22.043 -17.750 0.995 1.00 77.81 644 VAL A N 1
ATOM 5122 C CA . VAL A 1 644 ? -22.278 -18.579 -0.195 1.00 77.81 644 VAL A CA 1
ATOM 5123 C C . VAL A 1 644 ? -22.958 -19.886 0.204 1.00 77.81 644 VAL A C 1
ATOM 5125 O O . VAL A 1 644 ? -22.437 -20.650 1.022 1.00 77.81 644 VAL A O 1
ATOM 5128 N N . GLY A 1 645 ? -24.125 -20.173 -0.369 1.00 74.12 645 GLY A N 1
ATOM 5129 C CA . GLY A 1 645 ? -24.800 -21.449 -0.181 1.00 74.12 645 GLY A CA 1
ATOM 5130 C C . GLY A 1 645 ? -24.045 -22.591 -0.863 1.00 74.12 645 GLY A C 1
ATOM 5131 O O . GLY A 1 645 ? -23.460 -22.439 -1.930 1.00 74.12 645 GLY A O 1
ATOM 5132 N N . VAL A 1 646 ? -24.098 -23.792 -0.282 1.00 78.38 646 VAL A N 1
ATOM 5133 C CA . VAL A 1 646 ? -23.383 -24.988 -0.788 1.00 78.38 646 VAL A CA 1
ATOM 5134 C C . VAL A 1 646 ? -23.723 -25.309 -2.254 1.00 78.38 646 VAL A C 1
ATOM 5136 O O . VAL A 1 646 ? -22.877 -25.825 -2.986 1.00 78.38 646 VAL A O 1
ATOM 5139 N N . ASN A 1 647 ? -24.946 -24.994 -2.688 1.00 82.06 647 ASN A N 1
ATOM 5140 C CA . ASN A 1 647 ? -25.418 -25.228 -4.054 1.00 82.06 647 ASN A CA 1
ATOM 5141 C C . ASN A 1 647 ? -25.243 -24.029 -4.995 1.00 82.06 647 ASN A C 1
ATOM 5143 O O . ASN A 1 647 ? -25.476 -24.192 -6.193 1.00 82.06 647 ASN A O 1
ATOM 5147 N N . ASP A 1 648 ? -24.845 -22.867 -4.479 1.00 83.38 648 ASP A N 1
ATOM 5148 C CA . ASP A 1 648 ? -24.686 -21.660 -5.284 1.00 83.38 648 ASP A CA 1
ATOM 5149 C C . ASP A 1 648 ? -23.425 -21.764 -6.154 1.00 83.38 648 ASP A C 1
ATOM 5151 O O . ASP A 1 648 ? -22.495 -22.511 -5.816 1.00 83.38 648 ASP A O 1
ATOM 5155 N N . PRO A 1 649 ? -23.363 -21.055 -7.295 1.00 86.38 649 PRO A N 1
ATOM 5156 C CA . PRO A 1 649 ? -22.141 -20.951 -8.080 1.00 86.38 649 PRO A CA 1
ATOM 5157 C C . PRO A 1 649 ? -20.978 -20.448 -7.222 1.00 86.38 649 PRO A C 1
ATOM 5159 O O . PRO A 1 649 ? -21.120 -19.510 -6.442 1.00 86.38 649 PRO A O 1
ATOM 5162 N N . CYS A 1 650 ? -19.812 -21.073 -7.363 1.00 84.12 650 CYS A N 1
ATOM 5163 C CA . CYS A 1 650 ? -18.636 -20.667 -6.612 1.00 84.12 650 CYS A CA 1
ATOM 5164 C C . CYS A 1 650 ? -18.155 -19.282 -7.088 1.00 84.12 650 CYS A C 1
ATOM 5166 O O . CYS A 1 650 ? -17.887 -19.138 -8.286 1.00 84.12 650 CYS A O 1
ATOM 5168 N N . PRO A 1 651 ? -17.926 -18.305 -6.185 1.00 83.81 651 PRO A N 1
ATOM 5169 C CA . PRO A 1 651 ? -17.531 -16.954 -6.595 1.00 83.81 651 PRO A CA 1
ATOM 5170 C C . PRO A 1 651 ? -16.126 -16.865 -7.209 1.00 83.81 651 PRO A C 1
ATOM 5172 O O . PRO A 1 651 ? -15.779 -15.862 -7.813 1.00 83.81 651 PRO A O 1
ATOM 5175 N N . CYS A 1 652 ? -15.323 -17.932 -7.138 1.00 81.31 652 CYS A N 1
ATOM 5176 C CA . CYS A 1 652 ? -14.008 -17.999 -7.781 1.00 81.31 652 CYS A CA 1
ATOM 5177 C C . CYS A 1 652 ? -14.066 -18.109 -9.320 1.00 81.31 652 CYS A C 1
ATOM 5179 O O . CYS A 1 652 ? -13.034 -18.325 -9.948 1.00 81.31 652 CYS A O 1
ATOM 5181 N N . GLY A 1 653 ? -15.259 -18.110 -9.927 1.00 78.56 653 GLY A N 1
ATOM 5182 C CA . GLY A 1 653 ? -15.426 -18.193 -11.382 1.00 78.56 653 GLY A CA 1
ATOM 5183 C C . GLY A 1 653 ? -15.176 -19.577 -11.995 1.00 78.56 653 GLY A C 1
ATOM 5184 O O . GLY A 1 653 ? -15.168 -19.714 -13.213 1.00 78.56 653 GLY A O 1
ATOM 5185 N N . SER A 1 654 ? -15.025 -20.637 -11.191 1.00 83.62 654 SER A N 1
ATOM 5186 C CA . SER A 1 654 ? -14.737 -21.993 -11.702 1.00 83.62 654 SER A CA 1
ATOM 5187 C C . SER A 1 654 ? -15.905 -22.661 -12.441 1.00 83.62 654 SER A C 1
ATOM 5189 O O . SER A 1 654 ? -15.745 -23.757 -12.979 1.00 83.62 654 SER A O 1
ATOM 5191 N N . GLY A 1 655 ? -17.101 -22.062 -12.404 1.00 84.31 655 GLY A N 1
ATOM 5192 C CA . GLY A 1 655 ? -18.338 -22.638 -12.942 1.00 84.31 655 GLY A CA 1
ATOM 5193 C C . GLY A 1 655 ? -18.895 -23.827 -12.143 1.00 84.31 655 GLY A C 1
ATOM 5194 O O . GLY A 1 655 ? -19.916 -24.395 -12.524 1.00 84.31 655 GLY A O 1
ATOM 5195 N N . LYS A 1 656 ? -18.249 -24.219 -11.036 1.00 89.69 656 LYS A N 1
ATOM 5196 C CA . LYS A 1 656 ? -18.707 -25.288 -10.131 1.00 89.69 656 LYS A CA 1
ATOM 5197 C C . LYS A 1 656 ? -19.590 -24.724 -9.016 1.00 89.69 656 LYS A C 1
ATOM 5199 O O . LYS A 1 656 ? -19.508 -23.541 -8.697 1.00 89.69 656 LYS A O 1
ATOM 5204 N N . ARG A 1 657 ? -20.389 -25.583 -8.370 1.00 86.88 657 ARG A N 1
ATOM 5205 C CA . ARG A 1 657 ? -21.077 -25.236 -7.112 1.00 86.88 657 ARG A CA 1
ATOM 5206 C C . ARG A 1 657 ? -20.061 -25.030 -5.996 1.00 86.88 657 ARG A C 1
ATOM 5208 O O . ARG A 1 657 ? -19.036 -25.714 -5.973 1.00 86.88 657 ARG A O 1
ATOM 5215 N N . PHE A 1 658 ? -20.359 -24.145 -5.053 1.00 84.56 658 PHE A N 1
ATOM 5216 C CA . PHE A 1 658 ? -19.466 -23.817 -3.947 1.00 84.56 658 PHE A CA 1
ATOM 5217 C C . PHE A 1 658 ? -19.042 -25.063 -3.162 1.00 84.56 658 PHE A C 1
ATOM 5219 O O . PHE A 1 658 ? -17.846 -25.305 -3.022 1.00 84.56 658 PHE A O 1
ATOM 5226 N N . GLY A 1 659 ? -19.984 -25.928 -2.771 1.00 81.38 659 GLY A N 1
ATOM 5227 C CA . GLY A 1 659 ? -19.699 -27.186 -2.064 1.00 81.38 659 GLY A CA 1
ATOM 5228 C C . GLY A 1 659 ? -18.830 -28.186 -2.835 1.00 81.38 659 GLY A C 1
ATOM 5229 O O . GLY A 1 659 ? -18.164 -29.024 -2.234 1.00 81.38 659 GLY A O 1
ATOM 5230 N N . ASP A 1 660 ? -18.798 -28.088 -4.164 1.00 85.44 660 ASP A N 1
ATOM 5231 C CA . ASP A 1 660 ? -17.969 -28.926 -5.036 1.00 85.44 660 ASP A CA 1
ATOM 5232 C C . ASP A 1 660 ? -16.599 -28.292 -5.353 1.00 85.44 660 ASP A C 1
ATOM 5234 O O . ASP A 1 660 ? -15.767 -28.929 -6.003 1.00 85.44 660 ASP A O 1
ATOM 5238 N N . CYS A 1 661 ? -16.369 -27.052 -4.906 1.00 86.56 661 CYS A N 1
ATOM 5239 C CA . CYS A 1 661 ? -15.167 -26.263 -5.155 1.00 86.56 661 CYS A CA 1
ATOM 5240 C C . CYS A 1 661 ? -14.489 -25.850 -3.838 1.00 86.56 661 CYS A C 1
ATOM 5242 O O . CYS A 1 661 ? -13.632 -26.582 -3.354 1.00 86.56 661 CYS A O 1
ATOM 5244 N N . HIS A 1 662 ? -14.889 -24.719 -3.247 1.00 80.19 662 HIS A N 1
ATOM 5245 C CA . HIS A 1 662 ? -14.267 -24.132 -2.050 1.00 80.19 662 HIS A CA 1
ATOM 5246 C C . HIS A 1 662 ? -15.035 -24.401 -0.740 1.00 80.19 662 HIS A C 1
ATOM 5248 O O . HIS A 1 662 ? -14.562 -24.053 0.333 1.00 80.19 662 HIS A O 1
ATOM 5254 N N . GLY A 1 663 ? -16.203 -25.045 -0.806 1.00 69.94 663 GLY A N 1
ATOM 5255 C CA . GLY A 1 663 ? -17.018 -25.424 0.354 1.00 69.94 663 GLY A CA 1
ATOM 5256 C C . GLY A 1 663 ? -16.686 -26.799 0.944 1.00 69.94 663 GLY A C 1
ATOM 5257 O O . GLY A 1 663 ? -17.393 -27.254 1.843 1.00 69.94 663 GLY A O 1
ATOM 5258 N N . ARG A 1 664 ? -15.648 -27.482 0.439 1.00 63.44 664 ARG A N 1
ATOM 5259 C CA . ARG A 1 664 ? -15.132 -28.727 1.029 1.00 63.44 664 ARG A CA 1
ATOM 5260 C C . ARG A 1 664 ? -14.197 -28.356 2.176 1.00 63.44 664 ARG A C 1
ATOM 5262 O O . ARG A 1 664 ? -13.090 -27.898 1.919 1.00 63.44 664 ARG A O 1
ATOM 5269 N N . ARG A 1 665 ? -14.686 -28.503 3.405 1.00 57.34 665 ARG A N 1
ATOM 5270 C CA . ARG A 1 665 ? -13.886 -28.379 4.628 1.00 57.34 665 ARG A CA 1
ATOM 5271 C C . ARG A 1 665 ? -13.178 -29.683 4.948 1.00 57.34 665 ARG A C 1
ATOM 5273 O O . ARG A 1 665 ? -13.807 -30.744 4.724 1.00 57.34 665 ARG A O 1
#

Secondary structure (DSSP, 8-state):
-B--HHHHHHHHHHHHHHHHHHHHHHT--TTSB-TTSS-B-HHHHHHHHHHHHHTHHHHHHHHHH-TT---HHHHHHHHHHTT-EEEEEEEE--TTS-EEEEETTEEEEE-BSSS-HHHHS-S-SEEEEEEEEEEETTEEEEEEEEEE-S-PPPHHHHHHHHHHHHHHHHHT--B-BHHHHHHHHHHHHHHHHHHHHHHHHHHHHHHHS--SS-TTEE--TTTT--HHHHHHHHHHHHTTSHHHHHHHHHHHHEEPSS----HHHHHTTS-HHHHHHHHHHTT--S-TTS-HHHHHHHHHHHHT-TTT-HHHHHHHHS-HHHHHHHHHHHHTTSEEEEE--HHHHTTS-----BTTTBEEEEETTEEEEE--HHHHHHHTTS-HHHHHHHHHHHHHHHHHHHHHHHHHSEEEHHHHHHHHHHH-TTS--HHHHHHHHHHHTT-TTSSEEEEEETTEEEEEEGGG-HHHHHHGGG---TTT---S-HHHHHHHHSSS-HHHHHHHHHHHHTTSPPPPPPGGG----TT--HHHHHHTSHHHHHHHHHHHHSEETTS-TTTHHHHHHHHHHHHHHTT--HHHHHHHHHHTT----HHHHHHHHHHHHHHHHHS--TTTTT--HHHHHHHHHTS---B-TTSPBP---TTSBPTTSSSSBGGGTT---

Sequence (665 aa):
MFFNEHLSNKFFDIFDTLMDYANVAMNMYPDLNDPTGQYIDTQRQSEVADQLWDNIGVMDQFINTNPAGFNREELDIVRSWKSVLSGNLFVVTQPGRPAVFLYEDRVFEVYGITEEVSSITSGATHIAARGALLPFEGKVTYGAALLEMPLELPVEIKAHLNRTIEQAYRENTVIRTAQQFLAAAPGIVEARISREAEAMLADLEFEMNPESQVPGTHRGALAGLEGDARRTALLKNYGTSNDKRIAEAVRTNTFPGPVQTDLFKIVMMATKYDLEDYCRAFGIMGYSKKRKSEIADMVIEEFLHPEHGILYSIVEELSYDTASVVRDICAAGGSFRTSITDSFMNSGKFIMPIPFLSVLFHDRDDIVCVIPDEVRERLNQLDWDAILADKLIRKRLFEVCELCVELRGIATIESVWEEYRRLYPTGYDEAAFRETVMNHAGMEAYLFDVWNTGDTIYLVHFDLDESRSSSSRYMSNPFTGMAPTLAIRALNETPRPLSQYLTELLEVQKDLAPRPIPEAMLSDDPDFSYTNWACAQPGAATFLRFLDEHVPQDADDYTFADSVMSEMIYMSHGGYGMDQVLQFLAGRGFVMPPQHTNRLLEMLGNMFNGLPSWENNGWSPNDLLEQQMGHKVFFNEDGSIMRVGVNDPCPCGSGKRFGDCHGRR

Radius of gyration: 34.98 Å; chains: 1; bounding box: 80×62×100 Å

Organism: Slackia heliotrinireducens (strain ATCC 29202 / DSM 20476 / NCTC 11029 / RHS 1) (NCBI:txid471855)

InterPro domains:
  IPR004027 SEC-C motif [PF02810] (647-664)

Foldseek 3Di:
DADDPVQLVLLCVLQVVLLVQLCVVVVPDPPQDPPVNPDHPLVVSQVSVVVCLVVVVSLVVCLVVVPVVDDPVSSVQSVLCNLKDWFKWKWADDPPAFIWIGDPLAIERAHHRHDGPCVVDPNDRIFIWTWIWGAGDFFIYTSSDIGTDPDDDDPVVVVVVVVSVVVCVVVVRYHTTSVSSSVCSVVSVVVVVVVVVVLVVLLVVCVVPPDLFFPQFFQFPLFPPDDPRSVVVLLVPVLPQQLVVVLVLLVVQADEDDDDQALLVVLLVDDLVVLVVLCVVLVNPDCPPPDSSVSSVSSVCQCVPPPRHVLVVVLLPDALLQLVLLVVCLVVVFKDKDASDSVVVVPSNDDRADPQQWGWHDDPRMIMIGGHPSNSVSVVVDPSVVSSVQNVLLVLLQLLLQLLCLQAQKDWLVLSVVLSCVVPVPHDDSVVSVVSCQVCAPPPPHQWHWDDDDPIIMTGGLLLDPVNLVVLVPDPPSNQNDRCFVRSVVVVVDPDDSVVVVVVLCVLCVVADADRDDVVQDDPPPPRDPLVVLCPFLLNVLQLSVCSRTPRPPDHSSVLSSVLSVSLLVCLADDDDVVVNQVVCVVNVNDGDPSCVLQVVLSSCLSSQRFRYNSNNSDRVQNVVCVVVVFHWDADNSRHTDDFDQQHQCPVPPRHGCVVPGVPD

pLDDT: mean 82.32, std 14.37, range [28.0, 97.81]